Protein AF-0000000067861364 (afdb_homodimer)

Organism: Listeria monocytogenes serovar 1/2a (strain ATCC BAA-679 / EGD-e) (NCBI:txid169963)

Foldseek 3Di:
DAEEEEEEACQQPQPFDPVDFQTRHLFLQVVLCVVCVVPPYRYTGDYYHLDALVNCLVCLVVRPLVVQGQAYEYEHDVSLLVCCVPVVPHDALVNSLVSNLVSLVCCVVRHNHAYEYEQAAFECPPVCSVVSCVRRVSNSVSSVVSCVVNVHQYQDVHVQLRVVCVVPNQCQQPVHRHHGDRVVRVSVNVSVVVSVD/DAEEEEEEACQQPQPFDPVDFQTRHLFLQVVLCVVCVVPPYRYTGDYYHLDALVNCLVCLVVRPLVVQGQAYEYEHDVSLLVCCPPVVDHDALVNSLVSNLVSLVCCVVRHNYAYEYEQAAFECPPVCSVVSCVRRVSNSVSSVVSCVVNVHQYQDVHVQLRVVCVVPNQCQQPVHRHHGDRVVRVSVNVSVVVSVD

Radius of gyration: 21.41 Å; Cα contacts (8 Å, |Δi|>4): 802; chains: 2; bounding box: 40×60×57 Å

Nearest PDB structures (foldseek):
  4q9a-assembly1_B  TM=9.555E-01  e=2.419E-20  Parabacteroides merdae ATCC 43184
  5jd3-assembly1_A  TM=9.206E-01  e=2.229E-19  uncultured bacterium
  5bn1-assembly1_A  TM=9.018E-01  e=4.572E-19  Geobacillus stearothermophilus
  4jhl-assembly1_A  TM=9.026E-01  e=1.001E-18  Geobacillus stearothermophilus
  7ddy-assembly1_D  TM=8.849E-01  e=3.757E-15  Arcticibacterium luteifluviistationis

Secondary structure (DSSP, 8-state):
-EEEEEEESHHHHTT--TT-TT---SSHHHHHHHHTTTSSEEEEEEE-TT--HHHHHHTHHHHTGGG--SEEEEE--HHHHHHHHHT-----HHHHHHHHHHHHHHHHHH---EEEEEPP---S-SGGGGGGHHHHHHHHHHHHHHHHHHTPEEE-HHHHHHHHHHHH-HHHHBTTSSSB-HHHHHHHHHHHHHHT-/-EEEEEEESHHHHTT--TT-TT---SSHHHHHHHHTTTSSEEEEEEE-TT--HHHHHHTHHHHTGGG--SEEEEE--HHHHHHHHHT-----HHHHHHHHHHHHHHHHHH---EEEEEPP---S-SGGGGGGHHHHHHHHHHHHHHHHHHTPEEE-HHHHHHHHHHHH-HHHHBTTSSSB-HHHHHHHHHHHHHHT-

InterPro domains:
  IPR008265 Lipase, GDSL, active site [PS01098] (4-15)
  IPR013830 SGNH hydrolase-type esterase domain [PF13472] (6-187)
  IPR036514 SGNH hydrolase superfamily [G3DSA:3.40.50.1110] (1-197)
  IPR051532 Diverse Ester Hydrolysis Enzymes [PTHR30383] (3-194)

Sequence (394 aa):
MKKLLFLGDSVTDAGRDFENDRELGHGYVKMIAEQLEKEDVTVINRGVSANRVADLHRRIEADAISFQPDVVTIMIGINDTWFSFSRWEDTSVTAFKEVYRVILSRIKEETNAELVLMEPFVLPYPEDRKEWRGDLDPKIGAVRELAAEFGATLIPLDGLMNALAIKHGPTFLAEDGVHPTKAGHEAIASTWLEFTKMKKLLFLGDSVTDAGRDFENDRELGHGYVKMIAEQLEKEDVTVINRGVSANRVADLHRRIEADAISFQPDVVTIMIGINDTWFSFSRWEDTSVTAFKEVYRVILSRIKEETNAELVLMEPFVLPYPEDRKEWRGDLDPKIGAVRELAAEFGATLIPLDGLMNALAIKHGPTFLAEDGVHPTKAGHEAIASTWLEFTK

Solvent-accessible surface area (backbone atoms only — not comparable to full-atom values): 19889 Å² total; per-residue (Å²): 119,49,31,39,33,36,38,29,13,41,62,46,14,31,79,39,48,87,90,37,79,82,40,36,34,77,22,25,59,33,51,42,45,61,74,40,64,88,47,69,59,45,75,39,52,53,25,37,66,82,32,29,55,68,55,49,50,75,40,37,54,80,67,40,49,73,69,57,34,47,29,40,35,39,39,57,40,50,45,35,42,45,30,35,77,75,66,67,51,73,56,51,56,66,57,50,38,50,50,46,47,52,46,52,49,48,44,56,72,70,32,79,38,44,46,34,41,35,40,43,53,71,30,73,28,57,69,71,45,54,68,47,44,80,57,40,52,58,43,41,51,38,52,51,53,48,23,46,74,70,66,19,49,49,41,43,40,33,37,53,52,42,29,50,19,45,73,66,36,42,60,56,30,13,70,61,18,62,52,55,33,74,58,24,22,51,50,51,23,51,49,51,53,65,75,70,108,119,48,32,40,34,36,37,29,12,41,62,46,14,31,78,38,49,86,89,37,80,83,39,34,33,77,23,26,58,34,52,42,45,63,74,41,63,88,47,69,58,46,75,39,54,53,25,38,67,81,32,29,57,69,55,49,50,74,39,38,55,80,67,40,50,73,69,56,33,45,30,40,34,40,41,57,42,50,43,34,41,46,29,37,77,74,65,68,51,74,56,50,58,66,56,51,40,52,50,46,48,51,46,53,47,49,44,55,72,70,31,81,38,45,46,35,40,35,41,44,53,70,32,74,28,55,71,72,45,54,69,46,45,80,58,40,50,58,42,39,50,38,52,52,51,50,22,45,75,69,66,18,48,48,42,43,41,34,37,52,53,43,30,49,20,45,74,67,35,42,60,56,30,11,71,61,17,60,53,55,32,73,60,25,21,50,50,52,25,52,49,51,53,65,75,69,109

Structure (mmCIF, N/CA/C/O backbone):
data_AF-0000000067861364-model_v1
#
loop_
_entity.id
_entity.type
_entity.pdbx_description
1 polymer 'Lmo0494 protein'
#
loop_
_atom_site.group_PDB
_atom_site.id
_atom_site.type_symbol
_atom_site.label_atom_id
_atom_site.label_alt_id
_atom_site.label_comp_id
_atom_site.label_asym_id
_atom_site.label_entity_id
_atom_site.label_seq_id
_atom_site.pdbx_PDB_ins_code
_atom_site.Cartn_x
_atom_site.Cartn_y
_atom_site.Cartn_z
_atom_site.occupancy
_atom_site.B_iso_or_equiv
_atom_site.auth_seq_id
_atom_site.auth_comp_id
_atom_site.auth_asym_id
_atom_site.auth_atom_id
_atom_site.pdbx_PDB_model_num
ATOM 1 N N . MET A 1 1 ? 3.85 -32.344 5.023 1 90.56 1 MET A N 1
ATOM 2 C CA . MET A 1 1 ? 4.727 -31.312 4.488 1 90.56 1 MET A CA 1
ATOM 3 C C . MET A 1 1 ? 3.955 -30.359 3.59 1 90.56 1 MET A C 1
ATOM 5 O O . MET A 1 1 ? 3.273 -30.781 2.658 1 90.56 1 MET A O 1
ATOM 9 N N . LYS A 1 2 ? 3.955 -29.062 3.898 1 95.62 2 LYS A N 1
ATOM 10 C CA . LYS A 1 2 ? 3.225 -28.047 3.146 1 95.62 2 LYS A CA 1
ATOM 11 C C . LYS A 1 2 ? 4.047 -27.547 1.969 1 95.62 2 LYS A C 1
ATOM 13 O O . LYS A 1 2 ? 5.23 -27.219 2.121 1 95.62 2 LYS A O 1
ATOM 18 N N . LYS A 1 3 ? 3.494 -27.578 0.735 1 97.88 3 LYS A N 1
ATOM 19 C CA . LYS A 1 3 ? 4.168 -27.109 -0.474 1 97.88 3 LYS A CA 1
ATOM 20 C C . LYS A 1 3 ? 3.822 -25.656 -0.77 1 97.88 3 LYS A C 1
ATOM 22 O O . LYS A 1 3 ? 2.658 -25.328 -1.011 1 97.88 3 LYS A O 1
ATOM 27 N N . LEU A 1 4 ? 4.824 -24.812 -0.694 1 98.5 4 LEU A N 1
ATOM 28 C CA . LEU A 1 4 ? 4.711 -23.391 -1.011 1 98.5 4 LEU A CA 1
ATOM 29 C C . LEU A 1 4 ? 5.262 -23.094 -2.404 1 98.5 4 LEU A C 1
ATOM 31 O O . LEU A 1 4 ? 6.465 -23.219 -2.641 1 98.5 4 LEU A O 1
ATOM 35 N N . LEU A 1 5 ? 4.395 -22.719 -3.312 1 98.69 5 LEU A N 1
ATOM 36 C CA . LEU A 1 5 ? 4.781 -22.438 -4.691 1 98.69 5 LEU A CA 1
ATOM 37 C C . LEU A 1 5 ? 4.785 -20.938 -4.957 1 98.69 5 LEU A C 1
ATOM 39 O O . LEU A 1 5 ? 3.83 -20.234 -4.605 1 98.69 5 LEU A O 1
ATOM 43 N N . PHE A 1 6 ? 5.852 -20.469 -5.547 1 98.81 6 PHE A N 1
ATOM 44 C CA . PHE A 1 6 ? 5.973 -19.078 -5.953 1 98.81 6 PHE A CA 1
ATOM 45 C C . PHE A 1 6 ? 6.008 -18.953 -7.469 1 98.81 6 PHE A C 1
ATOM 47 O O . PHE A 1 6 ? 6.832 -19.594 -8.133 1 98.81 6 PHE A O 1
ATOM 54 N N . LEU A 1 7 ? 5.082 -18.188 -7.969 1 98.75 7 LEU A N 1
ATOM 55 C CA . LEU A 1 7 ? 4.977 -17.891 -9.398 1 98.75 7 LEU A CA 1
ATOM 56 C C . LEU A 1 7 ? 5.254 -16.422 -9.672 1 98.75 7 LEU A C 1
ATOM 58 O O . LEU A 1 7 ? 4.906 -15.555 -8.859 1 98.75 7 LEU A O 1
ATOM 62 N N . GLY A 1 8 ? 5.828 -16.141 -10.844 1 98.19 8 GLY A N 1
ATOM 63 C CA . GLY A 1 8 ? 6.062 -14.75 -11.18 1 98.19 8 GLY A CA 1
ATOM 64 C C . GLY A 1 8 ? 7.051 -14.57 -12.32 1 98.19 8 GLY A C 1
ATOM 65 O O . GLY A 1 8 ? 7.156 -15.43 -13.195 1 98.19 8 GLY A O 1
ATOM 66 N N . ASP A 1 9 ? 7.668 -13.438 -12.344 1 97.75 9 ASP A N 1
ATOM 67 C CA . ASP A 1 9 ? 8.562 -13.023 -13.414 1 97.75 9 ASP A CA 1
ATOM 68 C C . ASP A 1 9 ? 10.016 -12.984 -12.938 1 97.75 9 ASP A C 1
ATOM 70 O O . ASP A 1 9 ? 10.453 -13.867 -12.195 1 97.75 9 ASP A O 1
ATOM 74 N N . SER A 1 10 ? 10.766 -12.031 -13.383 1 97.38 10 SER A N 1
ATOM 75 C CA . SER A 1 10 ? 12.188 -11.953 -13.078 1 97.38 10 SER A CA 1
ATOM 76 C C . SER A 1 10 ? 12.422 -11.711 -11.586 1 97.38 10 SER A C 1
ATOM 78 O O . SER A 1 10 ? 13.422 -12.164 -11.023 1 97.38 10 SER A O 1
ATOM 80 N N . VAL A 1 11 ? 11.57 -10.953 -10.977 1 97.38 11 VAL A N 1
ATOM 81 C CA . VAL A 1 11 ? 11.727 -10.664 -9.547 1 97.38 11 VAL A CA 1
ATOM 82 C C . VAL A 1 11 ? 11.641 -11.969 -8.75 1 97.38 11 VAL A C 1
ATOM 84 O O . VAL A 1 11 ? 12.422 -12.18 -7.82 1 97.38 11 VAL A O 1
ATOM 87 N N . THR A 1 12 ? 10.742 -12.82 -9.109 1 98.38 12 THR A N 1
ATOM 88 C CA . THR A 1 12 ? 10.57 -14.117 -8.469 1 98.38 12 THR A CA 1
ATOM 89 C C . THR A 1 12 ? 11.664 -15.086 -8.906 1 98.38 12 THR A C 1
ATOM 91 O O . THR A 1 12 ? 12.234 -15.805 -8.086 1 98.38 12 THR A O 1
ATOM 94 N N . ASP A 1 13 ? 11.984 -15.086 -10.219 1 97 13 ASP A N 1
ATOM 95 C CA . ASP A 1 13 ? 13.031 -15.914 -10.812 1 97 13 ASP A CA 1
ATOM 96 C C . ASP A 1 13 ? 14.344 -15.766 -10.055 1 97 13 ASP A C 1
ATOM 98 O O . ASP A 1 13 ? 14.938 -16.75 -9.617 1 97 13 ASP A O 1
ATOM 102 N N . ALA A 1 14 ? 14.797 -14.586 -10 1 97.06 14 ALA A N 1
ATOM 103 C CA . ALA A 1 14 ? 15.992 -14.164 -9.273 1 97.06 14 ALA A CA 1
ATOM 104 C C . ALA A 1 14 ? 17.203 -15.023 -9.664 1 97.06 14 ALA A C 1
ATOM 106 O O . ALA A 1 14 ? 17.969 -15.438 -8.797 1 97.06 14 ALA A O 1
ATOM 107 N N . GLY A 1 15 ? 17.312 -15.383 -10.844 1 94.31 15 GLY A N 1
ATOM 108 C CA . GLY A 1 15 ? 18.5 -16.047 -11.375 1 94.31 15 GLY A CA 1
ATOM 109 C C . GLY A 1 15 ? 18.531 -17.531 -11.078 1 94.31 15 GLY A C 1
ATOM 110 O O . GLY A 1 15 ? 19.609 -18.141 -11.016 1 94.31 15 GLY A O 1
ATOM 111 N N . ARG A 1 16 ? 17.406 -18.094 -10.852 1 91.31 16 ARG A N 1
ATOM 112 C CA . ARG A 1 16 ? 17.391 -19.516 -10.547 1 91.31 16 ARG A CA 1
ATOM 113 C C . ARG A 1 16 ? 17.828 -20.344 -11.75 1 91.31 16 ARG A C 1
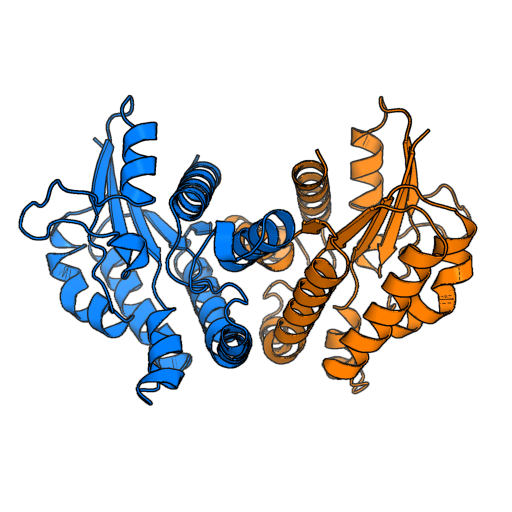ATOM 115 O O . ARG A 1 16 ? 17.719 -19.891 -12.891 1 91.31 16 ARG A O 1
ATOM 122 N N . ASP A 1 17 ? 18.328 -21.547 -11.453 1 88.88 17 ASP A N 1
ATOM 123 C CA . ASP A 1 17 ? 18.734 -22.516 -12.477 1 88.88 17 ASP A CA 1
ATOM 124 C C . ASP A 1 17 ? 17.531 -23.359 -12.922 1 88.88 17 ASP A C 1
ATOM 126 O O . ASP A 1 17 ? 17.078 -24.219 -12.172 1 88.88 17 ASP A O 1
ATOM 130 N N . PHE A 1 18 ? 17.219 -23.266 -14.141 1 86.94 18 PHE A N 1
ATOM 131 C CA . PHE A 1 18 ? 16.016 -23.938 -14.648 1 86.94 18 PHE A CA 1
ATOM 132 C C . PHE A 1 18 ? 16.266 -25.438 -14.797 1 86.94 18 PHE A C 1
ATOM 134 O O . PHE A 1 18 ? 15.312 -26.203 -14.906 1 86.94 18 PHE A O 1
ATOM 141 N N . GLU A 1 19 ? 17.453 -25.797 -14.758 1 87.94 19 GLU A N 1
ATOM 142 C CA . GLU A 1 19 ? 17.797 -27.203 -14.938 1 87.94 19 GLU A CA 1
ATOM 143 C C . GLU A 1 19 ? 17.75 -27.953 -13.609 1 87.94 19 GLU A C 1
ATOM 145 O O . GLU A 1 19 ? 17.828 -29.188 -13.578 1 87.94 19 GLU A O 1
ATOM 150 N N . ASN A 1 20 ? 17.609 -27.156 -12.578 1 87.81 20 ASN A N 1
ATOM 151 C CA . ASN A 1 20 ? 17.516 -27.719 -11.234 1 87.81 20 ASN A CA 1
ATOM 152 C C . ASN A 1 20 ? 16.234 -27.281 -10.523 1 87.81 20 ASN A C 1
ATOM 154 O O . ASN A 1 20 ? 16.172 -26.172 -9.984 1 87.81 20 ASN A O 1
ATOM 158 N N . ASP A 1 21 ? 15.391 -28.141 -10.383 1 83.06 21 ASP A N 1
ATOM 159 C CA . ASP A 1 21 ? 14.062 -27.828 -9.867 1 83.06 21 ASP A CA 1
ATOM 160 C C . ASP A 1 21 ? 14.117 -27.453 -8.398 1 83.06 21 ASP A C 1
ATOM 162 O O . ASP A 1 21 ? 13.164 -26.891 -7.859 1 83.06 21 ASP A O 1
ATOM 166 N N . ARG A 1 22 ? 15.195 -27.703 -7.766 1 87.94 22 ARG A N 1
ATOM 167 C CA . ARG A 1 22 ? 15.32 -27.422 -6.34 1 87.94 22 ARG A CA 1
ATOM 168 C C . ARG A 1 22 ? 15.961 -26.062 -6.098 1 87.94 22 ARG A C 1
ATOM 170 O O . ARG A 1 22 ? 15.953 -25.562 -4.973 1 87.94 22 ARG A O 1
ATOM 177 N N . GLU A 1 23 ? 16.422 -25.453 -7.207 1 93.56 23 GLU A N 1
ATOM 178 C CA . GLU A 1 23 ? 17.078 -24.156 -7.082 1 93.56 23 GLU A CA 1
ATOM 179 C C . GLU A 1 23 ? 16.062 -23.031 -6.934 1 93.56 23 GLU A C 1
ATOM 181 O O . GLU A 1 23 ? 15.07 -22.984 -7.668 1 93.56 23 GLU A O 1
ATOM 186 N N . LEU A 1 24 ? 16.344 -22.203 -6.004 1 97.38 24 LEU A N 1
ATOM 187 C CA . LEU A 1 24 ? 15.352 -21.188 -5.664 1 97.38 24 LEU A CA 1
ATOM 188 C C . LEU A 1 24 ? 15.797 -19.812 -6.145 1 97.38 24 LEU A C 1
ATOM 190 O O . LEU A 1 24 ? 15.055 -18.828 -6.031 1 97.38 24 LEU A O 1
ATOM 194 N N . GLY A 1 25 ? 16.969 -19.719 -6.719 1 97.06 25 GLY A N 1
ATOM 195 C CA . GLY A 1 25 ? 17.531 -18.422 -7.078 1 97.06 25 GLY A CA 1
ATOM 196 C C . GLY A 1 25 ? 18.156 -17.703 -5.902 1 97.06 25 GLY A C 1
ATOM 197 O O . GLY A 1 25 ? 18.562 -18.328 -4.922 1 97.06 25 GLY A O 1
ATOM 198 N N . HIS A 1 26 ? 18.391 -16.438 -6.047 1 97.12 26 HIS A N 1
ATOM 199 C CA . HIS A 1 26 ? 19.078 -15.68 -5.02 1 97.12 26 HIS A CA 1
ATOM 200 C C . HIS A 1 26 ? 18.188 -14.594 -4.434 1 97.12 26 HIS A C 1
ATOM 202 O O . HIS A 1 26 ? 18.672 -13.641 -3.822 1 97.12 26 HIS A O 1
ATOM 208 N N . GLY A 1 27 ? 16.875 -14.734 -4.656 1 98.31 27 GLY A N 1
ATOM 209 C CA . GLY A 1 27 ? 15.969 -13.664 -4.285 1 98.31 27 GLY A CA 1
ATOM 210 C C . GLY A 1 27 ? 15.125 -13.992 -3.062 1 98.31 27 GLY A C 1
ATOM 211 O O . GLY A 1 27 ? 15.586 -14.695 -2.162 1 98.31 27 GLY A O 1
ATOM 212 N N . TYR A 1 28 ? 13.922 -13.359 -3.023 1 98.81 28 TYR A N 1
ATOM 213 C CA . TYR A 1 28 ? 13.086 -13.391 -1.833 1 98.81 28 TYR A CA 1
ATOM 214 C C . TYR A 1 28 ? 12.57 -14.805 -1.569 1 98.81 28 TYR A C 1
ATOM 216 O O . TYR A 1 28 ? 12.359 -15.188 -0.417 1 98.81 28 TYR A O 1
ATOM 224 N N . VAL A 1 29 ? 12.414 -15.602 -2.645 1 98.75 29 VAL A N 1
ATOM 225 C CA . VAL A 1 29 ? 11.922 -16.969 -2.459 1 98.75 29 VAL A CA 1
ATOM 226 C C . VAL A 1 29 ? 12.93 -17.781 -1.655 1 98.75 29 VAL A C 1
ATOM 228 O O . VAL A 1 29 ? 12.562 -18.469 -0.704 1 98.75 29 VAL A O 1
ATOM 231 N N . LYS A 1 30 ? 14.203 -17.656 -2.023 1 98.56 30 LYS A N 1
ATOM 232 C CA . LYS A 1 30 ? 15.25 -18.344 -1.278 1 98.56 30 LYS A CA 1
ATOM 233 C C . LYS A 1 30 ? 15.32 -17.844 0.164 1 98.56 30 LYS A C 1
ATOM 235 O O . LYS A 1 30 ? 15.469 -18.641 1.094 1 98.56 30 LYS A O 1
ATOM 240 N N . MET A 1 31 ? 15.188 -16.609 0.328 1 98.69 31 MET A N 1
ATOM 241 C CA . MET A 1 31 ? 15.266 -16.016 1.657 1 98.69 31 MET A CA 1
ATOM 242 C C . MET A 1 31 ? 14.117 -16.484 2.537 1 98.69 31 MET A C 1
ATOM 244 O O . MET A 1 31 ? 14.297 -16.719 3.732 1 98.69 31 MET A O 1
ATOM 248 N N . ILE A 1 32 ? 12.938 -16.594 1.997 1 98.62 32 ILE A N 1
ATOM 249 C CA . ILE A 1 32 ? 11.789 -17.141 2.713 1 98.62 32 ILE A CA 1
ATOM 250 C C . ILE A 1 32 ? 12.055 -18.578 3.111 1 98.62 32 ILE A C 1
ATOM 252 O O . ILE A 1 32 ? 11.828 -18.969 4.258 1 98.62 32 ILE A O 1
ATOM 256 N N . ALA A 1 33 ? 12.578 -19.359 2.156 1 98.25 33 ALA A N 1
ATOM 257 C CA . ALA A 1 33 ? 12.883 -20.75 2.426 1 98.25 33 ALA A CA 1
ATOM 258 C C . ALA A 1 33 ? 13.875 -20.891 3.576 1 98.25 33 ALA A C 1
ATOM 260 O O . ALA A 1 33 ? 13.734 -21.766 4.43 1 98.25 33 ALA A O 1
ATOM 261 N N . GLU A 1 34 ? 14.828 -20.031 3.572 1 98.06 34 GLU A N 1
ATOM 262 C CA . GLU A 1 34 ? 15.844 -20.047 4.625 1 98.06 34 GLU A CA 1
ATOM 263 C C . GLU A 1 34 ? 15.227 -19.75 5.988 1 98.06 34 GLU A C 1
ATOM 265 O O . GLU A 1 34 ? 15.617 -20.344 6.996 1 98.06 34 GLU A O 1
ATOM 270 N N . GLN A 1 35 ? 14.32 -18.891 6.039 1 97.88 35 GLN A N 1
ATOM 271 C CA . GLN A 1 35 ? 13.672 -18.531 7.297 1 97.88 35 GLN A CA 1
ATOM 272 C C . GLN A 1 35 ? 12.727 -19.641 7.762 1 97.88 35 GLN A C 1
ATOM 274 O O . GLN A 1 35 ? 12.383 -19.703 8.945 1 97.88 35 GLN A O 1
ATOM 279 N N . LEU A 1 36 ? 12.336 -20.484 6.832 1 97.62 36 LEU A N 1
ATOM 280 C CA . LEU A 1 36 ? 11.383 -21.531 7.16 1 97.62 36 LEU A CA 1
ATOM 281 C C . LEU A 1 36 ? 12.07 -22.891 7.262 1 97.62 36 LEU A C 1
ATOM 283 O O . LEU A 1 36 ? 11.422 -23.938 7.191 1 97.62 36 LEU A O 1
ATOM 287 N N . GLU A 1 37 ? 13.328 -22.891 7.406 1 95.38 37 GLU A N 1
ATOM 288 C CA . GLU A 1 37 ? 14.141 -24.109 7.359 1 95.38 37 GLU A CA 1
ATOM 289 C C . GLU A 1 37 ? 13.727 -25.094 8.453 1 95.38 37 GLU A C 1
ATOM 291 O O . GLU A 1 37 ? 13.852 -26.312 8.281 1 95.38 37 GLU A O 1
ATOM 296 N N . LYS A 1 38 ? 13.195 -24.578 9.562 1 96.44 38 LYS A N 1
ATOM 297 C CA . LYS A 1 38 ? 12.828 -25.438 10.688 1 96.44 38 LYS A CA 1
ATOM 298 C C . LYS A 1 38 ? 11.391 -25.938 10.555 1 96.44 38 LYS A C 1
ATOM 300 O O . LYS A 1 38 ? 10.945 -26.781 11.328 1 96.44 38 LYS A O 1
ATOM 305 N N . GLU A 1 39 ? 10.719 -25.422 9.586 1 95.75 39 GLU A N 1
ATOM 306 C CA . GLU A 1 39 ? 9.344 -25.828 9.336 1 95.75 39 GLU A CA 1
ATOM 307 C C . GLU A 1 39 ? 9.281 -26.984 8.328 1 95.75 39 GLU A C 1
ATOM 309 O O . GLU A 1 39 ? 10.25 -27.219 7.602 1 95.75 39 GLU A O 1
ATOM 314 N N . ASP A 1 40 ? 8.227 -27.781 8.414 1 96.75 40 ASP A N 1
ATOM 315 C CA . ASP A 1 40 ? 8.016 -28.875 7.484 1 96.75 40 ASP A CA 1
ATOM 316 C C . ASP A 1 40 ? 7.344 -28.406 6.199 1 96.75 40 ASP A C 1
ATOM 318 O O . ASP A 1 40 ? 6.188 -28.734 5.938 1 96.75 40 ASP A O 1
ATOM 322 N N . VAL A 1 41 ? 8.117 -27.594 5.391 1 97 41 VAL A N 1
ATOM 323 C CA . VAL A 1 41 ? 7.578 -27.031 4.152 1 97 41 VAL A CA 1
ATOM 324 C C . VAL A 1 41 ? 8.547 -27.312 3.002 1 97 41 VAL A C 1
ATOM 326 O O . VAL A 1 41 ? 9.75 -27.469 3.219 1 97 41 VAL A O 1
ATOM 329 N N . THR A 1 42 ? 8.023 -27.484 1.864 1 97.06 42 THR A N 1
ATOM 330 C CA . THR A 1 42 ? 8.766 -27.484 0.606 1 97.06 42 THR A CA 1
ATOM 331 C C . THR A 1 42 ? 8.477 -26.203 -0.186 1 97.06 42 THR A C 1
ATOM 333 O O . THR A 1 42 ? 7.316 -25.906 -0.475 1 97.06 42 THR A O 1
ATOM 336 N N . VAL A 1 43 ? 9.516 -25.5 -0.483 1 98 43 VAL A N 1
ATOM 337 C CA . VAL A 1 43 ? 9.375 -24.25 -1.24 1 98 43 VAL A CA 1
ATOM 338 C C . VAL A 1 43 ? 9.773 -24.484 -2.697 1 98 43 VAL A C 1
ATOM 340 O O . VAL A 1 43 ? 10.812 -25.078 -2.975 1 98 43 VAL A O 1
ATOM 343 N N . ILE A 1 44 ? 8.938 -24.062 -3.594 1 97.69 44 ILE A N 1
ATOM 344 C CA . ILE A 1 44 ? 9.156 -24.219 -5.027 1 97.69 44 ILE A CA 1
ATOM 345 C C . ILE A 1 44 ? 9.109 -22.844 -5.703 1 97.69 44 ILE A C 1
ATOM 347 O O . ILE A 1 44 ? 8.188 -22.062 -5.48 1 97.69 44 ILE A O 1
ATOM 351 N N . ASN A 1 45 ? 10.125 -22.562 -6.445 1 98.5 45 ASN A N 1
ATOM 352 C CA . ASN A 1 45 ? 10.172 -21.328 -7.238 1 98.5 45 ASN A CA 1
ATOM 353 C C . ASN A 1 45 ? 9.977 -21.609 -8.727 1 98.5 45 ASN A C 1
ATOM 355 O O . ASN A 1 45 ? 10.758 -22.344 -9.328 1 98.5 45 ASN A O 1
ATOM 359 N N . ARG A 1 46 ? 9.008 -21.031 -9.281 1 97.88 46 ARG A N 1
ATOM 360 C CA . ARG A 1 46 ? 8.75 -21.156 -10.719 1 97.88 46 ARG A CA 1
ATOM 361 C C . ARG A 1 46 ? 8.609 -19.781 -11.367 1 97.88 46 ARG A C 1
ATOM 363 O O . ARG A 1 46 ? 7.781 -19.594 -12.266 1 97.88 46 ARG A O 1
ATOM 370 N N . GLY A 1 47 ? 9.305 -18.797 -10.773 1 98.06 47 GLY A N 1
ATOM 371 C CA . GLY A 1 47 ? 9.453 -17.547 -11.492 1 98.06 47 GLY A CA 1
ATOM 372 C C . GLY A 1 47 ? 10.219 -17.688 -12.797 1 98.06 47 GLY A C 1
ATOM 373 O O . GLY A 1 47 ? 11.164 -18.484 -12.883 1 98.06 47 GLY A O 1
ATOM 374 N N . VAL A 1 48 ? 9.789 -17 -13.82 1 97.25 48 VAL A N 1
ATOM 375 C CA . VAL A 1 48 ? 10.477 -17 -15.102 1 97.25 48 VAL A CA 1
ATOM 376 C C . VAL A 1 48 ? 10.672 -15.57 -15.594 1 97.25 48 VAL A C 1
ATOM 378 O O . VAL A 1 48 ? 9.703 -14.836 -15.781 1 97.25 48 VAL A O 1
ATOM 381 N N . SER A 1 49 ? 11.875 -15.172 -15.867 1 96.5 49 SER A N 1
ATOM 382 C CA . SER A 1 49 ? 12.25 -13.828 -16.297 1 96.5 49 SER A CA 1
ATOM 383 C C . SER A 1 49 ? 11.484 -13.414 -17.547 1 96.5 49 SER A C 1
ATOM 385 O O . SER A 1 49 ? 11.258 -14.234 -18.453 1 96.5 49 SER A O 1
ATOM 387 N N . ALA A 1 50 ? 10.969 -12.148 -17.547 1 95.38 50 ALA A N 1
ATOM 388 C CA . ALA A 1 50 ? 10.367 -11.469 -18.703 1 95.38 50 ALA A CA 1
ATOM 389 C C . ALA A 1 50 ? 8.922 -11.914 -18.906 1 95.38 50 ALA A C 1
ATOM 391 O O . ALA A 1 50 ? 8.234 -11.43 -19.797 1 95.38 50 ALA A O 1
ATOM 392 N N . ASN A 1 51 ? 8.43 -12.836 -18 1 97.12 51 ASN A N 1
ATOM 393 C CA . ASN A 1 51 ? 7.055 -13.305 -18.156 1 97.12 51 ASN A CA 1
ATOM 394 C C . ASN A 1 51 ? 6.047 -12.195 -17.891 1 97.12 51 ASN A C 1
ATOM 396 O O . ASN A 1 51 ? 6.246 -11.383 -16.984 1 97.12 51 ASN A O 1
ATOM 400 N N . ARG A 1 52 ? 5.09 -12.18 -18.75 1 97.69 52 ARG A N 1
ATOM 401 C CA . ARG A 1 52 ? 3.834 -11.477 -18.516 1 97.69 52 ARG A CA 1
ATOM 402 C C . ARG A 1 52 ? 2.754 -12.43 -18.016 1 97.69 52 ARG A C 1
ATOM 404 O O . ARG A 1 52 ? 2.996 -13.625 -17.875 1 97.69 52 ARG A O 1
ATOM 411 N N . VAL A 1 53 ? 1.574 -11.906 -17.719 1 98.56 53 VAL A N 1
ATOM 412 C CA . VAL A 1 53 ? 0.489 -12.742 -17.203 1 98.56 53 VAL A CA 1
ATOM 413 C C . VAL A 1 53 ? 0.117 -13.805 -18.234 1 98.56 53 VAL A C 1
ATOM 415 O O . VAL A 1 53 ? -0.212 -14.938 -17.875 1 98.56 53 VAL A O 1
ATOM 418 N N . ALA A 1 54 ? 0.189 -13.484 -19.531 1 97.69 54 ALA A N 1
ATOM 419 C CA . ALA A 1 54 ? -0.13 -14.43 -20.594 1 97.69 54 ALA A CA 1
ATOM 420 C C . ALA A 1 54 ? 0.871 -15.586 -20.625 1 97.69 54 ALA A C 1
ATOM 422 O O . ALA A 1 54 ? 0.5 -16.734 -20.891 1 97.69 54 ALA A O 1
ATOM 423 N N . ASP A 1 55 ? 2.115 -15.305 -20.438 1 97.88 55 ASP A N 1
ATOM 424 C CA . ASP A 1 55 ? 3.146 -16.328 -20.375 1 97.88 55 ASP A CA 1
ATOM 425 C C . ASP A 1 55 ? 2.924 -17.266 -19.188 1 97.88 55 ASP A C 1
ATOM 427 O O . ASP A 1 55 ? 3.082 -18.484 -19.312 1 97.88 55 ASP A O 1
ATOM 431 N N . LEU A 1 56 ? 2.57 -16.719 -18.047 1 98.38 56 LEU A N 1
ATOM 432 C CA . LEU A 1 56 ? 2.258 -17.516 -16.875 1 98.38 56 LEU A CA 1
ATOM 433 C C . LEU A 1 56 ? 1.072 -18.438 -17.141 1 98.38 56 LEU A C 1
ATOM 435 O O . LEU A 1 56 ? 1.089 -19.609 -16.75 1 98.38 56 LEU A O 1
ATOM 439 N N . HIS A 1 57 ? 0.083 -17.875 -17.828 1 98.38 57 HIS A N 1
ATOM 440 C CA . HIS A 1 57 ? -1.089 -18.672 -18.172 1 98.38 57 HIS A CA 1
ATOM 441 C C . HIS A 1 57 ? -0.698 -19.906 -18.984 1 98.38 57 HIS A C 1
ATOM 443 O O . HIS A 1 57 ? -1.192 -21.016 -18.719 1 98.38 57 HIS A O 1
ATOM 449 N N . ARG A 1 58 ? 0.207 -19.75 -19.891 1 98.12 58 ARG A N 1
ATOM 450 C CA . ARG A 1 58 ? 0.594 -20.812 -20.797 1 98.12 58 ARG A CA 1
ATOM 451 C C . ARG A 1 58 ? 1.286 -21.953 -20.047 1 98.12 58 ARG A C 1
ATOM 453 O O . ARG A 1 58 ? 1.248 -23.109 -20.469 1 98.12 58 ARG A O 1
ATOM 460 N N . ARG A 1 59 ? 1.855 -21.656 -18.906 1 97.69 59 ARG A N 1
ATOM 461 C CA . ARG A 1 59 ? 2.639 -22.688 -18.219 1 97.69 59 ARG A CA 1
ATOM 462 C C . ARG A 1 59 ? 1.987 -23.078 -16.891 1 97.69 59 ARG A C 1
ATOM 464 O O . ARG A 1 59 ? 2.609 -23.734 -16.062 1 97.69 59 ARG A O 1
ATOM 471 N N . ILE A 1 60 ? 0.76 -22.703 -16.688 1 98.19 60 ILE A N 1
ATOM 472 C CA . ILE A 1 60 ? 0.123 -22.844 -15.391 1 98.19 60 ILE A CA 1
ATOM 473 C C . ILE A 1 60 ? -0.022 -24.328 -15.039 1 98.19 60 ILE A C 1
ATOM 475 O O . ILE A 1 60 ? 0.076 -24.703 -13.867 1 98.19 60 ILE A O 1
ATOM 479 N N . GLU A 1 61 ? -0.249 -25.219 -16.016 1 97.81 61 GLU A N 1
ATOM 480 C CA . GLU A 1 61 ? -0.36 -26.656 -15.758 1 97.81 61 GLU A CA 1
ATOM 481 C C . GLU A 1 61 ? 0.964 -27.234 -15.273 1 97.81 61 GLU A C 1
ATOM 483 O O . GLU A 1 61 ? 1.038 -27.781 -14.172 1 97.81 61 GLU A O 1
ATOM 488 N N . ALA A 1 62 ? 1.994 -27.031 -16 1 96.88 62 ALA A N 1
ATOM 489 C CA . ALA A 1 62 ? 3.295 -27.641 -15.734 1 96.88 62 ALA A CA 1
ATOM 490 C C . ALA A 1 62 ? 3.951 -27 -14.516 1 96.88 62 ALA A C 1
ATOM 492 O O . ALA A 1 62 ? 4.645 -27.672 -13.75 1 96.88 62 ALA A O 1
ATOM 493 N N . ASP A 1 63 ? 3.664 -25.703 -14.289 1 96.69 63 ASP A N 1
ATOM 494 C CA . ASP A 1 63 ? 4.445 -24.969 -13.297 1 96.69 63 ASP A CA 1
ATOM 495 C C . ASP A 1 63 ? 3.629 -24.719 -12.039 1 96.69 63 ASP A C 1
ATOM 497 O O . ASP A 1 63 ? 4.129 -24.125 -11.078 1 96.69 63 ASP A O 1
ATOM 501 N N . ALA A 1 64 ? 2.438 -25.141 -12.016 1 97.38 64 ALA A N 1
ATOM 502 C CA . ALA A 1 64 ? 1.665 -24.906 -10.797 1 97.38 64 ALA A CA 1
ATOM 503 C C . ALA A 1 64 ? 0.767 -26.109 -10.484 1 97.38 64 ALA A C 1
ATOM 505 O O . ALA A 1 64 ? 1.008 -26.844 -9.531 1 97.38 64 ALA A O 1
ATOM 506 N N . ILE A 1 65 ? -0.162 -26.422 -11.375 1 98.25 65 ILE A N 1
ATOM 507 C CA . ILE A 1 65 ? -1.225 -27.391 -11.102 1 98.25 65 ILE A CA 1
ATOM 508 C C . ILE A 1 65 ? -0.622 -28.766 -10.875 1 98.25 65 ILE A C 1
ATOM 510 O O . ILE A 1 65 ? -1.011 -29.469 -9.938 1 98.25 65 ILE A O 1
ATOM 514 N N . SER A 1 66 ? 0.338 -29.109 -11.617 1 97.56 66 SER A N 1
ATOM 515 C CA . SER A 1 66 ? 0.928 -30.453 -11.555 1 97.56 66 SER A CA 1
ATOM 516 C C . SER A 1 66 ? 1.61 -30.688 -10.219 1 97.56 66 SER A C 1
ATOM 518 O O . SER A 1 66 ? 1.744 -31.844 -9.781 1 97.56 66 SER A O 1
ATOM 520 N N . PHE A 1 67 ? 1.989 -29.578 -9.492 1 96.62 67 PHE A N 1
ATOM 521 C CA . PHE A 1 67 ? 2.701 -29.703 -8.227 1 96.62 67 PHE A CA 1
ATOM 522 C C . PHE A 1 67 ? 1.729 -29.953 -7.082 1 96.62 67 PHE A C 1
ATOM 524 O O . PHE A 1 67 ? 2.137 -30.344 -5.984 1 96.62 67 PHE A O 1
ATOM 531 N N . GLN A 1 68 ? 0.448 -29.672 -7.285 1 98.25 68 GLN A N 1
ATOM 532 C CA . GLN A 1 68 ? -0.562 -29.75 -6.234 1 98.25 68 GLN A CA 1
ATOM 533 C C . GLN A 1 68 ? -0.108 -29 -4.98 1 98.25 68 GLN A C 1
ATOM 535 O O . GLN A 1 68 ? -0.041 -29.594 -3.898 1 98.25 68 GLN A O 1
ATOM 540 N N . PRO A 1 69 ? 0.162 -27.734 -5.137 1 98.5 69 PRO A N 1
ATOM 541 C CA . PRO A 1 69 ? 0.674 -26.969 -4.004 1 98.5 69 PRO A CA 1
ATOM 542 C C . PRO A 1 69 ? -0.39 -26.703 -2.941 1 98.5 69 PRO A C 1
ATOM 544 O O . PRO A 1 69 ? -1.588 -26.797 -3.225 1 98.5 69 PRO A O 1
ATOM 547 N N . ASP A 1 70 ? 0.037 -26.422 -1.706 1 98.5 70 ASP A N 1
ATOM 548 C CA . ASP A 1 70 ? -0.855 -26.047 -0.618 1 98.5 70 ASP A CA 1
ATOM 549 C C . ASP A 1 70 ? -1.055 -24.531 -0.585 1 98.5 70 ASP A C 1
ATOM 551 O O . ASP A 1 70 ? -2.102 -24.047 -0.151 1 98.5 70 ASP A O 1
ATOM 555 N N . VAL A 1 71 ? -0.055 -23.781 -0.986 1 98.69 71 VAL A N 1
ATOM 556 C CA . VAL A 1 71 ? -0.099 -22.312 -1.095 1 98.69 71 VAL A CA 1
ATOM 557 C C . VAL A 1 71 ? 0.522 -21.875 -2.418 1 98.69 71 VAL A C 1
ATOM 559 O O . VAL A 1 71 ? 1.581 -22.375 -2.811 1 98.69 71 VAL A O 1
ATOM 562 N N . VAL A 1 72 ? -0.117 -21.078 -3.133 1 98.88 72 VAL A N 1
ATOM 563 C CA . VAL A 1 72 ? 0.404 -20.469 -4.355 1 98.88 72 VAL A CA 1
ATOM 564 C C . VAL A 1 72 ? 0.517 -18.953 -4.184 1 98.88 72 VAL A C 1
ATOM 566 O O . VAL A 1 72 ? -0.48 -18.281 -3.922 1 98.88 72 VAL A O 1
ATOM 569 N N . THR A 1 73 ? 1.718 -18.453 -4.258 1 98.94 73 THR A N 1
ATOM 570 C CA . THR A 1 73 ? 1.984 -17.016 -4.273 1 98.94 73 THR A CA 1
ATOM 571 C C . THR A 1 73 ? 2.289 -16.547 -5.688 1 98.94 73 THR A C 1
ATOM 573 O O . THR A 1 73 ? 3.107 -17.141 -6.391 1 98.94 73 THR A O 1
ATOM 576 N N . ILE A 1 74 ? 1.635 -15.5 -6.102 1 98.94 74 ILE A N 1
ATOM 577 C CA . ILE A 1 74 ? 1.843 -14.977 -7.449 1 98.94 74 ILE A CA 1
ATOM 578 C C . ILE A 1 74 ? 2.238 -13.508 -7.383 1 98.94 74 ILE A C 1
ATOM 580 O O . ILE A 1 74 ? 1.565 -12.711 -6.727 1 98.94 74 ILE A O 1
ATOM 584 N N . MET A 1 75 ? 3.305 -13.117 -7.957 1 98.81 75 MET A N 1
ATOM 585 C CA . MET A 1 75 ? 3.695 -11.742 -8.242 1 98.81 75 MET A CA 1
ATOM 586 C C . MET A 1 75 ? 3.998 -11.562 -9.727 1 98.81 75 MET A C 1
ATOM 588 O O . MET A 1 75 ? 5.059 -11.977 -10.203 1 98.81 75 MET A O 1
ATOM 592 N N . ILE A 1 76 ? 3.074 -10.953 -10.453 1 98.62 76 ILE A N 1
ATOM 593 C CA . ILE A 1 76 ? 3.197 -10.773 -11.898 1 98.62 76 ILE A CA 1
ATOM 594 C C . ILE A 1 76 ? 2.482 -9.492 -12.32 1 98.62 76 ILE A C 1
ATOM 596 O O . ILE A 1 76 ? 1.562 -9.031 -11.641 1 98.62 76 ILE A O 1
ATOM 600 N N . GLY A 1 77 ? 2.916 -8.891 -13.398 1 98 77 GLY A N 1
ATOM 601 C CA . GLY A 1 77 ? 2.215 -7.734 -13.938 1 98 77 GLY A CA 1
ATOM 602 C C . GLY A 1 77 ? 3.145 -6.609 -14.352 1 98 77 GLY A C 1
ATOM 603 O O . GLY A 1 77 ? 2.809 -5.809 -15.227 1 98 77 GLY A O 1
ATOM 604 N N . ILE A 1 78 ? 4.348 -6.496 -13.75 1 98 78 ILE A N 1
ATOM 605 C CA . ILE A 1 78 ? 5.23 -5.371 -14.031 1 98 78 ILE A CA 1
ATOM 606 C C . ILE A 1 78 ? 5.703 -5.438 -15.477 1 98 78 ILE A C 1
ATOM 608 O O . ILE A 1 78 ? 5.84 -4.406 -16.141 1 98 78 ILE A O 1
ATOM 612 N N . ASN A 1 79 ? 5.914 -6.645 -16 1 96.69 79 ASN A N 1
ATOM 613 C CA . ASN A 1 79 ? 6.301 -6.777 -17.406 1 96.69 79 ASN A CA 1
ATOM 614 C C . ASN A 1 79 ? 5.141 -6.465 -18.344 1 96.69 79 ASN A C 1
ATOM 616 O O . ASN A 1 79 ? 5.352 -6.02 -19.469 1 96.69 79 ASN A O 1
ATOM 620 N N . ASP A 1 80 ? 3.898 -6.703 -17.922 1 97.44 80 ASP A N 1
ATOM 621 C CA . ASP A 1 80 ? 2.721 -6.297 -18.688 1 97.44 80 ASP A CA 1
ATOM 622 C C . ASP A 1 80 ? 2.68 -4.781 -18.859 1 97.44 80 ASP A C 1
ATOM 624 O O . ASP A 1 80 ? 2.176 -4.281 -19.875 1 97.44 80 ASP A O 1
ATOM 628 N N . THR A 1 81 ? 3.172 -4.051 -17.891 1 96 81 THR A N 1
ATOM 629 C CA . THR A 1 81 ? 3.303 -2.602 -17.953 1 96 81 THR A CA 1
ATOM 630 C C . THR A 1 81 ? 4.551 -2.205 -18.734 1 96 81 THR A C 1
ATOM 632 O O . THR A 1 81 ? 4.48 -1.384 -19.656 1 96 81 THR A O 1
ATOM 635 N N . TRP A 1 82 ? 5.664 -2.791 -18.469 1 90.12 82 TRP A N 1
ATOM 636 C CA . TRP A 1 82 ? 6.957 -2.434 -19.047 1 90.12 82 TRP A CA 1
ATOM 637 C C . TRP A 1 82 ? 6.941 -2.592 -20.562 1 90.12 82 TRP A C 1
ATOM 639 O O . TRP A 1 82 ? 7.457 -1.737 -21.281 1 90.12 82 TRP A O 1
ATOM 649 N N . PHE A 1 83 ? 6.324 -3.707 -21.047 1 89.12 83 PHE A N 1
ATOM 650 C CA . PHE A 1 83 ? 6.355 -4.004 -22.469 1 89.12 83 PHE A CA 1
ATOM 651 C C . PHE A 1 83 ? 5.512 -3 -23.25 1 89.12 83 PHE A C 1
ATOM 653 O O . PHE A 1 83 ? 5.754 -2.766 -24.438 1 89.12 83 PHE A O 1
ATOM 660 N N . SER A 1 84 ? 4.543 -2.379 -22.562 1 85 84 SER A N 1
ATOM 661 C CA . SER A 1 84 ? 3.803 -1.29 -23.188 1 85 84 SER A CA 1
ATOM 662 C C . SER A 1 84 ? 4.715 -0.106 -23.5 1 85 84 SER A C 1
ATOM 664 O O . SER A 1 84 ? 4.57 0.545 -24.531 1 85 84 SER A O 1
ATOM 666 N N . PHE A 1 85 ? 5.688 0.116 -22.703 1 83.44 85 PHE A N 1
ATOM 667 C CA . PHE A 1 85 ? 6.516 1.309 -22.828 1 83.44 85 PHE A CA 1
ATOM 668 C C . PHE A 1 85 ? 7.805 0.997 -23.578 1 83.44 85 PHE A C 1
ATOM 670 O O . PHE A 1 85 ? 8.367 1.87 -24.25 1 83.44 85 PHE A O 1
ATOM 677 N N . SER A 1 86 ? 8.242 -0.259 -23.5 1 83.06 86 SER A N 1
ATOM 678 C CA . SER A 1 86 ? 9.562 -0.562 -24.047 1 83.06 86 SER A CA 1
ATOM 679 C C . SER A 1 86 ? 9.461 -1.28 -25.391 1 83.06 86 SER A C 1
ATOM 681 O O . SER A 1 86 ? 10.375 -1.202 -26.203 1 83.06 86 SER A O 1
ATOM 683 N N . ARG A 1 87 ? 8.289 -2.076 -25.547 1 85.75 87 ARG A N 1
ATOM 684 C CA . ARG A 1 87 ? 8.156 -2.885 -26.766 1 85.75 87 ARG A CA 1
ATOM 685 C C . ARG A 1 87 ? 6.879 -2.541 -27.516 1 85.75 87 ARG A C 1
ATOM 687 O O . ARG A 1 87 ? 6.594 -3.123 -28.562 1 85.75 87 ARG A O 1
ATOM 694 N N . TRP A 1 88 ? 6.117 -1.662 -27 1 85.44 88 TRP A N 1
ATOM 695 C CA . TRP A 1 88 ? 4.844 -1.251 -27.578 1 85.44 88 TRP A CA 1
ATOM 696 C C . TRP A 1 88 ? 3.895 -2.438 -27.703 1 85.44 88 TRP A C 1
ATOM 698 O O . TRP A 1 88 ? 3.215 -2.588 -28.719 1 85.44 88 TRP A O 1
ATOM 708 N N . GLU A 1 89 ? 4.043 -3.404 -26.906 1 87.38 89 GLU A N 1
ATOM 709 C CA . GLU A 1 89 ? 3.139 -4.539 -26.734 1 87.38 89 GLU A CA 1
ATOM 710 C C . GLU A 1 89 ? 2.209 -4.332 -25.547 1 87.38 89 GLU A C 1
ATOM 712 O O . GLU A 1 89 ? 2.502 -4.789 -24.438 1 87.38 89 GLU A O 1
ATOM 717 N N . ASP A 1 90 ? 1.088 -3.686 -25.875 1 87.25 90 ASP A N 1
ATOM 718 C CA . ASP A 1 90 ? 0.184 -3.244 -24.812 1 87.25 90 ASP A CA 1
ATOM 719 C C . ASP A 1 90 ? -0.683 -4.398 -24.312 1 87.25 90 ASP A C 1
ATOM 721 O O . ASP A 1 90 ? -1.216 -5.172 -25.109 1 87.25 90 ASP A O 1
ATOM 725 N N . THR A 1 91 ? -0.722 -4.629 -23.062 1 92.12 91 THR A N 1
ATOM 726 C CA . THR A 1 91 ? -1.715 -5.453 -22.375 1 92.12 91 THR A CA 1
ATOM 727 C C . THR A 1 91 ? -2.734 -4.582 -21.656 1 92.12 91 THR A C 1
ATOM 729 O O . THR A 1 91 ? -2.406 -3.941 -20.656 1 92.12 91 THR A O 1
ATOM 732 N N . SER A 1 92 ? -3.93 -4.512 -22.125 1 95.94 92 SER A N 1
ATOM 733 C CA . SER A 1 92 ? -4.949 -3.705 -21.453 1 95.94 92 SER A CA 1
ATOM 734 C C . SER A 1 92 ? -5.227 -4.211 -20.047 1 95.94 92 SER A C 1
ATOM 736 O O . SER A 1 92 ? -4.996 -5.387 -19.75 1 95.94 92 SER A O 1
ATOM 738 N N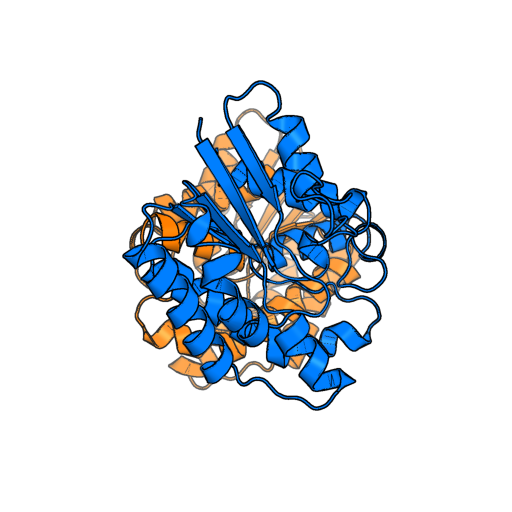 . VAL A 1 93 ? -5.711 -3.381 -19.266 1 96.94 93 VAL A N 1
ATOM 739 C CA . VAL A 1 93 ? -6.059 -3.75 -17.891 1 96.94 93 VAL A CA 1
ATOM 740 C C . VAL A 1 93 ? -7.098 -4.871 -17.906 1 96.94 93 VAL A C 1
ATOM 742 O O . VAL A 1 93 ? -7.02 -5.809 -17.109 1 96.94 93 VAL A O 1
ATOM 745 N N . THR A 1 94 ? -8.023 -4.762 -18.797 1 97.62 94 THR A N 1
ATOM 746 C CA . THR A 1 94 ? -9.078 -5.766 -18.891 1 97.62 94 THR A CA 1
ATOM 747 C C . THR A 1 94 ? -8.484 -7.121 -19.281 1 97.62 94 THR A C 1
ATOM 749 O O . THR A 1 94 ? -8.812 -8.141 -18.672 1 97.62 94 THR A O 1
ATOM 752 N N . ALA A 1 95 ? -7.672 -7.164 -20.328 1 97.69 95 ALA A N 1
ATOM 753 C CA . ALA A 1 95 ? -7.035 -8.414 -20.734 1 97.69 95 ALA A CA 1
ATOM 754 C C . ALA A 1 95 ? -6.172 -8.984 -19.625 1 97.69 95 ALA A C 1
ATOM 756 O O . ALA A 1 95 ? -6.211 -10.188 -19.359 1 97.69 95 ALA A O 1
ATOM 757 N N . PHE A 1 96 ? -5.402 -8.094 -19.016 1 98.56 96 PHE A N 1
ATOM 758 C CA . PHE A 1 96 ? -4.574 -8.492 -17.875 1 98.56 96 PHE A CA 1
ATOM 759 C C . PHE A 1 96 ? -5.414 -9.164 -16.812 1 98.56 96 PHE A C 1
ATOM 761 O O . PHE A 1 96 ? -5.09 -10.266 -16.359 1 98.56 96 PHE A O 1
ATOM 768 N N . LYS A 1 97 ? -6.488 -8.555 -16.422 1 98.75 97 LYS A N 1
ATOM 769 C CA . LYS A 1 97 ? -7.359 -9.055 -15.352 1 98.75 97 LYS A CA 1
ATOM 770 C C . LYS A 1 97 ? -8 -10.383 -15.742 1 98.75 97 LYS A C 1
ATOM 772 O O . LYS A 1 97 ? -8.062 -11.305 -14.93 1 98.75 97 LYS A O 1
ATOM 777 N N . GLU A 1 98 ? -8.453 -10.492 -16.938 1 98.56 98 GLU A N 1
ATOM 778 C CA . GLU A 1 98 ? -9.172 -11.688 -17.359 1 98.56 98 GLU A CA 1
ATOM 779 C C . GLU A 1 98 ? -8.234 -12.891 -17.453 1 98.56 98 GLU A C 1
ATOM 781 O O . GLU A 1 98 ? -8.594 -14 -17.062 1 98.56 98 GLU A O 1
ATOM 786 N N . VAL A 1 99 ? -7.082 -12.68 -18.031 1 98.62 99 VAL A N 1
ATOM 787 C CA . VAL A 1 99 ? -6.113 -13.773 -18.109 1 98.62 99 VAL A CA 1
ATOM 788 C C . VAL A 1 99 ? -5.719 -14.203 -16.688 1 98.62 99 VAL A C 1
ATOM 790 O O . VAL A 1 99 ? -5.645 -15.398 -16.406 1 98.62 99 VAL A O 1
ATOM 793 N N . TYR A 1 100 ? -5.488 -13.227 -15.844 1 98.88 100 TYR A N 1
ATOM 794 C CA . TYR A 1 100 ? -5.164 -13.5 -14.453 1 98.88 100 TYR A CA 1
ATOM 795 C C . TYR A 1 100 ? -6.281 -14.289 -13.773 1 98.88 100 TYR A C 1
ATOM 797 O O . TYR A 1 100 ? -6.02 -15.25 -13.055 1 98.88 100 TYR A O 1
ATOM 805 N N . ARG A 1 101 ? -7.512 -13.93 -14.016 1 98.81 101 ARG A N 1
ATOM 806 C CA . ARG A 1 101 ? -8.68 -14.617 -13.469 1 98.81 101 ARG A CA 1
ATOM 807 C C . ARG A 1 101 ? -8.695 -16.078 -13.891 1 98.81 101 ARG A C 1
ATOM 809 O O . ARG A 1 101 ? -8.992 -16.969 -13.078 1 98.81 101 ARG A O 1
ATOM 816 N N . VAL A 1 102 ? -8.367 -16.312 -15.148 1 98.75 102 VAL A N 1
ATOM 817 C CA . VAL A 1 102 ? -8.344 -17.688 -15.656 1 98.75 102 VAL A CA 1
ATOM 818 C C . VAL A 1 102 ? -7.297 -18.5 -14.898 1 98.75 102 VAL A C 1
ATOM 820 O O . VAL A 1 102 ? -7.547 -19.641 -14.516 1 98.75 102 VAL A O 1
ATOM 823 N N . ILE A 1 103 ? -6.172 -17.922 -14.688 1 98.81 103 ILE A N 1
ATOM 824 C CA . ILE A 1 103 ? -5.094 -18.562 -13.945 1 98.81 103 ILE A CA 1
ATOM 825 C C . ILE A 1 103 ? -5.578 -18.953 -12.547 1 98.81 103 ILE A C 1
ATOM 827 O O . ILE A 1 103 ? -5.457 -20.109 -12.133 1 98.81 103 ILE A O 1
ATOM 831 N N . LEU A 1 104 ? -6.137 -18 -11.852 1 98.88 104 LEU A N 1
ATOM 832 C CA . LEU A 1 104 ? -6.594 -18.219 -10.484 1 98.88 104 LEU A CA 1
ATOM 833 C C . LEU A 1 104 ? -7.727 -19.234 -10.445 1 98.88 104 LEU A C 1
ATOM 835 O O . LEU A 1 104 ? -7.789 -20.078 -9.539 1 98.88 104 LEU A O 1
ATOM 839 N N . SER A 1 105 ? -8.609 -19.172 -11.398 1 98.81 105 SER A N 1
ATOM 840 C CA . SER A 1 105 ? -9.719 -20.125 -11.477 1 98.81 105 SER A CA 1
ATOM 841 C C . SER A 1 105 ? -9.211 -21.547 -11.625 1 98.81 105 SER A C 1
ATOM 843 O O . SER A 1 105 ? -9.695 -22.453 -10.945 1 98.81 105 SER A O 1
ATOM 845 N N . ARG A 1 106 ? -8.266 -21.719 -12.492 1 98.62 106 ARG A N 1
ATOM 846 C CA . ARG A 1 106 ? -7.711 -23.047 -12.711 1 98.62 106 ARG A CA 1
ATOM 847 C C . ARG A 1 106 ? -7.039 -23.578 -11.445 1 98.62 106 ARG A C 1
ATOM 849 O O . ARG A 1 106 ? -7.223 -24.734 -11.07 1 98.62 106 ARG A O 1
ATOM 856 N N . ILE A 1 107 ? -6.289 -22.75 -10.789 1 98.69 107 ILE A N 1
ATOM 857 C CA . ILE A 1 107 ? -5.613 -23.172 -9.57 1 98.69 107 ILE A CA 1
ATOM 858 C C . ILE A 1 107 ? -6.645 -23.578 -8.516 1 98.69 107 ILE A C 1
ATOM 860 O O . ILE A 1 107 ? -6.527 -24.625 -7.895 1 98.69 107 ILE A O 1
ATOM 864 N N . LYS A 1 108 ? -7.652 -22.75 -8.352 1 98.25 108 LYS A N 1
ATOM 865 C CA . LYS A 1 108 ? -8.672 -23 -7.336 1 98.25 108 LYS A CA 1
ATOM 866 C C . LYS A 1 108 ? -9.469 -24.25 -7.66 1 98.25 108 LYS A C 1
ATOM 868 O O . LYS A 1 108 ? -9.867 -25 -6.758 1 98.25 108 LYS A O 1
ATOM 873 N N . GLU A 1 109 ? -9.688 -24.484 -8.891 1 98.12 109 GLU A N 1
ATOM 874 C CA . GLU A 1 109 ? -10.5 -25.609 -9.32 1 98.12 109 GLU A CA 1
ATOM 875 C C . GLU A 1 109 ? -9.711 -26.922 -9.273 1 98.12 109 GLU A C 1
ATOM 877 O O . GLU A 1 109 ? -10.273 -27.984 -8.992 1 98.12 109 GLU A O 1
ATOM 882 N N . GLU A 1 110 ? -8.469 -26.812 -9.547 1 98.5 110 GLU A N 1
ATOM 883 C CA . GLU A 1 110 ? -7.719 -28.047 -9.805 1 98.5 110 GLU A CA 1
ATOM 884 C C . GLU A 1 110 ? -6.754 -28.359 -8.672 1 98.5 110 GLU A C 1
ATOM 886 O O . GLU A 1 110 ? -6.074 -29.391 -8.688 1 98.5 110 GLU A O 1
ATOM 891 N N . THR A 1 111 ? -6.664 -27.469 -7.695 1 98.31 111 THR A N 1
ATOM 892 C CA . THR A 1 111 ? -5.852 -27.703 -6.508 1 98.31 111 THR A CA 1
ATOM 893 C C . THR A 1 111 ? -6.59 -27.266 -5.25 1 98.31 111 THR A C 1
ATOM 895 O O . THR A 1 111 ? -7.695 -26.719 -5.332 1 98.31 111 THR A O 1
ATOM 898 N N . ASN A 1 112 ? -6.051 -27.531 -4.109 1 97.25 112 ASN A N 1
ATOM 899 C CA . ASN A 1 112 ? -6.586 -27.062 -2.836 1 97.25 112 ASN A CA 1
ATOM 900 C C . ASN A 1 112 ? -5.77 -25.891 -2.279 1 97.25 112 ASN A C 1
ATOM 902 O O . ASN A 1 112 ? -5.77 -25.656 -1.07 1 97.25 112 ASN A O 1
ATOM 906 N N . ALA A 1 113 ? -5.152 -25.188 -3.139 1 98.44 113 ALA A N 1
ATOM 907 C CA . ALA A 1 113 ? -4.148 -24.219 -2.717 1 98.44 113 ALA A CA 1
ATOM 908 C C . ALA A 1 113 ? -4.801 -22.969 -2.115 1 98.44 113 ALA A C 1
ATOM 910 O O . ALA A 1 113 ? -5.824 -22.5 -2.619 1 98.44 113 ALA A O 1
ATOM 911 N N . GLU A 1 114 ? -4.27 -22.5 -1.042 1 98.5 114 GLU A N 1
ATOM 912 C CA . GLU A 1 114 ? -4.477 -21.125 -0.628 1 98.5 114 GLU A CA 1
ATOM 913 C C . GLU A 1 114 ? -3.742 -20.156 -1.552 1 98.5 114 GLU A C 1
ATOM 915 O O . GLU A 1 114 ? -2.633 -20.438 -2.004 1 98.5 114 GLU A O 1
ATOM 920 N N . LEU A 1 115 ?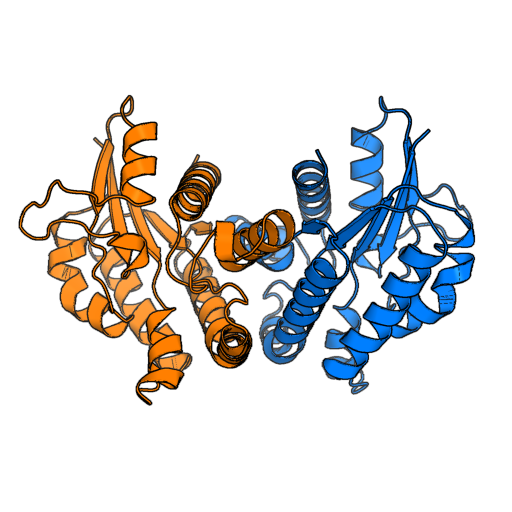 -4.375 -19.062 -1.831 1 98.81 115 LEU A N 1
ATOM 921 C CA . LEU A 1 115 ? -3.799 -18.094 -2.762 1 98.81 115 LEU A CA 1
ATOM 922 C C . LEU A 1 115 ? -3.24 -16.891 -2.018 1 98.81 115 LEU A C 1
ATOM 924 O O . LEU A 1 115 ? -3.881 -16.375 -1.098 1 98.81 115 LEU A O 1
ATOM 928 N N . VAL A 1 116 ? -2.025 -16.484 -2.344 1 98.94 116 VAL A N 1
ATOM 929 C CA . VAL A 1 116 ? -1.404 -15.234 -1.944 1 98.94 116 VAL A CA 1
ATOM 930 C C . VAL A 1 116 ? -1.055 -14.414 -3.186 1 98.94 116 VAL A C 1
ATOM 932 O O . VAL A 1 116 ? -0.279 -14.859 -4.031 1 98.94 116 VAL A O 1
ATOM 935 N N . LEU A 1 117 ? -1.655 -13.266 -3.318 1 98.94 117 LEU A N 1
ATOM 936 C CA . LEU A 1 117 ? -1.346 -12.383 -4.438 1 98.94 117 LEU A CA 1
ATOM 937 C C . LEU A 1 117 ? -0.538 -11.18 -3.967 1 98.94 117 LEU A C 1
ATOM 939 O O . LEU A 1 117 ? -0.923 -10.5 -3.012 1 98.94 117 LEU A O 1
ATOM 943 N N . MET A 1 118 ? 0.584 -10.945 -4.566 1 98.94 118 MET A N 1
ATOM 944 C CA . MET A 1 118 ? 1.417 -9.773 -4.297 1 98.94 118 MET A CA 1
ATOM 945 C C . MET A 1 118 ? 1.271 -8.734 -5.406 1 98.94 118 MET A C 1
ATOM 947 O O . MET A 1 118 ? 1.383 -9.062 -6.59 1 98.94 118 MET A O 1
ATOM 951 N N . GLU A 1 119 ? 1.002 -7.523 -4.988 1 98.88 119 GLU A N 1
ATOM 952 C CA . GLU A 1 119 ? 0.947 -6.457 -5.98 1 98.88 119 GLU A CA 1
ATOM 953 C C . GLU A 1 119 ? 2.271 -6.328 -6.727 1 98.88 119 GLU A C 1
ATOM 955 O O . GLU A 1 119 ? 3.342 -6.375 -6.117 1 98.88 119 GLU A O 1
ATOM 960 N N . PRO A 1 120 ? 2.197 -6.242 -8.117 1 98.75 120 PRO A N 1
ATOM 961 C CA . PRO A 1 120 ? 3.42 -5.75 -8.758 1 98.75 120 PRO A CA 1
ATOM 962 C C . PRO A 1 120 ? 3.805 -4.348 -8.289 1 98.75 120 PRO A C 1
ATOM 964 O O . PRO A 1 120 ? 2.957 -3.605 -7.789 1 98.75 120 PRO A O 1
ATOM 967 N N . PHE A 1 121 ? 5.086 -4.008 -8.398 1 98.69 121 PHE A N 1
ATOM 968 C CA . PHE A 1 121 ? 5.5 -2.703 -7.895 1 98.69 121 PHE A CA 1
ATOM 969 C C . PHE A 1 121 ? 6.523 -2.064 -8.828 1 98.69 121 PHE A C 1
ATOM 971 O O . PHE A 1 121 ? 7.129 -2.75 -9.648 1 98.69 121 PHE A O 1
ATOM 978 N N . VAL A 1 122 ? 6.652 -0.769 -8.75 1 98.62 122 VAL A N 1
ATOM 979 C CA . VAL A 1 122 ? 7.711 -0.009 -9.406 1 98.62 122 VAL A CA 1
ATOM 980 C C . VAL A 1 122 ? 8.148 1.152 -8.516 1 98.62 122 VAL A C 1
ATOM 982 O O . VAL A 1 122 ? 7.309 1.799 -7.875 1 98.62 122 VAL A O 1
ATOM 985 N N . LEU A 1 123 ? 9.398 1.287 -8.312 1 98.56 123 LEU A N 1
ATOM 986 C CA . LEU A 1 123 ? 9.961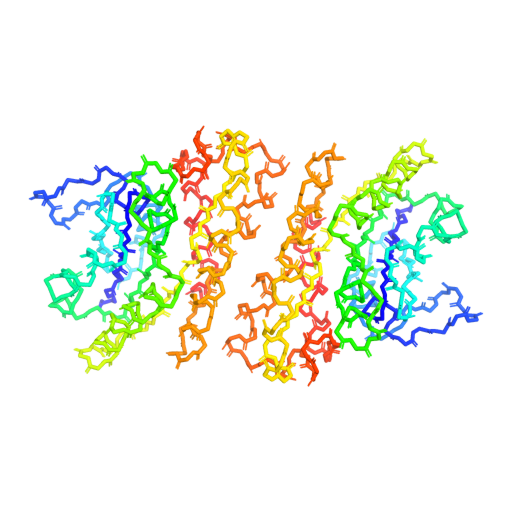 2.441 -7.617 1 98.56 123 LEU A CA 1
ATOM 987 C C . LEU A 1 123 ? 10.266 3.57 -8.602 1 98.56 123 LEU A C 1
ATOM 989 O O . LEU A 1 123 ? 10.477 3.322 -9.789 1 98.56 123 LEU A O 1
ATOM 993 N N . PRO A 1 124 ? 10.227 4.781 -8.141 1 97.69 124 PRO A N 1
ATOM 994 C CA . PRO A 1 124 ? 10.352 5.934 -9.039 1 97.69 124 PRO A CA 1
ATOM 995 C C . PRO A 1 124 ? 11.805 6.246 -9.406 1 97.69 124 PRO A C 1
ATOM 997 O O . PRO A 1 124 ? 12.25 7.387 -9.266 1 97.69 124 PRO A O 1
ATOM 1000 N N . TYR A 1 125 ? 12.5 5.203 -9.836 1 96.94 125 TYR A N 1
ATOM 1001 C CA . TYR A 1 125 ? 13.875 5.32 -10.297 1 96.94 125 TYR A CA 1
ATOM 1002 C C . TYR A 1 125 ? 14.172 4.301 -11.391 1 96.94 125 TYR A C 1
ATOM 1004 O O . TYR A 1 125 ? 13.883 3.111 -11.234 1 96.94 125 TYR A O 1
ATOM 1012 N N . PRO A 1 126 ? 14.828 4.668 -12.578 1 96.94 126 PRO A N 1
ATOM 1013 C CA . PRO A 1 126 ? 15.047 6.082 -12.891 1 96.94 126 PRO A CA 1
ATOM 1014 C C . PRO A 1 126 ? 13.742 6.855 -13.07 1 96.94 126 PRO A C 1
ATOM 1016 O O . PRO A 1 126 ? 12.656 6.293 -12.883 1 96.94 126 PRO A O 1
ATOM 1019 N N . GLU A 1 127 ? 13.789 8.078 -13.375 1 95.06 127 GLU A N 1
ATOM 1020 C CA . GLU A 1 127 ? 12.672 9.016 -13.32 1 95.06 127 GLU A CA 1
ATOM 1021 C C . GLU A 1 127 ? 11.547 8.586 -14.25 1 95.06 127 GLU A C 1
ATOM 1023 O O . GLU A 1 127 ? 10.367 8.805 -13.953 1 95.06 127 GLU A O 1
ATOM 1028 N N . ASP A 1 128 ? 11.867 7.957 -15.289 1 95.5 128 ASP A N 1
ATOM 1029 C CA . ASP A 1 128 ? 10.875 7.613 -16.297 1 95.5 128 ASP A CA 1
ATOM 1030 C C . ASP A 1 128 ? 9.914 6.539 -15.781 1 95.5 128 ASP A C 1
ATOM 1032 O O . ASP A 1 128 ? 8.859 6.316 -16.375 1 95.5 128 ASP A O 1
ATOM 1036 N N . ARG A 1 129 ? 10.266 5.824 -14.656 1 96.5 129 ARG A N 1
ATOM 1037 C CA . ARG A 1 129 ? 9.383 4.824 -14.062 1 96.5 129 ARG A CA 1
ATOM 1038 C C . ARG A 1 129 ? 8.078 5.457 -13.602 1 96.5 129 ARG A C 1
ATOM 1040 O O . ARG A 1 129 ? 7.051 4.777 -13.508 1 96.5 129 ARG A O 1
ATOM 1047 N N . LYS A 1 130 ? 8.141 6.73 -13.32 1 95.81 130 LYS A N 1
ATOM 1048 C CA . LYS A 1 130 ? 6.938 7.434 -12.875 1 95.81 130 LYS A CA 1
ATOM 1049 C C . LYS A 1 130 ? 5.844 7.379 -13.938 1 95.81 130 LYS A C 1
ATOM 1051 O O . LYS A 1 130 ? 4.656 7.348 -13.609 1 95.81 130 LYS A O 1
ATOM 1056 N N . GLU A 1 131 ? 6.266 7.32 -15.172 1 95.5 131 GLU A N 1
ATOM 1057 C CA . GLU A 1 131 ? 5.316 7.301 -16.281 1 95.5 131 GLU A CA 1
ATOM 1058 C C . GLU A 1 131 ? 4.562 5.977 -16.328 1 95.5 131 GLU A C 1
ATOM 1060 O O . GLU A 1 131 ? 3.512 5.879 -16.969 1 95.5 131 GLU A O 1
ATOM 1065 N N . TRP A 1 132 ? 5.062 4.949 -15.641 1 96.94 132 TRP A N 1
ATOM 1066 C CA . TRP A 1 132 ? 4.469 3.619 -15.68 1 96.94 132 TRP A CA 1
ATOM 1067 C C . TRP A 1 132 ? 3.209 3.561 -14.82 1 96.94 132 TRP A C 1
ATOM 1069 O O . TRP A 1 132 ? 2.389 2.652 -14.977 1 96.94 132 TRP A O 1
ATOM 1079 N N . ARG A 1 133 ? 3.047 4.555 -13.945 1 97.44 133 ARG A N 1
ATOM 1080 C CA . ARG A 1 133 ? 1.991 4.516 -12.938 1 97.44 133 ARG A CA 1
ATOM 1081 C C . ARG A 1 133 ? 0.612 4.508 -13.594 1 97.44 133 ARG A C 1
ATOM 1083 O O . ARG A 1 133 ? -0.294 3.812 -13.133 1 97.44 133 ARG A O 1
ATOM 1090 N N . GLY A 1 134 ? 0.47 5.25 -14.648 1 95.62 134 GLY A N 1
ATOM 1091 C CA . GLY A 1 134 ? -0.81 5.324 -15.336 1 95.62 134 GLY A CA 1
ATOM 1092 C C . GLY A 1 134 ? -1.295 3.975 -15.836 1 95.62 134 GLY A C 1
ATOM 1093 O O . GLY A 1 134 ? -2.5 3.752 -15.961 1 95.62 134 GLY A O 1
ATOM 1094 N N . ASP A 1 135 ? -0.365 3.08 -16.125 1 96.88 135 ASP A N 1
ATOM 1095 C CA . ASP A 1 135 ? -0.694 1.739 -16.594 1 96.88 135 ASP A CA 1
ATOM 1096 C C . ASP A 1 135 ? -0.679 0.73 -15.445 1 96.88 135 ASP A C 1
ATOM 1098 O O . ASP A 1 135 ? -1.547 -0.141 -15.367 1 96.88 135 ASP A O 1
ATOM 1102 N N . LEU A 1 136 ? 0.24 0.858 -14.539 1 98.31 136 LEU A N 1
ATOM 1103 C CA . LEU A 1 136 ? 0.451 -0.134 -13.492 1 98.31 136 LEU A CA 1
ATOM 1104 C C . LEU A 1 136 ? -0.621 -0.023 -12.406 1 98.31 136 LEU A C 1
ATOM 1106 O O . LEU A 1 136 ? -1.074 -1.036 -11.875 1 98.31 136 LEU A O 1
ATOM 1110 N N . ASP A 1 137 ? -1.04 1.194 -12.078 1 98.38 137 ASP A N 1
ATOM 1111 C CA . ASP A 1 137 ? -1.957 1.39 -10.961 1 98.38 137 ASP A CA 1
ATOM 1112 C C . ASP A 1 137 ? -3.285 0.678 -11.203 1 98.38 137 ASP A C 1
ATOM 1114 O O . ASP A 1 137 ? -3.766 -0.065 -10.344 1 98.38 137 ASP A O 1
ATOM 1118 N N . PRO A 1 138 ? -3.859 0.834 -12.406 1 97.94 138 PRO A N 1
ATOM 1119 C CA . PRO A 1 138 ? -5.09 0.075 -12.648 1 97.94 138 PRO A CA 1
ATOM 1120 C C . PRO A 1 138 ? -4.863 -1.436 -12.625 1 97.94 138 PRO A C 1
ATOM 1122 O O . PRO A 1 138 ? -5.762 -2.193 -12.258 1 97.94 138 PRO A O 1
ATOM 1125 N N . LYS A 1 139 ? -3.682 -1.921 -12.992 1 98.69 139 LYS A N 1
ATOM 1126 C CA . LYS A 1 139 ? -3.389 -3.35 -12.93 1 98.69 139 LYS A CA 1
ATOM 1127 C C . LYS A 1 139 ? -3.242 -3.816 -11.484 1 98.69 139 LYS A C 1
ATOM 1129 O O . LYS A 1 139 ? -3.645 -4.93 -11.141 1 98.69 139 LYS A O 1
ATOM 1134 N N . ILE A 1 140 ? -2.695 -2.949 -10.656 1 98.81 140 ILE A N 1
ATOM 1135 C CA . ILE A 1 140 ? -2.684 -3.227 -9.219 1 98.81 140 ILE A CA 1
ATOM 1136 C C . ILE A 1 140 ? -4.117 -3.324 -8.703 1 98.81 140 ILE A C 1
ATOM 1138 O O . ILE A 1 140 ? -4.438 -4.223 -7.922 1 98.81 140 ILE A O 1
ATOM 1142 N N . GLY A 1 141 ? -4.984 -2.404 -9.141 1 98.56 141 GLY A N 1
ATOM 1143 C CA . GLY A 1 141 ? -6.398 -2.494 -8.812 1 98.56 141 GLY A CA 1
ATOM 1144 C C . GLY A 1 141 ? -7.027 -3.807 -9.242 1 98.56 141 GLY A C 1
ATOM 1145 O O . GLY A 1 141 ? -7.828 -4.387 -8.5 1 98.56 141 GLY A O 1
ATOM 1146 N N . ALA A 1 142 ? -6.664 -4.277 -10.43 1 98.69 142 ALA A N 1
ATOM 1147 C CA . ALA A 1 142 ? -7.16 -5.559 -10.922 1 98.69 142 ALA A CA 1
ATOM 1148 C C . ALA A 1 142 ? -6.723 -6.703 -10.008 1 98.69 142 ALA A C 1
ATOM 1150 O O . ALA A 1 142 ? -7.516 -7.598 -9.703 1 98.69 142 ALA A O 1
ATOM 1151 N N . VAL A 1 143 ? -5.492 -6.695 -9.586 1 98.88 143 VAL A N 1
ATOM 1152 C CA . VAL A 1 143 ? -4.973 -7.723 -8.688 1 98.88 143 VAL A CA 1
ATOM 1153 C C . VAL A 1 143 ? -5.758 -7.707 -7.379 1 98.88 143 VAL A C 1
ATOM 1155 O O . VAL A 1 143 ? -6.105 -8.766 -6.844 1 98.88 143 VAL A O 1
ATOM 1158 N N . ARG A 1 144 ? -6.062 -6.52 -6.852 1 98.81 144 ARG A N 1
ATOM 1159 C CA . ARG A 1 144 ? -6.836 -6.391 -5.621 1 98.81 144 ARG A CA 1
ATOM 1160 C C . ARG A 1 144 ? -8.234 -6.961 -5.793 1 98.81 144 ARG A C 1
ATOM 1162 O O . ARG A 1 144 ? -8.734 -7.68 -4.926 1 98.81 144 ARG A O 1
ATOM 1169 N N . GLU A 1 145 ? -8.836 -6.617 -6.875 1 98.62 145 GLU A N 1
ATOM 1170 C CA . GLU A 1 145 ? -10.172 -7.133 -7.145 1 98.62 145 GLU A CA 1
ATOM 1171 C C . GLU A 1 145 ? -10.172 -8.656 -7.219 1 98.62 145 GLU A C 1
ATOM 1173 O O . GLU A 1 145 ? -11.07 -9.312 -6.684 1 98.62 145 GLU A O 1
ATOM 1178 N N . LEU A 1 146 ? -9.195 -9.211 -7.922 1 98.88 146 LEU A N 1
ATOM 1179 C CA . LEU A 1 146 ? -9.086 -10.656 -8.062 1 98.88 146 LEU A CA 1
ATOM 1180 C C . LEU A 1 146 ? -8.805 -11.312 -6.715 1 98.88 146 LEU A C 1
ATOM 1182 O O . LEU A 1 146 ? -9.344 -12.383 -6.422 1 98.88 146 LEU A O 1
ATOM 1186 N N . ALA A 1 147 ? -7.961 -10.688 -5.918 1 98.94 147 ALA A N 1
ATOM 1187 C CA . ALA A 1 147 ? -7.715 -11.219 -4.582 1 98.94 147 ALA A CA 1
ATOM 1188 C C . ALA A 1 147 ? -9.016 -11.32 -3.785 1 98.94 147 ALA A C 1
ATOM 1190 O O . ALA A 1 147 ? -9.258 -12.328 -3.113 1 98.94 147 ALA A O 1
ATOM 1191 N N . ALA A 1 148 ? -9.805 -10.289 -3.846 1 98.56 148 ALA A N 1
ATOM 1192 C CA . ALA A 1 148 ? -11.102 -10.289 -3.162 1 98.56 148 ALA A CA 1
ATOM 1193 C C . ALA A 1 148 ? -12.016 -11.367 -3.727 1 98.56 148 ALA A C 1
ATOM 1195 O O . ALA A 1 148 ? -12.648 -12.117 -2.973 1 98.56 148 ALA A O 1
ATOM 1196 N N . GLU A 1 149 ? -12.086 -11.445 -5.031 1 98.5 149 GLU A N 1
ATOM 1197 C CA . GLU A 1 149 ? -12.953 -12.391 -5.727 1 98.5 149 GLU A CA 1
ATOM 1198 C C . GLU A 1 149 ? -12.617 -13.836 -5.344 1 98.5 149 GLU A C 1
ATOM 1200 O O . GLU A 1 149 ? -13.516 -14.664 -5.184 1 98.5 149 GLU A O 1
ATOM 1205 N N . PHE A 1 150 ? -11.344 -14.164 -5.113 1 98.75 150 PHE A N 1
ATOM 1206 C CA . PHE A 1 150 ? -10.914 -15.547 -4.926 1 98.75 150 PHE A CA 1
ATOM 1207 C C . PHE A 1 150 ? -10.578 -15.812 -3.463 1 98.75 150 PHE A C 1
ATOM 1209 O O . PHE A 1 150 ? -10.109 -16.891 -3.117 1 98.75 150 PHE A O 1
ATOM 1216 N N . GLY A 1 151 ? -10.812 -14.797 -2.637 1 98 151 GLY A N 1
ATOM 1217 C CA . GLY A 1 151 ? -10.516 -14.961 -1.222 1 98 151 GLY A CA 1
ATOM 1218 C C . GLY A 1 151 ? -9.039 -15.141 -0.934 1 98 151 GLY A C 1
ATOM 1219 O O . GLY A 1 151 ? -8.664 -15.93 -0.07 1 98 151 GLY A O 1
ATOM 1220 N N . ALA A 1 152 ? -8.172 -14.531 -1.723 1 98.75 152 ALA A N 1
ATOM 1221 C CA . ALA A 1 152 ? -6.723 -14.633 -1.57 1 98.75 152 ALA A CA 1
ATOM 1222 C C . ALA A 1 152 ? -6.215 -13.648 -0.516 1 98.75 152 ALA A C 1
ATOM 1224 O O . ALA A 1 152 ? -6.848 -12.625 -0.253 1 98.75 152 ALA A O 1
ATOM 1225 N N . THR A 1 153 ? -5.129 -13.969 0.125 1 98.81 153 THR A N 1
ATOM 1226 C CA . THR A 1 153 ? -4.359 -12.977 0.865 1 98.81 153 THR A CA 1
ATOM 1227 C C . THR A 1 153 ? -3.68 -12 -0.09 1 98.81 153 THR A C 1
ATOM 1229 O O . THR A 1 153 ? -3.004 -12.414 -1.034 1 98.81 153 THR A O 1
ATOM 1232 N N . LEU A 1 154 ? -3.943 -10.75 0.119 1 98.88 154 LEU A N 1
ATOM 1233 C CA . LEU A 1 154 ? -3.262 -9.734 -0.677 1 98.88 154 LEU A CA 1
ATOM 1234 C C . LEU A 1 154 ? -2.074 -9.156 0.085 1 98.88 154 LEU A C 1
ATOM 1236 O O . LEU A 1 154 ? -2.203 -8.781 1.254 1 98.88 154 LEU A O 1
ATOM 1240 N N . ILE A 1 155 ? -0.955 -9.125 -0.496 1 98.94 155 ILE A N 1
ATOM 1241 C CA . ILE A 1 155 ? 0.192 -8.367 -0.005 1 98.94 155 ILE A CA 1
ATOM 1242 C C . ILE A 1 155 ? 0.323 -7.062 -0.789 1 98.94 155 ILE A C 1
ATOM 1244 O O . ILE A 1 155 ? 0.633 -7.078 -1.982 1 98.94 155 ILE A O 1
ATOM 1248 N N . PRO A 1 156 ? -0.014 -5.918 -0.173 1 98.88 156 PRO A N 1
ATOM 1249 C CA . PRO A 1 156 ? 0.055 -4.629 -0.859 1 98.88 156 PRO A CA 1
ATOM 1250 C C . PRO A 1 156 ? 1.487 -4.133 -1.042 1 98.88 156 PRO A C 1
ATOM 1252 O O . PRO A 1 156 ? 1.853 -3.078 -0.514 1 98.88 156 PRO A O 1
ATOM 1255 N N . LEU A 1 157 ? 2.178 -4.824 -1.873 1 98.88 157 LEU A N 1
ATOM 1256 C CA . LEU A 1 157 ? 3.631 -4.73 -1.964 1 98.88 157 LEU A CA 1
ATOM 1257 C C . LEU A 1 157 ? 4.055 -3.389 -2.551 1 98.88 157 LEU A C 1
ATOM 1259 O O . LEU A 1 157 ? 5.082 -2.832 -2.16 1 98.88 157 LEU A O 1
ATOM 1263 N N . ASP A 1 158 ? 3.281 -2.834 -3.453 1 98.88 158 ASP A N 1
ATOM 1264 C CA . ASP A 1 158 ? 3.688 -1.605 -4.129 1 98.88 158 ASP A CA 1
ATOM 1265 C C . ASP A 1 158 ? 3.83 -0.454 -3.137 1 98.88 158 ASP A C 1
ATOM 1267 O O . ASP A 1 158 ? 4.863 0.218 -3.104 1 98.88 158 ASP A O 1
ATOM 1271 N N . GLY A 1 159 ? 2.771 -0.234 -2.338 1 98.81 159 GLY A N 1
ATOM 1272 C CA . GLY A 1 159 ? 2.857 0.814 -1.333 1 98.81 159 GLY A CA 1
ATOM 1273 C C . GLY A 1 159 ? 3.959 0.579 -0.317 1 98.81 159 GLY A C 1
ATOM 1274 O O . GLY A 1 159 ? 4.664 1.512 0.068 1 98.81 159 GLY A O 1
ATOM 1275 N N . LEU A 1 160 ? 4.117 -0.628 0.093 1 98.88 160 LEU A N 1
ATOM 1276 C CA . LEU A 1 160 ? 5.105 -0.985 1.106 1 98.88 160 LEU A CA 1
ATOM 1277 C C . LEU A 1 160 ? 6.523 -0.751 0.591 1 98.88 160 LEU A C 1
ATOM 1279 O O . LEU A 1 160 ? 7.352 -0.158 1.285 1 98.88 160 LEU A O 1
ATOM 1283 N N . MET A 1 161 ? 6.836 -1.174 -0.624 1 98.81 161 MET A N 1
ATOM 1284 C CA . MET A 1 161 ? 8.164 -0.986 -1.209 1 98.81 161 MET A CA 1
ATOM 1285 C C . MET A 1 161 ? 8.453 0.493 -1.436 1 98.81 161 MET A C 1
ATOM 1287 O O . MET A 1 161 ? 9.586 0.942 -1.259 1 98.81 161 MET A O 1
ATOM 1291 N N . ASN A 1 162 ? 7.445 1.247 -1.848 1 98.81 162 ASN A N 1
ATOM 1292 C CA . ASN A 1 162 ? 7.648 2.676 -2.062 1 98.81 162 ASN A CA 1
ATOM 1293 C C . ASN A 1 162 ? 7.895 3.41 -0.748 1 98.81 162 ASN A C 1
ATOM 1295 O O . ASN A 1 162 ? 8.703 4.34 -0.694 1 98.81 162 ASN A O 1
ATOM 1299 N N . ALA A 1 163 ? 7.207 3.023 0.322 1 98.81 163 ALA A N 1
ATOM 1300 C CA . ALA A 1 163 ? 7.473 3.611 1.632 1 98.81 163 ALA A CA 1
ATOM 1301 C C . ALA A 1 163 ? 8.922 3.377 2.053 1 98.81 163 ALA A C 1
ATOM 1303 O O . ALA A 1 163 ? 9.586 4.293 2.543 1 98.81 163 ALA A O 1
ATOM 1304 N N . LEU A 1 164 ? 9.406 2.16 1.85 1 98.69 164 LEU A N 1
ATOM 1305 C CA . LEU A 1 164 ? 10.789 1.831 2.172 1 98.69 164 LEU A CA 1
ATOM 1306 C C . LEU A 1 164 ? 11.758 2.621 1.295 1 98.69 164 LEU A C 1
ATOM 1308 O O . LEU A 1 164 ? 12.82 3.045 1.758 1 98.69 164 LEU A O 1
ATOM 1312 N N . ALA A 1 165 ? 11.383 2.748 0.03 1 98.62 165 ALA A N 1
ATOM 1313 C CA . ALA A 1 165 ? 12.227 3.48 -0.906 1 98.62 165 ALA A CA 1
ATOM 1314 C C . ALA A 1 165 ? 12.367 4.941 -0.494 1 98.62 165 ALA A C 1
ATOM 1316 O O . ALA A 1 165 ? 13.422 5.555 -0.688 1 98.62 165 ALA A O 1
ATOM 1317 N N . ILE A 1 166 ? 11.32 5.512 0.021 1 98.44 166 ILE A N 1
ATOM 1318 C CA . ILE A 1 166 ? 11.359 6.895 0.487 1 98.44 166 ILE A CA 1
ATOM 1319 C C . ILE A 1 166 ? 12.281 7.008 1.697 1 98.44 166 ILE A C 1
ATOM 1321 O O . ILE A 1 166 ? 13.039 7.977 1.82 1 98.44 166 ILE A O 1
ATOM 1325 N N . LYS A 1 167 ? 12.273 5.996 2.508 1 97.81 167 LYS A N 1
ATOM 1326 C CA . LYS A 1 167 ? 13.07 5.992 3.734 1 97.81 167 LYS A CA 1
ATOM 1327 C C . LYS A 1 167 ? 14.547 5.766 3.43 1 97.81 167 LYS A C 1
ATOM 1329 O O . LYS A 1 167 ? 15.414 6.402 4.031 1 97.81 167 LYS A O 1
ATOM 1334 N N . HIS A 1 168 ? 14.867 4.867 2.408 1 98.06 168 HIS A N 1
ATOM 1335 C CA . HIS A 1 168 ? 16.234 4.391 2.271 1 98.06 168 HIS A CA 1
ATOM 1336 C C . HIS A 1 168 ? 16.828 4.777 0.919 1 98.06 168 HIS A C 1
ATOM 1338 O O . HIS A 1 168 ? 18.031 4.633 0.696 1 98.06 168 HIS A O 1
ATOM 1344 N N . GLY A 1 169 ? 16.016 5.273 0.045 1 97.44 169 GLY A N 1
ATOM 1345 C CA . GLY A 1 169 ? 16.422 5.508 -1.332 1 97.44 169 GLY A CA 1
ATOM 1346 C C . GLY A 1 169 ? 16 4.398 -2.275 1 97.44 169 GLY A C 1
ATOM 1347 O O . GLY A 1 169 ? 16.125 3.215 -1.951 1 97.44 169 GLY A O 1
ATOM 1348 N N . PRO A 1 170 ? 15.43 4.77 -3.379 1 97.88 170 PRO A N 1
ATOM 1349 C CA . PRO A 1 170 ? 14.906 3.736 -4.281 1 97.88 170 PRO A CA 1
ATOM 1350 C C . PRO A 1 170 ? 15.992 2.779 -4.77 1 97.88 170 PRO A C 1
ATOM 1352 O O . PRO A 1 170 ? 15.75 1.576 -4.887 1 97.88 170 PRO A O 1
ATOM 1355 N N . THR A 1 171 ? 17.281 3.215 -5.055 1 97.88 171 THR A N 1
ATOM 1356 C CA . THR A 1 171 ? 18.328 2.369 -5.605 1 97.88 171 THR A CA 1
ATOM 1357 C C . THR A 1 171 ? 18.859 1.398 -4.551 1 97.88 171 THR A C 1
ATOM 1359 O O . THR A 1 171 ? 19.484 0.389 -4.887 1 97.88 171 THR A O 1
ATOM 1362 N N . PHE A 1 172 ? 18.547 1.737 -3.277 1 98.12 172 PHE A N 1
ATOM 1363 C CA . PHE A 1 172 ? 18.875 0.819 -2.195 1 98.12 172 PHE A CA 1
ATOM 1364 C C . PHE A 1 172 ? 18.047 -0.459 -2.295 1 98.12 172 PHE A C 1
ATOM 1366 O O . PHE A 1 172 ? 18.547 -1.547 -1.983 1 98.12 172 PHE A O 1
ATOM 1373 N N . LEU A 1 173 ? 16.812 -0.352 -2.818 1 98.38 173 LEU A N 1
ATOM 1374 C CA . LEU A 1 173 ? 15.875 -1.474 -2.85 1 98.38 173 LEU A CA 1
ATOM 1375 C C . LEU A 1 173 ? 15.836 -2.111 -4.234 1 98.38 173 LEU A C 1
ATOM 1377 O O . LEU A 1 173 ? 15.562 -3.307 -4.363 1 98.38 173 LEU A O 1
ATOM 1381 N N . ALA A 1 174 ? 15.984 -1.316 -5.262 1 97.81 174 ALA A N 1
ATOM 1382 C CA . ALA A 1 174 ? 15.977 -1.777 -6.648 1 97.81 174 ALA A CA 1
ATOM 1383 C C . ALA A 1 174 ? 16.797 -0.847 -7.543 1 97.81 174 ALA A C 1
ATOM 1385 O O . ALA A 1 174 ? 16.5 0.35 -7.625 1 97.81 174 ALA A O 1
ATOM 1386 N N . GLU A 1 175 ? 17.719 -1.39 -8.289 1 94.5 175 GLU A N 1
ATOM 1387 C CA . GLU A 1 175 ? 18.656 -0.563 -9.039 1 94.5 175 GLU A CA 1
ATOM 1388 C C . GLU A 1 175 ? 17.969 0.143 -10.203 1 94.5 175 GLU A C 1
ATOM 1390 O O . GLU A 1 175 ? 18.375 1.236 -10.602 1 94.5 175 GLU A O 1
ATOM 1395 N N . ASP A 1 176 ? 16.922 -0.526 -10.742 1 96.94 176 ASP A N 1
ATOM 1396 C CA . ASP A 1 176 ? 16.25 0.049 -11.906 1 96.94 176 ASP A CA 1
ATOM 1397 C C . ASP A 1 176 ? 14.766 0.278 -11.625 1 96.94 176 ASP A C 1
ATOM 1399 O O . ASP A 1 176 ? 13.953 0.341 -12.547 1 96.94 176 ASP A O 1
ATOM 1403 N N . GLY A 1 177 ? 14.359 0.284 -10.328 1 97.31 177 GLY A N 1
ATOM 1404 C CA . GLY A 1 177 ? 12.977 0.493 -9.93 1 97.31 177 GLY A CA 1
ATOM 1405 C C . GLY A 1 177 ? 12.133 -0.767 -10.016 1 97.31 177 GLY A C 1
ATOM 1406 O O . GLY A 1 177 ? 11 -0.793 -9.531 1 97.31 177 GLY A O 1
ATOM 1407 N N . VAL A 1 178 ? 12.711 -1.835 -10.586 1 97.12 178 VAL A N 1
ATOM 1408 C CA . VAL A 1 178 ? 11.922 -3.043 -10.82 1 97.12 178 VAL A CA 1
ATOM 1409 C C . VAL A 1 178 ? 12.641 -4.25 -10.219 1 97.12 178 VAL A C 1
ATOM 1411 O O . VAL A 1 178 ? 12.055 -5.016 -9.453 1 97.12 178 VAL A O 1
ATOM 1414 N N . HIS A 1 179 ? 13.938 -4.43 -10.539 1 98.06 179 HIS A N 1
ATOM 1415 C CA . HIS A 1 179 ? 14.703 -5.574 -10.078 1 98.06 179 HIS A CA 1
ATOM 1416 C C . HIS A 1 179 ? 15.312 -5.312 -8.703 1 98.06 179 HIS A C 1
ATOM 1418 O O . HIS A 1 179 ? 16.219 -4.492 -8.57 1 98.06 179 HIS A O 1
ATOM 1424 N N . PRO A 1 180 ? 14.945 -6.055 -7.668 1 98.5 180 PRO A N 1
ATOM 1425 C CA . PRO A 1 180 ? 15.391 -5.777 -6.301 1 98.5 180 PRO A CA 1
ATOM 1426 C C . PRO A 1 180 ? 16.875 -6.066 -6.098 1 98.5 180 PRO A C 1
ATOM 1428 O O . PRO A 1 180 ? 17.406 -7.008 -6.691 1 98.5 180 PRO A O 1
ATOM 1431 N N . THR A 1 181 ? 17.516 -5.23 -5.277 1 98.38 181 THR A N 1
ATOM 1432 C CA . THR A 1 181 ? 18.797 -5.562 -4.684 1 98.38 181 THR A CA 1
ATOM 1433 C C . THR A 1 181 ? 18.641 -6.629 -3.604 1 98.38 181 THR A C 1
ATOM 1435 O O . THR A 1 181 ? 17.531 -7.113 -3.363 1 98.38 181 THR A O 1
ATOM 1438 N N . LYS A 1 182 ? 19.734 -7 -2.984 1 98.31 182 LYS A N 1
ATOM 1439 C CA . LYS A 1 182 ? 19.641 -7.914 -1.851 1 98.31 182 LYS A CA 1
ATOM 1440 C C . LYS A 1 182 ? 18.703 -7.371 -0.785 1 98.31 182 LYS A C 1
ATOM 1442 O O . LYS A 1 182 ? 17.844 -8.102 -0.28 1 98.31 182 LYS A O 1
ATOM 1447 N N . ALA A 1 183 ? 18.812 -6.074 -0.476 1 98.62 183 ALA A N 1
ATOM 1448 C CA . ALA A 1 183 ? 17.953 -5.43 0.515 1 98.62 183 ALA A CA 1
ATOM 1449 C C . ALA A 1 183 ? 16.5 -5.445 0.071 1 98.62 183 ALA A C 1
ATOM 1451 O O . ALA A 1 183 ? 15.586 -5.621 0.892 1 98.62 183 ALA A O 1
ATOM 1452 N N . GLY A 1 184 ? 16.297 -5.219 -1.243 1 98.75 184 GLY A N 1
ATOM 1453 C CA . GLY A 1 184 ? 14.938 -5.293 -1.779 1 98.75 184 GLY A CA 1
ATOM 1454 C C . GLY A 1 184 ? 14.312 -6.664 -1.63 1 98.75 184 GLY A C 1
ATOM 1455 O O . GLY A 1 184 ? 13.148 -6.781 -1.231 1 98.75 184 GLY A O 1
ATOM 1456 N N . HIS A 1 185 ? 15.094 -7.684 -1.918 1 98.81 185 HIS A N 1
ATOM 1457 C CA . HIS A 1 185 ? 14.594 -9.047 -1.755 1 98.81 185 HIS A CA 1
ATOM 1458 C C . HIS A 1 185 ? 14.336 -9.367 -0.287 1 98.81 185 HIS A C 1
ATOM 1460 O O . HIS A 1 185 ? 13.367 -10.055 0.04 1 98.81 185 HIS A O 1
ATOM 1466 N N . GLU A 1 186 ? 15.148 -8.898 0.573 1 98.81 186 GLU A N 1
ATOM 1467 C CA . GLU A 1 186 ? 14.938 -9.094 2.006 1 98.81 186 GLU A CA 1
ATOM 1468 C C . GLU A 1 186 ? 13.641 -8.445 2.467 1 98.81 186 GLU A C 1
ATOM 1470 O O . GLU A 1 186 ? 12.898 -9.023 3.268 1 98.81 186 GLU A O 1
ATOM 1475 N N . ALA A 1 187 ? 13.391 -7.262 1.966 1 98.81 187 ALA A N 1
ATOM 1476 C CA . ALA A 1 187 ? 12.156 -6.559 2.303 1 98.81 187 ALA A CA 1
ATOM 1477 C C . ALA A 1 187 ? 10.93 -7.344 1.834 1 98.81 187 ALA A C 1
ATOM 1479 O O . ALA A 1 187 ? 9.961 -7.488 2.574 1 98.81 187 ALA A O 1
ATOM 1480 N N . ILE A 1 188 ? 10.992 -7.848 0.628 1 98.88 188 ILE A N 1
ATOM 1481 C CA . ILE A 1 188 ? 9.891 -8.617 0.072 1 98.88 188 ILE A CA 1
ATOM 1482 C C . ILE A 1 188 ? 9.68 -9.891 0.888 1 98.88 188 ILE A C 1
ATOM 1484 O O . ILE A 1 188 ? 8.555 -10.242 1.239 1 98.88 188 ILE A O 1
ATOM 1488 N N . ALA A 1 189 ? 10.766 -10.578 1.223 1 98.88 189 ALA A N 1
ATOM 1489 C CA . ALA A 1 189 ? 10.688 -11.812 2.006 1 98.88 189 ALA A CA 1
ATOM 1490 C C . ALA A 1 189 ? 10.07 -11.547 3.377 1 98.88 189 ALA A C 1
ATOM 1492 O O . ALA A 1 189 ? 9.172 -12.281 3.811 1 98.88 189 ALA A O 1
ATOM 1493 N N . SER A 1 190 ? 10.516 -10.484 4.012 1 98.69 190 SER A N 1
ATOM 1494 C CA . SER A 1 190 ? 9.992 -10.133 5.328 1 98.69 190 SER A CA 1
ATOM 1495 C C . SER A 1 190 ? 8.508 -9.789 5.262 1 98.69 190 SER A C 1
ATOM 1497 O O . SER A 1 190 ? 7.738 -10.164 6.145 1 98.69 190 SER A O 1
ATOM 1499 N N . THR A 1 191 ? 8.172 -9.086 4.266 1 98.75 191 THR A N 1
ATOM 1500 C CA . THR A 1 191 ? 6.77 -8.711 4.074 1 98.75 191 THR A CA 1
ATOM 1501 C C . THR A 1 191 ? 5.906 -9.953 3.873 1 98.75 191 THR A C 1
ATOM 1503 O O . THR A 1 191 ? 4.848 -10.086 4.492 1 98.75 191 THR A O 1
ATOM 1506 N N . TRP A 1 192 ? 6.375 -10.859 3.002 1 98.81 192 TRP A N 1
ATOM 1507 C CA . TRP A 1 192 ? 5.641 -12.094 2.76 1 98.81 192 TRP A CA 1
ATOM 1508 C C . TRP A 1 192 ? 5.43 -12.867 4.059 1 98.81 192 TRP A C 1
ATOM 1510 O O . TRP A 1 192 ? 4.32 -13.328 4.344 1 98.81 192 TRP A O 1
ATOM 1520 N N . LEU A 1 193 ? 6.449 -12.992 4.871 1 98.56 193 LEU A N 1
ATOM 1521 C CA . LEU A 1 193 ? 6.379 -13.742 6.121 1 98.56 193 LEU A CA 1
ATOM 1522 C C . LEU A 1 193 ? 5.406 -13.086 7.094 1 98.56 193 LEU A C 1
ATOM 1524 O O . LEU A 1 193 ? 4.684 -13.773 7.816 1 98.56 193 LEU A O 1
ATOM 1528 N N . GLU A 1 194 ? 5.363 -11.805 7.07 1 97.81 194 GLU A N 1
ATOM 1529 C CA . GLU A 1 194 ? 4.469 -11.07 7.957 1 97.81 194 GLU A CA 1
ATOM 1530 C C . GLU A 1 194 ? 3.008 -11.281 7.566 1 97.81 194 GLU A C 1
ATOM 1532 O O . GLU A 1 194 ? 2.143 -11.43 8.43 1 97.81 194 GLU A O 1
ATOM 1537 N N . PHE A 1 195 ? 2.723 -11.312 6.309 1 98.12 195 PHE A N 1
ATOM 1538 C CA . PHE A 1 195 ? 1.349 -11.359 5.824 1 98.12 195 PHE A CA 1
ATOM 1539 C C . PHE A 1 195 ? 0.832 -12.789 5.801 1 98.12 195 PHE A C 1
ATOM 1541 O O . PHE A 1 195 ? -0.373 -13.016 5.668 1 98.12 195 PHE A O 1
ATOM 1548 N N . THR A 1 196 ? 1.748 -13.797 5.883 1 96.62 196 THR A N 1
ATOM 1549 C CA . THR A 1 196 ? 1.314 -15.18 5.77 1 96.62 196 THR A CA 1
ATOM 1550 C C . THR A 1 196 ? 1.496 -15.914 7.094 1 96.62 196 THR A C 1
ATOM 1552 O O . THR A 1 196 ? 1.374 -17.141 7.156 1 96.62 196 THR A O 1
ATOM 1555 N N . LYS A 1 197 ? 1.797 -15.234 8.32 1 86.25 197 LYS A N 1
ATOM 1556 C CA . LYS A 1 197 ? 1.852 -15.836 9.648 1 86.25 197 LYS A CA 1
ATOM 1557 C C . LYS A 1 197 ? 0.458 -16.234 10.133 1 86.25 197 LYS A C 1
ATOM 1559 O O . LYS A 1 197 ? -0.533 -15.594 9.766 1 86.25 197 LYS A O 1
ATOM 1564 N N . MET B 1 1 ? 8.625 16.938 26.531 1 90.5 1 MET B N 1
ATOM 1565 C CA . MET B 1 1 ? 7.363 16.375 26.047 1 90.5 1 MET B CA 1
ATOM 1566 C C . MET B 1 1 ? 7.227 16.547 24.547 1 90.5 1 MET B C 1
ATOM 1568 O O . MET B 1 1 ? 7.363 17.672 24.031 1 90.5 1 MET B O 1
ATOM 1572 N N . LYS B 1 2 ? 7.047 15.477 23.797 1 95.69 2 LYS B N 1
ATOM 1573 C CA . LYS B 1 2 ? 6.949 15.508 22.344 1 95.69 2 LYS B CA 1
ATOM 1574 C C . LYS B 1 2 ? 5.512 15.766 21.906 1 95.69 2 LYS B C 1
ATOM 1576 O O . LYS B 1 2 ? 4.578 15.141 22.406 1 95.69 2 LYS B O 1
ATOM 1581 N N . LYS B 1 3 ? 5.285 16.781 21.047 1 98 3 LYS B N 1
ATOM 1582 C CA . LYS B 1 3 ? 3.963 17.141 20.531 1 98 3 LYS B CA 1
ATOM 1583 C C . LYS B 1 3 ? 3.695 16.453 19.203 1 98 3 LYS B C 1
ATOM 1585 O O . LYS B 1 3 ? 4.391 16.719 18.219 1 98 3 LYS B O 1
ATOM 1590 N N . LEU B 1 4 ? 2.727 15.578 19.203 1 98.5 4 LEU B N 1
ATOM 1591 C CA . LEU B 1 4 ? 2.271 14.875 18 1 98.5 4 LEU B CA 1
ATOM 1592 C C . LEU B 1 4 ? 0.993 15.5 17.453 1 98.5 4 LEU B C 1
ATOM 1594 O O . LEU B 1 4 ? -0.058 15.438 18.094 1 98.5 4 LEU B O 1
ATOM 1598 N N . LEU B 1 5 ? 1.077 16.094 16.297 1 98.69 5 LEU B N 1
ATOM 1599 C CA . LEU B 1 5 ? -0.061 16.766 15.672 1 98.69 5 LEU B CA 1
ATOM 1600 C C . LEU B 1 5 ? -0.6 15.938 14.508 1 98.69 5 LEU B C 1
ATOM 1602 O O . LEU B 1 5 ? 0.168 15.477 13.664 1 98.69 5 LEU B O 1
ATOM 1606 N N . PHE B 1 6 ? -1.885 15.75 14.508 1 98.81 6 PHE B N 1
ATOM 1607 C CA . PHE B 1 6 ? -2.57 15.062 13.414 1 98.81 6 PHE B CA 1
ATOM 1608 C C . PHE B 1 6 ? -3.465 16.031 12.648 1 98.81 6 PHE B C 1
ATOM 1610 O O . PHE B 1 6 ? -4.316 16.703 13.234 1 98.81 6 PHE B O 1
ATOM 1617 N N . LEU B 1 7 ? -3.203 16.109 11.375 1 98.75 7 LEU B N 1
ATOM 1618 C CA . LEU B 1 7 ? -3.98 16.922 10.445 1 98.75 7 LEU B CA 1
ATOM 1619 C C . LEU B 1 7 ? -4.734 16.062 9.453 1 98.75 7 LEU B C 1
ATOM 1621 O O . LEU B 1 7 ? -4.242 15 9.039 1 98.75 7 LEU B O 1
ATOM 1625 N N . GLY B 1 8 ? -5.906 16.531 9.016 1 98.25 8 GLY B N 1
ATOM 1626 C CA . GLY B 1 8 ? -6.645 15.781 8.023 1 98.25 8 GLY B CA 1
ATOM 1627 C C . GLY B 1 8 ? -8.102 16.188 7.914 1 98.25 8 GLY B C 1
ATOM 1628 O O . GLY B 1 8 ? -8.438 17.359 8.156 1 98.25 8 GLY B O 1
ATOM 1629 N N . ASP B 1 9 ? -8.906 15.273 7.465 1 97.81 9 ASP B N 1
ATOM 1630 C CA . ASP B 1 9 ? -10.312 15.516 7.18 1 97.81 9 ASP B CA 1
ATOM 1631 C C . ASP B 1 9 ? -11.211 14.773 8.172 1 97.81 9 ASP B C 1
ATOM 1633 O O . ASP B 1 9 ? -10.922 14.734 9.367 1 97.81 9 ASP B O 1
ATOM 1637 N N . SER B 1 10 ? -12.305 14.25 7.715 1 97.56 10 SER B N 1
ATOM 1638 C CA . SER B 1 10 ? -13.273 13.609 8.594 1 97.56 10 SER B CA 1
ATOM 1639 C C . SER B 1 10 ? -12.703 12.352 9.234 1 97.56 10 SER B C 1
ATOM 1641 O O . SER B 1 10 ? -13.07 12 10.359 1 97.56 10 SER B O 1
ATOM 1643 N N . VAL B 1 11 ? -11.891 11.641 8.523 1 97.5 11 VAL B N 1
ATOM 1644 C CA . VAL B 1 11 ? -11.305 10.422 9.07 1 97.5 11 VAL B CA 1
ATOM 1645 C C . VAL B 1 11 ? -10.461 10.758 10.297 1 97.5 11 VAL B C 1
ATOM 1647 O O . VAL B 1 11 ? -10.516 10.047 11.312 1 97.5 11 VAL B O 1
ATOM 1650 N N . THR B 1 12 ? -9.727 11.805 10.234 1 98.38 12 THR B N 1
ATOM 1651 C CA . THR B 1 12 ? -8.898 12.273 11.336 1 98.38 12 THR B CA 1
ATOM 1652 C C . THR B 1 12 ? -9.75 12.945 12.406 1 98.38 12 THR B C 1
ATOM 1654 O O . THR B 1 12 ? -9.57 12.703 13.602 1 98.38 12 THR B O 1
ATOM 1657 N N . ASP B 1 13 ? -10.727 13.773 11.984 1 97.06 13 ASP B N 1
ATOM 1658 C CA . ASP B 1 13 ? -11.664 14.469 12.859 1 97.06 13 ASP B CA 1
ATOM 1659 C C . ASP B 1 13 ? -12.336 13.5 13.82 1 97.06 13 ASP B C 1
ATOM 1661 O O . ASP B 1 13 ? -12.312 13.703 15.039 1 97.06 13 ASP B O 1
ATOM 1665 N N . ALA B 1 14 ? -12.961 12.547 13.281 1 97.12 14 ALA B N 1
ATOM 1666 C CA . ALA B 1 14 ? -13.633 11.445 13.977 1 97.12 14 ALA B CA 1
ATOM 1667 C C . ALA B 1 14 ? -14.586 11.969 15.047 1 97.12 14 ALA B C 1
ATOM 1669 O O . ALA B 1 14 ? -14.617 11.453 16.156 1 97.12 14 ALA B O 1
ATOM 1670 N N . GLY B 1 15 ? -15.227 13.016 14.805 1 94.38 15 GLY B N 1
ATOM 1671 C CA . GLY B 1 15 ? -16.281 13.523 15.656 1 94.38 15 GLY B CA 1
ATOM 1672 C C . GLY B 1 15 ? -15.773 14.305 16.844 1 94.38 15 GLY B C 1
ATOM 1673 O O . GLY B 1 15 ? -16.438 14.375 17.875 1 94.38 15 GLY B O 1
ATOM 1674 N N . ARG B 1 16 ? -14.633 14.812 16.734 1 91.31 16 ARG B N 1
ATOM 1675 C CA . ARG B 1 16 ? -14.086 15.562 17.859 1 91.31 16 ARG B CA 1
ATOM 1676 C C . ARG B 1 16 ? -14.883 16.844 18.109 1 91.31 16 ARG B C 1
ATOM 1678 O O . ARG B 1 16 ? -15.523 17.359 17.203 1 91.31 16 ARG B O 1
ATOM 1685 N N . ASP B 1 17 ? -14.82 17.312 19.359 1 88.75 17 ASP B N 1
ATOM 1686 C CA . ASP B 1 17 ? -15.445 18.562 19.766 1 88.75 17 ASP B CA 1
ATOM 1687 C C . ASP B 1 17 ? -14.523 19.75 19.5 1 88.75 17 ASP B C 1
ATOM 1689 O O . ASP B 1 17 ? -13.523 19.938 20.188 1 88.75 17 ASP B O 1
ATOM 1693 N N . PHE B 1 18 ? -14.977 20.609 18.688 1 86.94 18 PHE B N 1
ATOM 1694 C CA . PHE B 1 18 ? -14.133 21.719 18.25 1 86.94 18 PHE B CA 1
ATOM 1695 C C . PHE B 1 18 ? -14.023 22.781 19.344 1 86.94 18 PHE B C 1
ATOM 1697 O O . PHE B 1 18 ? -13.133 23.625 19.297 1 86.94 18 PHE B O 1
ATOM 1704 N N . GLU B 1 19 ? -14.852 22.672 20.281 1 88 19 GLU B N 1
ATOM 1705 C CA . GLU B 1 19 ? -14.852 23.656 21.359 1 88 19 GLU B CA 1
ATOM 1706 C C . GLU B 1 19 ? -13.891 23.266 22.469 1 88 19 GLU B C 1
ATOM 1708 O O . GLU B 1 19 ? -13.609 24.062 23.375 1 88 19 GLU B O 1
ATOM 1713 N N . ASN B 1 20 ? -13.406 22.047 22.312 1 87.75 20 ASN B N 1
ATOM 1714 C CA . ASN B 1 20 ? -12.445 21.531 23.281 1 87.75 20 ASN B CA 1
ATOM 1715 C C . ASN B 1 20 ? -11.156 21.094 22.594 1 87.75 20 ASN B C 1
ATOM 1717 O O . ASN B 1 20 ? -11.078 20 22.047 1 87.75 20 ASN B O 1
ATOM 1721 N N . ASP B 1 21 ? -10.188 21.812 22.797 1 83.19 21 ASP B N 1
ATOM 1722 C CA . ASP B 1 21 ? -8.922 21.609 22.094 1 83.19 21 ASP B CA 1
ATOM 1723 C C . ASP B 1 21 ? -8.242 20.312 22.531 1 83.19 21 ASP B C 1
ATOM 1725 O O . ASP B 1 21 ? -7.332 19.828 21.859 1 83.19 21 ASP B O 1
ATOM 1729 N N . ARG B 1 22 ? -8.664 19.766 23.594 1 87.94 22 ARG B N 1
ATOM 1730 C CA . ARG B 1 22 ? -8.039 18.562 24.125 1 87.94 22 ARG B CA 1
ATOM 1731 C C . ARG B 1 22 ? -8.766 17.297 23.656 1 87.94 22 ARG B C 1
ATOM 1733 O O . ARG B 1 22 ? -8.266 16.188 23.828 1 87.94 22 ARG B O 1
ATOM 1740 N N . GLU B 1 23 ? -9.898 17.531 22.969 1 93.62 23 GLU B N 1
ATOM 1741 C CA . GLU B 1 23 ? -10.688 16.391 22.5 1 93.62 23 GLU B CA 1
ATOM 1742 C C . GLU B 1 23 ? -10.094 15.797 21.234 1 93.62 23 GLU B C 1
ATOM 1744 O O . GLU B 1 23 ? -9.727 16.516 20.312 1 93.62 23 GLU B O 1
ATOM 1749 N N . LEU B 1 24 ? -10.023 14.523 21.25 1 97.38 24 LEU B N 1
ATOM 1750 C CA . LEU B 1 24 ? -9.312 13.852 20.156 1 97.38 24 LEU B CA 1
ATOM 1751 C C . LEU B 1 24 ? -10.297 13.148 19.234 1 97.38 24 LEU B C 1
ATOM 1753 O O . LEU B 1 24 ? -9.891 12.602 18.203 1 97.38 24 LEU B O 1
ATOM 1757 N N . GLY B 1 25 ? -11.562 13.172 19.547 1 97.12 25 GLY B N 1
ATOM 1758 C CA . GLY B 1 25 ? -12.539 12.398 18.797 1 97.12 25 GLY B CA 1
ATOM 1759 C C . GLY B 1 25 ? -12.578 10.938 19.188 1 97.12 25 GLY B C 1
ATOM 1760 O O . GLY B 1 25 ? -12.18 10.586 20.312 1 97.12 25 GLY B O 1
ATOM 1761 N N . HIS B 1 26 ? -13.164 10.125 18.375 1 97.19 26 HIS B N 1
ATOM 1762 C CA . HIS B 1 26 ? -13.336 8.719 18.719 1 97.19 26 HIS B CA 1
ATOM 1763 C C . HIS B 1 26 ? -12.578 7.816 17.766 1 97.19 26 HIS B C 1
ATOM 1765 O O . HIS B 1 26 ? -12.867 6.621 17.672 1 97.19 26 HIS B O 1
ATOM 1771 N N . GLY B 1 27 ? -11.648 8.414 17.016 1 98.38 27 GLY B N 1
ATOM 1772 C CA . GLY B 1 27 ? -11 7.668 15.945 1 98.38 27 GLY B CA 1
ATOM 1773 C C . GLY B 1 27 ? -9.578 7.27 16.281 1 98.38 27 GLY B C 1
ATOM 1774 O O . GLY B 1 27 ? -9.25 7.008 17.438 1 98.38 27 GLY B O 1
ATOM 1775 N N . TYR B 1 28 ? -8.766 7.125 15.195 1 98.81 28 TYR B N 1
ATOM 1776 C CA . TYR B 1 28 ? -7.43 6.543 15.305 1 98.81 28 TYR B CA 1
ATOM 1777 C C . TYR B 1 28 ? -6.512 7.441 16.125 1 98.81 28 TYR B C 1
ATOM 1779 O O . TYR B 1 28 ? -5.609 6.957 16.812 1 98.81 28 TYR B O 1
ATOM 1787 N N . VAL B 1 29 ? -6.773 8.766 16.094 1 98.75 29 VAL B N 1
ATOM 1788 C CA . VAL B 1 29 ? -5.926 9.68 16.844 1 98.75 29 VAL B CA 1
ATOM 1789 C C . VAL B 1 29 ? -6.07 9.406 18.344 1 98.75 29 VAL B C 1
ATOM 1791 O O . VAL B 1 29 ? -5.078 9.312 19.062 1 98.75 29 VAL B O 1
ATOM 1794 N N . LYS B 1 30 ? -7.301 9.25 18.781 1 98.56 30 LYS B N 1
ATOM 1795 C CA . LYS B 1 30 ? -7.551 8.914 20.188 1 98.56 30 LYS B CA 1
ATOM 1796 C C . LYS B 1 30 ? -6.938 7.566 20.547 1 98.56 30 LYS B C 1
ATOM 1798 O O . LYS B 1 30 ? -6.34 7.414 21.609 1 98.56 30 LYS B O 1
ATOM 1803 N N . MET B 1 31 ? -7.07 6.66 19.688 1 98.69 31 MET B N 1
ATOM 1804 C CA . MET B 1 31 ? -6.559 5.312 19.938 1 98.69 31 MET B CA 1
ATOM 1805 C C . MET B 1 31 ? -5.039 5.316 20.031 1 98.69 31 MET B C 1
ATOM 1807 O O . MET B 1 31 ? -4.461 4.598 20.859 1 98.69 31 MET B O 1
ATOM 1811 N N . ILE B 1 32 ? -4.371 6.078 19.219 1 98.69 32 ILE B N 1
ATOM 1812 C CA . ILE B 1 32 ? -2.924 6.246 19.297 1 98.69 32 ILE B CA 1
ATOM 1813 C C . ILE B 1 32 ? -2.543 6.871 20.641 1 98.69 32 ILE B C 1
ATOM 1815 O O . ILE B 1 32 ? -1.627 6.398 21.312 1 98.69 32 ILE B O 1
ATOM 1819 N N . ALA B 1 33 ? -3.285 7.914 21.016 1 98.25 33 ALA B N 1
ATOM 1820 C CA . ALA B 1 33 ? -3.016 8.594 22.281 1 98.25 33 ALA B CA 1
ATOM 1821 C C . ALA B 1 33 ? -3.137 7.629 23.453 1 98.25 33 ALA B C 1
ATOM 1823 O O . ALA B 1 33 ? -2.33 7.668 24.375 1 98.25 33 ALA B O 1
ATOM 1824 N N . GLU B 1 34 ? -4.117 6.789 23.375 1 98.06 34 GLU B N 1
ATOM 1825 C CA . GLU B 1 34 ? -4.336 5.809 24.438 1 98.06 34 GLU B CA 1
ATOM 1826 C C . GLU B 1 34 ? -3.172 4.828 24.531 1 98.06 34 GLU B C 1
ATOM 1828 O O . GLU B 1 34 ? -2.779 4.426 25.625 1 98.06 34 GLU B O 1
ATOM 1833 N N . GLN B 1 35 ? -2.65 4.465 23.469 1 97.88 35 GLN B N 1
ATOM 1834 C CA . GLN B 1 35 ? -1.539 3.52 23.438 1 97.88 35 GLN B CA 1
ATOM 1835 C C . GLN B 1 35 ? -0.244 4.184 23.906 1 97.88 35 GLN B C 1
ATOM 1837 O O . GLN B 1 35 ? 0.699 3.504 24.312 1 97.88 35 GLN B O 1
ATOM 1842 N N . LEU B 1 36 ? -0.235 5.508 23.844 1 97.69 36 LEU B N 1
ATOM 1843 C CA . LEU B 1 36 ? 0.977 6.238 24.188 1 97.69 36 LEU B CA 1
ATOM 1844 C C . LEU B 1 36 ? 0.833 6.902 25.562 1 97.69 36 LEU B C 1
ATOM 1846 O O . LEU B 1 36 ? 1.585 7.82 25.891 1 97.69 36 LEU B O 1
ATOM 1850 N N . GLU B 1 37 ? -0.075 6.473 26.328 1 95.38 37 GLU B N 1
ATOM 1851 C CA . GLU B 1 37 ? -0.431 7.109 27.594 1 95.38 37 GLU B CA 1
ATOM 1852 C C . GLU B 1 37 ? 0.75 7.121 28.562 1 95.38 37 GLU B C 1
ATOM 1854 O O . GLU B 1 37 ? 0.872 8.023 29.391 1 95.38 37 GLU B O 1
ATOM 1859 N N . LYS B 1 38 ? 1.652 6.156 28.422 1 96.38 38 LYS B N 1
ATOM 1860 C CA . LYS B 1 38 ? 2.779 6.055 29.344 1 96.38 38 LYS B CA 1
ATOM 1861 C C . LYS B 1 38 ? 3.98 6.848 28.844 1 96.38 38 LYS B C 1
ATOM 1863 O O . LYS B 1 38 ? 4.977 7 29.547 1 96.38 38 LYS B O 1
ATOM 1868 N N . GLU B 1 39 ? 3.84 7.34 27.656 1 95.75 39 GLU B N 1
ATOM 1869 C CA . GLU B 1 39 ? 4.906 8.141 27.062 1 95.75 39 GLU B CA 1
ATOM 1870 C C . GLU B 1 39 ? 4.707 9.625 27.359 1 95.75 39 GLU B C 1
ATOM 1872 O O . GLU B 1 39 ? 3.607 10.047 27.719 1 95.75 39 GLU B O 1
ATOM 1877 N N . ASP B 1 40 ? 5.801 10.375 27.375 1 96.69 40 ASP B N 1
ATOM 1878 C CA . ASP B 1 40 ? 5.75 11.82 27.594 1 96.69 40 ASP B CA 1
ATOM 1879 C C . ASP B 1 40 ? 5.453 12.562 26.297 1 96.69 40 ASP B C 1
ATOM 1881 O O . ASP B 1 40 ? 6.312 13.266 25.766 1 96.69 40 ASP B O 1
ATOM 1885 N N . VAL B 1 41 ? 4.191 12.367 25.781 1 97.06 41 VAL B N 1
ATOM 1886 C CA . VAL B 1 41 ? 3.791 12.992 24.516 1 97.06 41 VAL B CA 1
ATOM 1887 C C . VAL B 1 41 ? 2.461 13.727 24.703 1 97.06 41 VAL B C 1
ATOM 1889 O O . VAL B 1 41 ? 1.666 13.367 25.578 1 97.06 41 VAL B O 1
ATOM 1892 N N . THR B 1 42 ? 2.287 14.766 24 1 97.12 42 THR B N 1
ATOM 1893 C CA . THR B 1 42 ? 1.008 15.445 23.828 1 97.12 42 THR B CA 1
ATOM 1894 C C . THR B 1 42 ? 0.469 15.211 22.422 1 97.12 42 THR B C 1
ATOM 1896 O O . THR B 1 42 ? 1.146 15.508 21.422 1 97.12 42 THR B O 1
ATOM 1899 N N . VAL B 1 43 ? -0.709 14.664 22.359 1 98.06 43 VAL B N 1
ATOM 1900 C CA . VAL B 1 43 ? -1.338 14.391 21.062 1 98.06 43 VAL B CA 1
ATOM 1901 C C . VAL B 1 43 ? -2.389 15.461 20.766 1 98.06 43 VAL B C 1
ATOM 1903 O O . VAL B 1 43 ? -3.217 15.781 21.625 1 98.06 43 VAL B O 1
ATOM 1906 N N . ILE B 1 44 ? -2.33 16.016 19.594 1 97.81 44 ILE B N 1
ATOM 1907 C CA . ILE B 1 44 ? -3.25 17.062 19.156 1 97.81 44 ILE B CA 1
ATOM 1908 C C . ILE B 1 44 ? -3.947 16.609 17.875 1 97.81 44 ILE B C 1
ATOM 1910 O O . ILE B 1 44 ? -3.293 16.188 16.922 1 97.81 44 ILE B O 1
ATOM 1914 N N . ASN B 1 45 ? -5.242 16.672 17.891 1 98.5 45 ASN B N 1
ATOM 1915 C CA . ASN B 1 45 ? -6.043 16.375 16.703 1 98.5 45 ASN B CA 1
ATOM 1916 C C . ASN B 1 45 ? -6.625 17.656 16.094 1 98.5 45 ASN B C 1
ATOM 1918 O O . ASN B 1 45 ? -7.391 18.359 16.75 1 98.5 45 ASN B O 1
ATOM 1922 N N . ARG B 1 46 ? -6.309 17.891 14.891 1 97.94 46 ARG B N 1
ATOM 1923 C CA . ARG B 1 46 ? -6.855 19.031 14.172 1 97.94 46 ARG B CA 1
ATOM 1924 C C . ARG B 1 46 ? -7.461 18.609 12.836 1 97.94 46 ARG B C 1
ATOM 1926 O O . ARG B 1 46 ? -7.348 19.328 11.844 1 97.94 46 ARG B O 1
ATOM 1933 N N . GLY B 1 47 ? -7.941 17.359 12.812 1 98.06 47 GLY B N 1
ATOM 1934 C CA . GLY B 1 47 ? -8.781 16.969 11.695 1 98.06 47 GLY B CA 1
ATOM 1935 C C . GLY B 1 47 ? -10.07 17.781 11.609 1 98.06 47 GLY B C 1
ATOM 1936 O O . GLY B 1 47 ? -10.656 18.125 12.641 1 98.06 47 GLY B O 1
ATOM 1937 N N . VAL B 1 48 ? -10.461 18.141 10.406 1 97.31 48 VAL B N 1
ATOM 1938 C CA . VAL B 1 48 ? -11.711 18.859 10.195 1 97.31 48 VAL B CA 1
ATOM 1939 C C . VAL B 1 48 ? -12.516 18.188 9.086 1 97.31 48 VAL B C 1
ATOM 1941 O O . VAL B 1 48 ? -12.039 18.078 7.949 1 97.31 48 VAL B O 1
ATOM 1944 N N . SER B 1 49 ? -13.719 17.781 9.352 1 96.56 49 SER B N 1
ATOM 1945 C CA . SER B 1 49 ? -14.602 17.078 8.43 1 96.56 49 SER B CA 1
ATOM 1946 C C . SER B 1 49 ? -14.789 17.875 7.133 1 96.56 49 SER B C 1
ATOM 1948 O O . SER B 1 49 ? -14.898 19.094 7.16 1 96.56 49 SER B O 1
ATOM 1950 N N . ALA B 1 50 ? -14.719 17.172 5.973 1 95.38 50 ALA B N 1
ATOM 1951 C CA . ALA B 1 50 ? -15.047 17.656 4.637 1 95.38 50 ALA B CA 1
ATOM 1952 C C . ALA B 1 50 ? -13.898 18.484 4.062 1 95.38 50 ALA B C 1
ATOM 1954 O O . ALA B 1 50 ? -13.977 18.953 2.924 1 95.38 50 ALA B O 1
ATOM 1955 N N . ASN B 1 51 ? -12.773 18.609 4.844 1 97.19 51 ASN B N 1
ATOM 1956 C CA . ASN B 1 51 ? -11.656 19.391 4.34 1 97.19 51 ASN B CA 1
ATOM 1957 C C . ASN B 1 51 ? -10.992 18.719 3.141 1 97.19 51 ASN B C 1
ATOM 1959 O O . ASN B 1 51 ? -10.859 17.484 3.105 1 97.19 51 ASN B O 1
ATOM 1963 N N . ARG B 1 52 ? -10.711 19.547 2.203 1 97.75 52 ARG B N 1
ATOM 1964 C CA . ARG B 1 52 ? -9.773 19.234 1.13 1 97.75 52 ARG B CA 1
ATOM 1965 C C . ARG B 1 52 ? -8.398 19.812 1.43 1 97.75 52 ARG B C 1
ATOM 1967 O O . ARG B 1 52 ? -8.195 20.453 2.463 1 97.75 52 ARG B O 1
ATOM 1974 N N . VAL B 1 53 ? -7.43 19.578 0.558 1 98.62 53 VAL B N 1
ATOM 1975 C CA . VAL B 1 53 ? -6.07 20.047 0.774 1 98.62 53 VAL B CA 1
ATOM 1976 C C . VAL B 1 53 ? -6.062 21.578 0.828 1 98.62 53 VAL B C 1
ATOM 1978 O O . VAL B 1 53 ? -5.309 22.172 1.601 1 98.62 53 VAL B O 1
ATOM 1981 N N . ALA B 1 54 ? -6.922 22.25 0.037 1 97.75 54 ALA B N 1
ATOM 1982 C CA . ALA B 1 54 ? -7.008 23.703 0.026 1 97.75 54 ALA B CA 1
ATOM 1983 C C . ALA B 1 54 ? -7.516 24.234 1.362 1 97.75 54 ALA B C 1
ATOM 1985 O O . ALA B 1 54 ? -7.066 25.281 1.833 1 97.75 54 ALA B O 1
ATOM 1986 N N . ASP B 1 55 ? -8.469 23.594 1.942 1 97.88 55 ASP B N 1
ATOM 1987 C CA . ASP B 1 55 ? -8.984 23.969 3.25 1 97.88 55 ASP B CA 1
ATOM 1988 C C . ASP B 1 55 ? -7.914 23.844 4.328 1 97.88 55 ASP B C 1
ATOM 1990 O O . ASP B 1 55 ? -7.793 24.703 5.203 1 97.88 55 ASP B O 1
ATOM 1994 N N . LEU B 1 56 ? -7.148 22.75 4.281 1 98.38 56 LEU B N 1
ATOM 1995 C CA . LEU B 1 56 ? -6.047 22.562 5.215 1 98.38 56 LEU B CA 1
ATOM 1996 C C . LEU B 1 56 ? -5.016 23.688 5.078 1 98.38 56 LEU B C 1
ATOM 1998 O O . LEU B 1 56 ? -4.512 24.203 6.078 1 98.38 56 LEU B O 1
ATOM 2002 N N . HIS B 1 57 ? -4.754 24.047 3.832 1 98.38 57 HIS B N 1
ATOM 2003 C CA . HIS B 1 57 ? -3.809 25.125 3.578 1 98.38 57 HIS B CA 1
ATOM 2004 C C . HIS B 1 57 ? -4.246 26.406 4.27 1 98.38 57 HIS B C 1
ATOM 2006 O O . HIS B 1 57 ? -3.428 27.094 4.875 1 98.38 57 HIS B O 1
ATOM 2012 N N . ARG B 1 58 ? -5.5 26.688 4.23 1 98.12 58 ARG B N 1
ATOM 2013 C CA . ARG B 1 58 ? -6.031 27.938 4.766 1 98.12 58 ARG B CA 1
ATOM 2014 C C . ARG B 1 58 ? -5.867 28 6.281 1 98.12 58 ARG B C 1
ATOM 2016 O O . ARG B 1 58 ? -5.773 29.078 6.855 1 98.12 58 ARG B O 1
ATOM 2023 N N . ARG B 1 59 ? -5.777 26.859 6.918 1 97.69 59 ARG B N 1
ATOM 2024 C CA . ARG B 1 59 ? -5.754 26.875 8.375 1 97.69 59 ARG B CA 1
ATOM 2025 C C . ARG B 1 59 ? -4.406 26.391 8.906 1 97.69 59 ARG B C 1
ATOM 2027 O O . ARG B 1 59 ? -4.273 26.094 10.094 1 97.69 59 ARG B O 1
ATOM 2034 N N . ILE B 1 60 ? -3.416 26.328 8.078 1 98.19 60 ILE B N 1
ATOM 2035 C CA . ILE B 1 60 ? -2.158 25.688 8.43 1 98.19 60 ILE B CA 1
ATOM 2036 C C . ILE B 1 60 ? -1.464 26.469 9.539 1 98.19 60 ILE B C 1
ATOM 2038 O O . ILE B 1 60 ? -0.798 25.891 10.398 1 98.19 60 ILE B O 1
ATOM 2042 N N . GLU B 1 61 ? -1.582 27.797 9.57 1 97.81 61 GLU B N 1
ATOM 2043 C CA . GLU B 1 61 ? -0.984 28.625 10.625 1 97.81 61 GLU B CA 1
ATOM 2044 C C . GLU B 1 61 ? -1.615 28.328 11.977 1 97.81 61 GLU B C 1
ATOM 2046 O O . GLU B 1 61 ? -0.923 27.922 12.914 1 97.81 61 GLU B O 1
ATOM 2051 N N . ALA B 1 62 ? -2.887 28.422 12.078 1 96.94 62 ALA B N 1
ATOM 2052 C CA . ALA B 1 62 ? -3.613 28.297 13.336 1 96.94 62 ALA B CA 1
ATOM 2053 C C . ALA B 1 62 ? -3.627 26.859 13.82 1 96.94 62 ALA B C 1
ATOM 2055 O O . ALA B 1 62 ? -3.582 26.594 15.031 1 96.94 62 ALA B O 1
ATOM 2056 N N . ASP B 1 63 ? -3.611 25.906 12.867 1 96.75 63 ASP B N 1
ATOM 2057 C CA . ASP B 1 63 ? -3.875 24.516 13.25 1 96.75 63 ASP B CA 1
ATOM 2058 C C . ASP B 1 63 ? -2.598 23.688 13.211 1 96.75 63 ASP B C 1
ATOM 2060 O O . ASP B 1 63 ? -2.619 22.484 13.516 1 96.75 63 ASP B O 1
ATOM 2064 N N . ALA B 1 64 ? -1.534 24.266 12.852 1 97.44 64 ALA B N 1
ATOM 2065 C CA . ALA B 1 64 ? -0.307 23.484 12.836 1 97.44 64 ALA B CA 1
ATOM 2066 C C . ALA B 1 64 ? 0.884 24.297 13.32 1 97.44 64 ALA B C 1
ATOM 2068 O O . ALA B 1 64 ? 1.411 24.078 14.406 1 97.44 64 ALA B O 1
ATOM 2069 N N . ILE B 1 65 ? 1.212 25.375 12.609 1 98.25 65 ILE B N 1
ATOM 2070 C CA . ILE B 1 65 ? 2.455 26.109 12.812 1 98.25 65 ILE B CA 1
ATOM 2071 C C . ILE B 1 65 ? 2.465 26.719 14.219 1 98.25 65 ILE B C 1
ATOM 2073 O O . ILE B 1 65 ? 3.471 26.656 14.922 1 98.25 65 ILE B O 1
ATOM 2077 N N . SER B 1 66 ? 1.383 27.219 14.641 1 97.62 66 SER B N 1
ATOM 2078 C CA . SER B 1 66 ? 1.292 27.922 15.914 1 97.62 66 SER B CA 1
ATOM 2079 C C . SER B 1 66 ? 1.555 26.969 17.094 1 97.62 66 SER B C 1
ATOM 2081 O O . SER B 1 66 ? 1.991 27.406 18.156 1 97.62 66 SER B O 1
ATOM 2083 N N . PHE B 1 67 ? 1.357 25.625 16.859 1 96.75 67 PHE B N 1
ATOM 2084 C CA . PHE B 1 67 ? 1.521 24.641 17.938 1 96.75 67 PHE B CA 1
ATOM 2085 C C . PHE B 1 67 ? 2.988 24.266 18.094 1 96.75 67 PHE B C 1
ATOM 2087 O O . PHE B 1 67 ? 3.367 23.672 19.109 1 96.75 67 PHE B O 1
ATOM 2094 N N . GLN B 1 68 ? 3.814 24.562 17.109 1 98.25 68 GLN B N 1
ATOM 2095 C CA . GLN B 1 68 ? 5.215 24.156 17.094 1 98.25 68 GLN B CA 1
ATOM 2096 C C . GLN B 1 68 ? 5.355 22.656 17.422 1 98.25 68 GLN B C 1
ATOM 2098 O O . GLN B 1 68 ? 6.047 22.281 18.359 1 98.25 68 GLN B O 1
ATOM 2103 N N . PRO B 1 69 ? 4.734 21.844 16.609 1 98.5 69 PRO B N 1
ATOM 2104 C CA . PRO B 1 69 ? 4.75 20.406 16.875 1 98.5 69 PRO B CA 1
ATOM 2105 C C . PRO B 1 69 ? 6.109 19.766 16.594 1 98.5 69 PRO B C 1
ATOM 2107 O O . PRO B 1 69 ? 6.926 20.344 15.875 1 98.5 69 PRO B O 1
ATOM 2110 N N . ASP B 1 70 ? 6.379 18.609 17.219 1 98.5 70 ASP B N 1
ATOM 2111 C CA . ASP B 1 70 ? 7.586 17.828 16.969 1 98.5 70 ASP B CA 1
ATOM 2112 C C . ASP B 1 70 ? 7.367 16.844 15.82 1 98.5 70 ASP B C 1
ATOM 2114 O O . ASP B 1 70 ? 8.312 16.5 15.109 1 98.5 70 ASP B O 1
ATOM 2118 N N . VAL B 1 71 ? 6.16 16.359 15.664 1 98.69 71 VAL B N 1
ATOM 2119 C CA . VAL B 1 71 ? 5.758 15.461 14.578 1 98.69 71 VAL B CA 1
ATOM 2120 C C . VAL B 1 71 ? 4.422 15.922 14 1 98.69 71 VAL B C 1
ATOM 2122 O O . VAL B 1 71 ? 3.496 16.25 14.75 1 98.69 71 VAL B O 1
ATOM 2125 N N . VAL B 1 72 ? 4.336 16.047 12.758 1 98.88 72 VAL B N 1
ATOM 2126 C CA . VAL B 1 72 ? 3.094 16.359 12.055 1 98.88 72 VAL B CA 1
ATOM 2127 C C . VAL B 1 72 ? 2.703 15.195 11.148 1 98.88 72 VAL B C 1
ATOM 2129 O O . VAL B 1 72 ? 3.463 14.812 10.258 1 98.88 72 VAL B O 1
ATOM 2132 N N . THR B 1 73 ? 1.579 14.586 11.43 1 98.94 73 THR B N 1
ATOM 2133 C CA . THR B 1 73 ? 0.985 13.562 10.578 1 98.94 73 THR B CA 1
ATOM 2134 C C . THR B 1 73 ? -0.16 14.141 9.75 1 98.94 73 THR B C 1
ATOM 2136 O O . THR B 1 73 ? -1.042 14.812 10.289 1 98.94 73 THR B O 1
ATOM 2139 N N . ILE B 1 74 ? -0.136 13.906 8.477 1 98.94 74 ILE B N 1
ATOM 2140 C CA . ILE B 1 74 ? -1.18 14.438 7.609 1 98.94 74 ILE B CA 1
ATOM 2141 C C . ILE B 1 74 ? -1.836 13.297 6.836 1 98.94 74 ILE B C 1
ATOM 2143 O O . ILE B 1 74 ? -1.147 12.484 6.215 1 98.94 74 ILE B O 1
ATOM 2147 N N . MET B 1 75 ? -3.105 13.148 6.887 1 98.81 75 MET B N 1
ATOM 2148 C CA . MET B 1 75 ? -3.93 12.328 6.008 1 98.81 75 MET B CA 1
ATOM 2149 C C . MET B 1 75 ? -5.035 13.156 5.363 1 98.81 75 MET B C 1
ATOM 2151 O O . MET B 1 75 ? -6.027 13.484 6.012 1 98.81 75 MET B O 1
ATOM 2155 N N . ILE B 1 76 ? -4.867 13.492 4.09 1 98.62 76 ILE B N 1
ATOM 2156 C CA . ILE B 1 76 ? -5.809 14.344 3.367 1 98.62 76 ILE B CA 1
ATOM 2157 C C . ILE B 1 76 ? -5.809 13.961 1.888 1 98.62 76 ILE B C 1
ATOM 2159 O O . ILE B 1 76 ? -4.82 13.43 1.376 1 98.62 76 ILE B O 1
ATOM 2163 N N . GLY B 1 77 ? -6.891 14.188 1.214 1 98.06 77 GLY B N 1
ATOM 2164 C CA . GLY B 1 77 ? -6.934 13.969 -0.223 1 98.06 77 GLY B CA 1
ATOM 2165 C C . GLY B 1 77 ? -8.195 13.258 -0.682 1 98.06 77 GLY B C 1
ATOM 2166 O O . GLY B 1 77 ? -8.617 13.414 -1.83 1 98.06 77 GLY B O 1
ATOM 2167 N N . ILE B 1 78 ? -8.836 12.453 0.187 1 98.06 78 ILE B N 1
ATOM 2168 C CA . ILE B 1 78 ? -9.992 11.664 -0.237 1 98.06 78 ILE B CA 1
ATOM 2169 C C . ILE B 1 78 ? -11.148 12.586 -0.605 1 98.06 78 ILE B C 1
ATOM 2171 O O . ILE B 1 78 ? -11.891 12.32 -1.553 1 98.06 78 ILE B O 1
ATOM 2175 N N . ASN B 1 79 ? -11.289 13.703 0.106 1 96.81 79 ASN B N 1
ATOM 2176 C CA . ASN B 1 79 ? -12.336 14.664 -0.237 1 96.81 79 ASN B CA 1
ATOM 2177 C C . ASN B 1 79 ? -12.008 15.406 -1.531 1 96.81 79 ASN B C 1
ATOM 2179 O O . ASN B 1 79 ? -12.914 15.828 -2.25 1 96.81 79 ASN B O 1
ATOM 2183 N N . ASP B 1 80 ? -10.734 15.602 -1.866 1 97.56 80 ASP B N 1
ATOM 2184 C CA . ASP B 1 80 ? -10.328 16.172 -3.148 1 97.56 80 ASP B CA 1
ATOM 2185 C C . ASP B 1 80 ? -10.789 15.281 -4.309 1 97.56 80 ASP B C 1
ATOM 2187 O O . ASP B 1 80 ? -11.07 15.781 -5.398 1 97.56 80 ASP B O 1
ATOM 2191 N N . THR B 1 81 ? -10.82 13.984 -4.074 1 96.19 81 THR B N 1
ATOM 2192 C CA . THR B 1 81 ? -11.344 13.023 -5.043 1 96.19 81 THR B CA 1
ATOM 2193 C C . THR B 1 81 ? -12.867 12.977 -4.996 1 96.19 81 THR B C 1
ATOM 2195 O O . THR B 1 81 ? -13.523 13.086 -6.031 1 96.19 81 THR B O 1
ATOM 2198 N N . TRP B 1 82 ? -13.453 12.891 -3.852 1 90.38 82 TRP B N 1
ATOM 2199 C CA . TRP B 1 82 ? -14.883 12.711 -3.652 1 90.38 82 TRP B CA 1
ATOM 2200 C C . TRP B 1 82 ? -15.672 13.867 -4.25 1 90.38 82 TRP B C 1
ATOM 2202 O O . TRP B 1 82 ? -16.703 13.664 -4.898 1 90.38 82 TRP B O 1
ATOM 2212 N N . PHE B 1 83 ? -15.156 15.125 -4.035 1 89.25 83 PHE B N 1
ATOM 2213 C CA . PHE B 1 83 ? -15.898 16.312 -4.469 1 89.25 83 PHE B CA 1
ATOM 2214 C C . PHE B 1 83 ? -15.922 16.406 -5.988 1 89.25 83 PHE B C 1
ATOM 2216 O O . PHE B 1 83 ? -16.828 17 -6.562 1 89.25 83 PHE B O 1
ATOM 2223 N N . SER B 1 84 ? -14.945 15.758 -6.641 1 85.12 84 SER B N 1
ATOM 2224 C CA . SER B 1 84 ? -14.992 15.672 -8.102 1 85.12 84 SER B CA 1
ATOM 2225 C C . SER B 1 84 ? -16.188 14.852 -8.555 1 85.12 84 SER B C 1
ATOM 2227 O O . SER B 1 84 ? -16.828 15.172 -9.57 1 85.12 84 SER B O 1
ATOM 2229 N N . PHE B 1 85 ? -16.594 13.898 -7.812 1 83.44 85 PHE B N 1
ATOM 2230 C CA . PHE B 1 85 ? -17.625 12.977 -8.242 1 83.44 85 PHE B CA 1
ATOM 2231 C C . PHE B 1 85 ? -18.984 13.367 -7.66 1 83.44 85 PHE B C 1
ATOM 2233 O O . PHE B 1 85 ? -20.016 13.109 -8.266 1 83.44 85 PHE B O 1
ATOM 2240 N N . SER B 1 86 ? -18.953 14.039 -6.512 1 83.19 86 SER B N 1
ATOM 2241 C CA . SER B 1 86 ? -20.219 14.266 -5.816 1 83.19 86 SER B CA 1
ATOM 2242 C C . SER B 1 86 ? -20.688 15.711 -5.984 1 83.19 86 SER B C 1
ATOM 2244 O O . SER B 1 86 ? -21.875 15.984 -5.91 1 83.19 86 SER B O 1
ATOM 2246 N N . ARG B 1 87 ? -19.656 16.672 -6.16 1 86 87 ARG B N 1
ATOM 2247 C CA . ARG B 1 87 ? -20 18.078 -6.223 1 86 87 ARG B CA 1
ATOM 2248 C C . ARG B 1 87 ? -19.5 18.703 -7.52 1 86 87 ARG B C 1
ATOM 2250 O O . ARG B 1 87 ? -19.703 19.906 -7.754 1 86 87 ARG B O 1
ATOM 2257 N N . TRP B 1 88 ? -18.844 17.969 -8.305 1 85.94 88 TRP B N 1
ATOM 2258 C CA . TRP B 1 88 ? -18.266 18.422 -9.562 1 85.94 88 TRP B CA 1
ATOM 2259 C C . TRP B 1 88 ? -17.266 19.562 -9.32 1 85.94 88 TRP B C 1
ATOM 2261 O O . TRP B 1 88 ? -17.25 20.547 -10.062 1 85.94 88 TRP B O 1
ATOM 2271 N N . GLU B 1 89 ? -16.688 19.609 -8.203 1 87.88 89 GLU B N 1
ATOM 2272 C CA . GLU B 1 89 ? -15.578 20.484 -7.832 1 87.88 89 GLU B CA 1
ATOM 2273 C C . GLU B 1 89 ? -14.234 19.766 -7.938 1 87.88 89 GLU B C 1
ATOM 2275 O O . GLU B 1 89 ? -13.742 19.219 -6.949 1 87.88 89 GLU B O 1
ATOM 2280 N N . ASP B 1 90 ? -13.688 19.859 -9.156 1 87.44 90 ASP B N 1
ATOM 2281 C CA . ASP B 1 90 ? -12.508 19.062 -9.477 1 87.44 90 ASP B CA 1
ATOM 2282 C C . ASP B 1 90 ? -11.242 19.703 -8.922 1 87.44 90 ASP B C 1
ATOM 2284 O O . ASP B 1 90 ? -11.039 20.922 -9.062 1 87.44 90 ASP B O 1
ATOM 2288 N N . THR B 1 91 ? -10.469 18.984 -8.188 1 92.75 91 THR B N 1
ATOM 2289 C CA . THR B 1 91 ? -9.086 19.328 -7.844 1 92.75 91 THR B CA 1
ATOM 2290 C C . THR B 1 91 ? -8.109 18.5 -8.672 1 92.75 91 THR B C 1
ATOM 2292 O O . THR B 1 91 ? -7.988 17.281 -8.469 1 92.75 91 THR B O 1
ATOM 2295 N N . SER B 1 92 ? -7.441 19.094 -9.602 1 96.19 92 SER B N 1
ATOM 2296 C CA . SER B 1 92 ? -6.484 18.359 -10.422 1 96.19 92 SER B CA 1
ATOM 2297 C C . SER B 1 92 ? -5.352 17.781 -9.578 1 96.19 92 SER B C 1
ATOM 2299 O O . SER B 1 92 ? -5.059 18.312 -8.5 1 96.19 92 SER B O 1
ATOM 2301 N N . VAL B 1 93 ? -4.754 16.797 -10.062 1 97.06 93 VAL B N 1
ATOM 2302 C CA . VAL B 1 93 ? -3.627 16.188 -9.367 1 97.06 93 VAL B CA 1
ATOM 2303 C C . VAL B 1 93 ? -2.52 17.219 -9.172 1 97.06 93 VAL B C 1
ATOM 2305 O O . VAL B 1 93 ? -1.893 17.281 -8.109 1 97.06 93 VAL B O 1
ATOM 2308 N N . THR B 1 94 ? -2.297 18.016 -10.172 1 97.69 94 THR B N 1
ATOM 2309 C CA . THR B 1 94 ? -1.262 19.031 -10.102 1 97.69 94 THR B CA 1
ATOM 2310 C C . THR B 1 94 ? -1.584 20.062 -9.023 1 97.69 94 THR B C 1
ATOM 2312 O O . THR B 1 94 ? -0.723 20.406 -8.211 1 97.69 94 THR B O 1
ATOM 2315 N N . ALA B 1 95 ? -2.789 20.594 -9.016 1 97.69 95 ALA B N 1
ATOM 2316 C CA . ALA B 1 95 ? -3.197 21.547 -7.996 1 97.69 95 ALA B CA 1
ATOM 2317 C C . ALA B 1 95 ? -3.113 20.938 -6.602 1 97.69 95 ALA B C 1
ATOM 2319 O O . ALA B 1 95 ? -2.613 21.578 -5.668 1 97.69 95 ALA B O 1
ATOM 2320 N N . PHE B 1 96 ? -3.621 19.719 -6.512 1 98.56 96 PHE B N 1
ATOM 2321 C CA . PHE B 1 96 ? -3.545 18.984 -5.254 1 98.56 96 PHE B CA 1
ATOM 2322 C C . PHE B 1 96 ? -2.107 18.906 -4.754 1 98.56 96 PHE B C 1
ATOM 2324 O O . PHE B 1 96 ? -1.828 19.25 -3.605 1 98.56 96 PHE B O 1
ATOM 2331 N N . LYS B 1 97 ? -1.2 18.5 -5.59 1 98.75 97 LYS B N 1
ATOM 2332 C CA . LYS B 1 97 ? 0.205 18.328 -5.238 1 98.75 97 LYS B CA 1
ATOM 2333 C C . LYS B 1 97 ? 0.848 19.656 -4.852 1 98.75 97 LYS B C 1
ATOM 2335 O O . LYS B 1 97 ? 1.588 19.734 -3.869 1 98.75 97 LYS B O 1
ATOM 2340 N N . GLU B 1 98 ? 0.573 20.688 -5.574 1 98.56 98 GLU B N 1
ATOM 2341 C CA . GLU B 1 98 ? 1.22 21.969 -5.344 1 98.56 98 GLU B CA 1
ATOM 2342 C C . GLU B 1 98 ? 0.742 22.594 -4.039 1 98.56 98 GLU B C 1
ATOM 2344 O O . GLU B 1 98 ? 1.539 23.172 -3.291 1 98.56 98 GLU B O 1
ATOM 2349 N N . VAL B 1 99 ? -0.552 22.562 -3.812 1 98.69 99 VAL B N 1
ATOM 2350 C CA . VAL B 1 99 ? -1.071 23.094 -2.557 1 98.69 99 VAL B CA 1
ATOM 2351 C C . VAL B 1 99 ? -0.495 22.297 -1.385 1 98.69 99 VAL B C 1
ATOM 2353 O O . VAL B 1 99 ? -0.078 22.875 -0.38 1 98.69 99 VAL B O 1
ATOM 2356 N N . TYR B 1 100 ? -0.458 21 -1.541 1 98.88 100 TYR B N 1
ATOM 2357 C CA . TYR B 1 100 ? 0.126 20.125 -0.522 1 98.88 100 TYR B CA 1
ATOM 2358 C C . TYR B 1 100 ? 1.59 20.484 -0.283 1 98.88 100 TYR B C 1
ATOM 2360 O O . TYR B 1 100 ? 2.035 20.562 0.864 1 98.88 100 TYR B O 1
ATOM 2368 N N . ARG B 1 101 ? 2.334 20.719 -1.318 1 98.81 101 ARG B N 1
ATOM 2369 C CA . ARG B 1 101 ? 3.738 21.109 -1.229 1 98.81 101 ARG B CA 1
ATOM 2370 C C . ARG B 1 101 ? 3.902 22.391 -0.419 1 98.81 101 ARG B C 1
ATOM 2372 O O . ARG B 1 101 ? 4.812 22.5 0.403 1 98.81 101 ARG B O 1
ATOM 2379 N N . VAL B 1 102 ? 3.012 23.344 -0.664 1 98.75 102 VAL B N 1
ATOM 2380 C CA . VAL B 1 102 ? 3.072 24.609 0.063 1 98.75 102 VAL B CA 1
ATOM 2381 C C . VAL B 1 102 ? 2.875 24.359 1.556 1 98.75 102 VAL B C 1
ATOM 2383 O O . VAL B 1 102 ? 3.584 24.922 2.387 1 98.75 102 VAL B O 1
ATOM 2386 N N . ILE B 1 103 ? 1.952 23.516 1.874 1 98.81 103 ILE B N 1
ATOM 2387 C CA . ILE B 1 103 ? 1.674 23.172 3.26 1 98.81 103 ILE B CA 1
ATOM 2388 C C . ILE B 1 103 ? 2.928 22.578 3.904 1 98.81 103 ILE B C 1
ATOM 2390 O O . ILE B 1 103 ? 3.361 23.031 4.965 1 98.81 103 ILE B O 1
ATOM 2394 N N . LEU B 1 104 ? 3.504 21.594 3.26 1 98.88 104 LEU B N 1
ATOM 2395 C CA . LEU B 1 104 ? 4.676 20.922 3.793 1 98.88 104 LEU B CA 1
ATOM 2396 C C . LEU B 1 104 ? 5.863 21.875 3.893 1 98.88 104 LEU B C 1
ATOM 2398 O O . LEU B 1 104 ? 6.629 21.812 4.859 1 98.88 104 LEU B O 1
ATOM 2402 N N . SER B 1 105 ? 6.016 22.719 2.922 1 98.81 105 SER B N 1
ATOM 2403 C CA . SER B 1 105 ? 7.098 23.703 2.93 1 98.81 105 SER B CA 1
ATOM 2404 C C . SER B 1 105 ? 6.992 24.625 4.133 1 98.81 105 SER B C 1
ATOM 2406 O O . SER B 1 105 ? 7.988 24.891 4.809 1 98.81 105 SER B O 1
ATOM 2408 N N . ARG B 1 106 ? 5.801 25.094 4.371 1 98.62 106 ARG B N 1
ATOM 2409 C CA . ARG B 1 106 ? 5.598 26 5.504 1 98.62 106 ARG B CA 1
ATOM 2410 C C . ARG B 1 106 ? 5.902 25.297 6.82 1 98.62 106 ARG B C 1
ATOM 2412 O O . ARG B 1 106 ? 6.555 25.859 7.699 1 98.62 106 ARG B O 1
ATOM 2419 N N . ILE B 1 107 ? 5.449 24.094 6.961 1 98.69 107 ILE B N 1
ATOM 2420 C CA . ILE B 1 107 ? 5.695 23.344 8.188 1 98.69 107 ILE B CA 1
ATOM 2421 C C . ILE B 1 107 ? 7.199 23.156 8.383 1 98.69 107 ILE B C 1
ATOM 2423 O O . ILE B 1 107 ? 7.727 23.406 9.477 1 98.69 107 ILE B O 1
ATOM 2427 N N . LYS B 1 108 ? 7.875 22.766 7.332 1 98.25 108 LYS B N 1
ATOM 2428 C CA . LYS B 1 108 ? 9.305 22.5 7.414 1 98.25 108 LYS B CA 1
ATOM 2429 C C . LYS B 1 108 ? 10.086 23.766 7.699 1 98.25 108 LYS B C 1
ATOM 2431 O O . LYS B 1 108 ? 11.094 23.75 8.414 1 98.25 108 LYS B O 1
ATOM 2436 N N . GLU B 1 109 ? 9.641 24.828 7.176 1 98.12 109 GLU B N 1
ATOM 2437 C CA . GLU B 1 109 ? 10.344 26.094 7.309 1 98.12 109 GLU B CA 1
ATOM 2438 C C . GLU B 1 109 ? 10.086 26.734 8.672 1 98.12 109 GLU B C 1
ATOM 2440 O O . GLU B 1 109 ? 10.953 27.406 9.227 1 98.12 109 GLU B O 1
ATOM 2445 N N . GLU B 1 110 ? 8.922 26.516 9.164 1 98.5 110 GLU B N 1
ATOM 2446 C CA . GLU B 1 110 ? 8.508 27.328 10.305 1 98.5 110 GLU B CA 1
ATOM 2447 C C . GLU B 1 110 ? 8.453 26.5 11.586 1 98.5 110 GLU B C 1
ATOM 2449 O O . GLU B 1 110 ? 8.172 27.031 12.664 1 98.5 110 GLU B O 1
ATOM 2454 N N . THR B 1 111 ? 8.68 25.203 11.469 1 98.31 111 THR B N 1
ATOM 2455 C CA . THR B 1 111 ? 8.75 24.328 12.633 1 98.31 111 THR B CA 1
ATOM 2456 C C . THR B 1 111 ? 9.906 23.344 12.5 1 98.31 111 THR B C 1
ATOM 2458 O O . THR B 1 111 ? 10.594 23.328 11.477 1 98.31 111 THR B O 1
ATOM 2461 N N . ASN B 1 112 ? 10.172 22.594 13.523 1 97.25 112 ASN B N 1
ATOM 2462 C CA . ASN B 1 112 ? 11.172 21.547 13.5 1 97.25 112 ASN B CA 1
ATOM 2463 C C . ASN B 1 112 ? 10.531 20.156 13.398 1 97.25 112 ASN B C 1
ATOM 2465 O O . ASN B 1 112 ? 11.133 19.156 13.789 1 97.25 112 ASN B O 1
ATOM 2469 N N . ALA B 1 113 ? 9.383 20.125 12.844 1 98.44 113 ALA B N 1
ATOM 2470 C CA . ALA B 1 113 ? 8.57 18.906 12.914 1 98.44 113 ALA B CA 1
ATOM 2471 C C . ALA B 1 113 ? 9.102 17.828 11.977 1 98.44 113 ALA B C 1
ATOM 2473 O O . ALA B 1 113 ? 9.508 18.125 10.852 1 98.44 113 ALA B O 1
ATOM 2474 N N . GLU B 1 114 ? 9.148 16.641 12.445 1 98.5 114 GLU B N 1
ATOM 2475 C CA . GLU B 1 114 ? 9.18 15.477 11.562 1 98.5 114 GLU B CA 1
ATOM 2476 C C . GLU B 1 114 ? 7.836 15.273 10.859 1 98.5 114 GLU B C 1
ATOM 2478 O O . GLU B 1 114 ? 6.781 15.484 11.461 1 98.5 114 GLU B O 1
ATOM 2483 N N . LEU B 1 115 ? 7.902 14.906 9.617 1 98.81 115 LEU B N 1
ATOM 2484 C CA . LEU B 1 115 ? 6.68 14.75 8.836 1 98.81 115 LEU B CA 1
ATOM 2485 C C . LEU B 1 115 ? 6.336 13.273 8.648 1 98.81 115 LEU B C 1
ATOM 2487 O O . LEU B 1 115 ? 7.215 12.461 8.367 1 98.81 115 LEU B O 1
ATOM 2491 N N . VAL B 1 116 ? 5.094 12.914 8.891 1 98.94 116 VAL B N 1
ATOM 2492 C CA . VAL B 1 116 ? 4.492 11.625 8.547 1 98.94 116 VAL B CA 1
ATOM 2493 C C . VAL B 1 116 ? 3.318 11.844 7.594 1 98.94 116 VAL B C 1
ATOM 2495 O O . VAL B 1 116 ? 2.352 12.531 7.941 1 98.94 116 VAL B O 1
ATOM 2498 N N . LEU B 1 117 ? 3.424 11.328 6.406 1 98.94 117 LEU B N 1
ATOM 2499 C CA . LEU B 1 117 ? 2.33 11.43 5.445 1 98.94 117 LEU B CA 1
ATOM 2500 C C . LEU B 1 117 ? 1.635 10.086 5.273 1 98.94 117 LEU B C 1
ATOM 2502 O O . LEU B 1 117 ? 2.291 9.062 5.039 1 98.94 117 LEU B O 1
ATOM 2506 N N . MET B 1 118 ? 0.357 10.047 5.449 1 98.94 118 MET B N 1
ATOM 2507 C CA . MET B 1 118 ? -0.459 8.859 5.223 1 98.94 118 MET B CA 1
ATOM 2508 C C . MET B 1 118 ? -1.226 8.969 3.91 1 98.94 118 MET B C 1
ATOM 2510 O O . MET B 1 118 ? -1.879 9.977 3.65 1 98.94 118 MET B O 1
ATOM 2514 N N . GLU B 1 119 ? -1.104 7.934 3.115 1 98.88 119 GLU B N 1
ATOM 2515 C CA . GLU B 1 119 ? -1.888 7.918 1.885 1 98.88 119 GLU B CA 1
ATOM 2516 C C . GLU B 1 119 ? -3.383 8.008 2.18 1 98.88 119 GLU B C 1
ATOM 2518 O O . GLU B 1 119 ? -3.883 7.336 3.084 1 98.88 119 GLU B O 1
ATOM 2523 N N . PRO B 1 120 ? -4.109 8.93 1.438 1 98.75 120 PRO B N 1
ATOM 2524 C CA . PRO B 1 120 ? -5.559 8.727 1.473 1 98.75 120 PRO B CA 1
ATOM 2525 C C . PRO B 1 120 ? -5.977 7.363 0.922 1 98.75 120 PRO B C 1
ATOM 2527 O O . PRO B 1 120 ? -5.227 6.746 0.165 1 98.75 120 PRO B O 1
ATOM 2530 N N . PHE B 1 121 ? -7.141 6.871 1.342 1 98.69 121 PHE B N 1
ATOM 2531 C CA . PHE B 1 121 ? -7.535 5.539 0.896 1 98.69 121 PHE B CA 1
ATOM 2532 C C . PHE B 1 121 ? -9.023 5.484 0.595 1 98.69 121 PHE B C 1
ATOM 2534 O O . PHE B 1 121 ? -9.781 6.359 1.025 1 98.69 121 PHE B O 1
ATOM 2541 N N . VAL B 1 122 ? -9.422 4.535 -0.196 1 98.69 122 VAL B N 1
ATOM 2542 C CA . VAL B 1 122 ? -10.82 4.207 -0.44 1 98.69 122 VAL B CA 1
ATOM 2543 C C . VAL B 1 122 ? -10.977 2.693 -0.597 1 98.69 122 VAL B C 1
ATOM 2545 O O . VAL B 1 122 ? -10.133 2.037 -1.212 1 98.69 122 VAL B O 1
ATOM 2548 N N . LEU B 1 123 ? -11.898 2.139 0.08 1 98.56 123 LEU B N 1
ATOM 2549 C CA . LEU B 1 123 ? -12.258 0.734 -0.09 1 98.56 123 LEU B CA 1
ATOM 2550 C C . LEU B 1 123 ? -13.328 0.574 -1.157 1 98.56 123 LEU B C 1
ATOM 2552 O O . LEU B 1 123 ? -14.094 1.507 -1.419 1 98.56 123 LEU B O 1
ATOM 2556 N N . PRO B 1 124 ? -13.367 -0.551 -1.802 1 97.75 124 PRO B N 1
ATOM 2557 C CA . PRO B 1 124 ? -14.258 -0.738 -2.947 1 97.75 124 PRO B CA 1
ATOM 2558 C C . PRO B 1 124 ? -15.688 -1.074 -2.531 1 97.75 124 PRO B C 1
ATOM 2560 O O . PRO B 1 124 ? -16.266 -2.061 -3.004 1 97.75 124 PRO B O 1
ATOM 2563 N N . TYR B 1 125 ? -16.219 -0.254 -1.638 1 97 125 TYR B N 1
ATOM 2564 C CA . TYR B 1 125 ? -17.594 -0.372 -1.178 1 97 125 TYR B CA 1
ATOM 2565 C C . TYR B 1 125 ? -18.172 0.993 -0.815 1 97 125 TYR B C 1
ATOM 2567 O O . TYR B 1 125 ? -17.547 1.751 -0.062 1 97 125 TYR B O 1
ATOM 2575 N N . PRO B 1 126 ? -19.438 1.413 -1.262 1 96.94 126 PRO B N 1
ATOM 2576 C CA . PRO B 1 126 ? -20.141 0.612 -2.268 1 96.94 126 PRO B CA 1
ATOM 2577 C C . PRO B 1 126 ? -19.406 0.554 -3.6 1 96.94 126 PRO B C 1
ATOM 2579 O O . PRO B 1 126 ? -18.297 1.081 -3.717 1 96.94 126 PRO B O 1
ATOM 2582 N N . GLU B 1 127 ? -19.922 -0.081 -4.562 1 95.06 127 GLU B N 1
ATOM 2583 C CA . GLU B 1 127 ? -19.25 -0.458 -5.801 1 95.06 127 GLU B CA 1
ATOM 2584 C C . GLU B 1 127 ? -18.75 0.773 -6.555 1 95.06 127 GLU B C 1
ATOM 2586 O O . GLU B 1 127 ? -17.719 0.727 -7.219 1 95.06 127 GLU B O 1
ATOM 2591 N N . ASP B 1 128 ? -19.438 1.828 -6.438 1 95.56 128 ASP B N 1
ATOM 2592 C CA . ASP B 1 128 ? -19.109 3.02 -7.219 1 95.56 128 ASP B CA 1
ATOM 2593 C C . ASP B 1 128 ? -17.797 3.637 -6.758 1 95.56 128 ASP B C 1
ATOM 2595 O O . ASP B 1 128 ? -17.203 4.469 -7.461 1 95.56 128 ASP B O 1
ATOM 2599 N N . ARG B 1 129 ? -17.25 3.252 -5.543 1 96.56 129 ARG B N 1
ATOM 2600 C CA . ARG B 1 129 ? -15.969 3.742 -5.059 1 96.56 129 ARG B CA 1
ATOM 2601 C C . ARG B 1 129 ? -14.836 3.338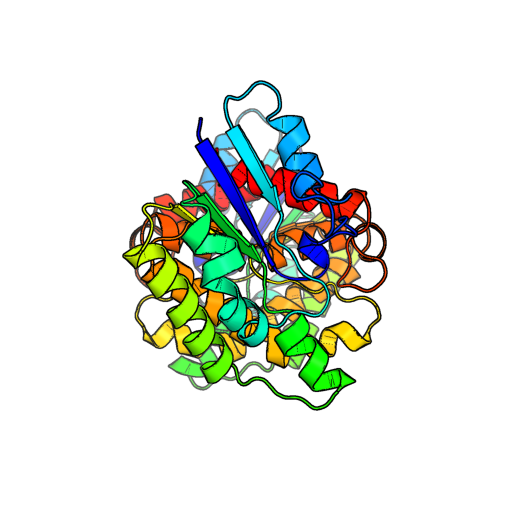 -5.996 1 96.56 129 ARG B C 1
ATOM 2603 O O . ARG B 1 129 ? -13.797 4 -6.051 1 96.56 129 ARG B O 1
ATOM 2610 N N . LYS B 1 130 ? -15.062 2.273 -6.719 1 95.88 130 LYS B N 1
ATOM 2611 C CA . LYS B 1 130 ? -1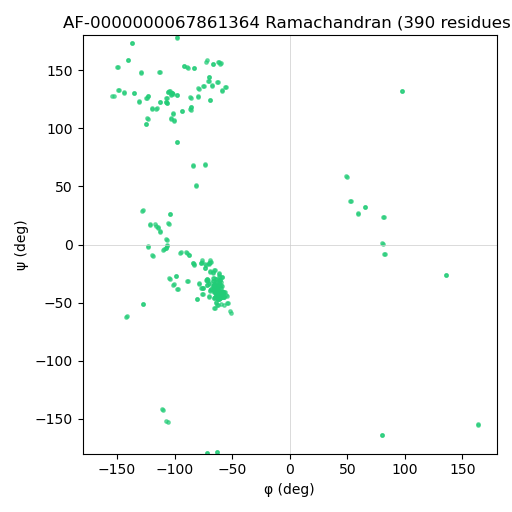4.055 1.806 -7.66 1 95.88 130 LYS B CA 1
ATOM 2612 C C . LYS B 1 130 ? -13.75 2.867 -8.711 1 95.88 130 LYS B C 1
ATOM 2614 O O . LYS B 1 130 ? -12.617 2.973 -9.188 1 95.88 130 LYS B O 1
ATOM 2619 N N . GLU B 1 131 ? -14.742 3.654 -9.016 1 95.5 131 GLU B N 1
ATOM 2620 C CA . GLU B 1 131 ? -14.594 4.688 -10.039 1 95.5 131 GLU B CA 1
ATOM 2621 C C . GLU B 1 131 ? -13.688 5.812 -9.555 1 95.5 131 GLU B C 1
ATOM 2623 O O . GLU B 1 131 ? -13.18 6.598 -10.359 1 95.5 131 GLU B O 1
ATOM 2628 N N . TRP B 1 132 ? -13.438 5.887 -8.242 1 97 132 TRP B N 1
ATOM 2629 C CA . TRP B 1 132 ? -12.641 6.965 -7.66 1 97 132 TRP B CA 1
ATOM 2630 C C . TRP B 1 132 ? -11.156 6.738 -7.918 1 97 132 TRP B C 1
ATOM 2632 O O . TRP B 1 132 ? -10.352 7.668 -7.809 1 97 132 TRP B O 1
ATOM 2642 N N . ARG B 1 133 ? -10.797 5.504 -8.297 1 97.5 133 ARG B N 1
ATOM 2643 C CA . ARG B 1 133 ? -9.398 5.109 -8.391 1 97.5 133 ARG B CA 1
ATOM 2644 C C . ARG B 1 133 ? -8.664 5.934 -9.445 1 97.5 133 ARG B C 1
ATOM 2646 O O . ARG B 1 133 ? -7.516 6.32 -9.25 1 97.5 133 ARG B O 1
ATOM 2653 N N . GLY B 1 134 ? -9.336 6.207 -10.523 1 95.75 134 GLY B N 1
ATOM 2654 C CA . GLY B 1 134 ? -8.727 6.973 -11.594 1 95.75 134 GLY B CA 1
ATOM 2655 C C . GLY B 1 134 ? -8.266 8.352 -11.156 1 95.75 134 GLY B C 1
ATOM 2656 O O . GLY B 1 134 ? -7.316 8.906 -11.719 1 95.75 134 GLY B O 1
ATOM 2657 N N . ASP B 1 135 ? -8.922 8.906 -10.156 1 96.94 135 ASP B N 1
ATOM 2658 C CA . ASP B 1 135 ? -8.57 10.219 -9.625 1 96.94 135 ASP B CA 1
ATOM 2659 C C . ASP B 1 135 ? -7.691 10.094 -8.383 1 96.94 135 ASP B C 1
ATOM 2661 O O . ASP B 1 135 ? -6.734 10.859 -8.211 1 96.94 135 ASP B O 1
ATOM 2665 N N . LEU B 1 136 ? -7.945 9.133 -7.543 1 98.31 136 LEU B N 1
ATOM 2666 C CA . LEU B 1 136 ? -7.277 9.016 -6.254 1 98.31 136 LEU B CA 1
ATOM 2667 C C . LEU B 1 136 ? -5.863 8.469 -6.418 1 98.31 136 LEU B C 1
ATOM 2669 O O . LEU B 1 136 ? -4.941 8.891 -5.715 1 98.31 136 LEU B O 1
ATOM 2673 N N . ASP B 1 137 ? -5.66 7.531 -7.344 1 98.38 137 ASP B N 1
ATOM 2674 C CA . ASP B 1 137 ? -4.367 6.863 -7.465 1 98.38 137 ASP B CA 1
ATOM 2675 C C . ASP B 1 137 ? -3.266 7.859 -7.816 1 98.38 137 ASP B C 1
ATOM 2677 O O . ASP B 1 137 ? -2.217 7.887 -7.172 1 98.38 137 ASP B O 1
ATOM 2681 N N . PRO B 1 138 ? -3.52 8.742 -8.797 1 97.94 138 PRO B N 1
ATOM 2682 C CA . PRO B 1 138 ? -2.48 9.742 -9.062 1 97.94 138 PRO B CA 1
ATOM 2683 C C . PRO B 1 138 ? -2.254 10.68 -7.875 1 97.94 138 PRO B C 1
ATOM 2685 O O . PRO B 1 138 ? -1.138 11.164 -7.672 1 97.94 138 PRO B O 1
ATOM 2688 N N . LYS B 1 139 ? -3.264 10.945 -7.055 1 98.69 139 LYS B N 1
ATOM 2689 C CA . LYS B 1 139 ? -3.088 11.781 -5.867 1 98.69 139 LYS B CA 1
ATOM 2690 C C . LYS B 1 139 ? -2.285 11.055 -4.797 1 98.69 139 LYS B C 1
ATOM 2692 O O . LYS B 1 139 ? -1.484 11.664 -4.086 1 98.69 139 LYS B O 1
ATOM 2697 N N . ILE B 1 140 ? -2.48 9.75 -4.719 1 98.81 140 ILE B N 1
ATOM 2698 C CA . ILE B 1 140 ? -1.63 8.938 -3.855 1 98.81 140 ILE B CA 1
ATOM 2699 C C . ILE B 1 140 ? -0.183 9.016 -4.336 1 98.81 140 ILE B C 1
ATOM 2701 O O . ILE B 1 140 ? 0.739 9.164 -3.529 1 98.81 140 ILE B O 1
ATOM 2705 N N . GLY B 1 141 ? 0.024 8.938 -5.66 1 98.56 141 GLY B N 1
ATOM 2706 C CA . GLY B 1 141 ? 1.349 9.141 -6.223 1 98.56 141 GLY B CA 1
ATOM 2707 C C . GLY B 1 141 ? 1.951 10.484 -5.855 1 98.56 141 GLY B C 1
ATOM 2708 O O . GLY B 1 141 ? 3.143 10.57 -5.551 1 98.56 141 GLY B O 1
ATOM 2709 N N . ALA B 1 142 ? 1.125 11.523 -5.883 1 98.69 142 ALA B N 1
ATOM 2710 C CA . ALA B 1 142 ? 1.577 12.852 -5.496 1 98.69 142 ALA B CA 1
ATOM 2711 C C . ALA B 1 142 ? 2.033 12.875 -4.039 1 98.69 142 ALA B C 1
ATOM 2713 O O . ALA B 1 142 ? 3.064 13.469 -3.713 1 98.69 142 ALA B O 1
ATOM 2714 N N . VAL B 1 143 ? 1.296 12.25 -3.17 1 98.88 143 VAL B N 1
ATOM 2715 C CA . VAL B 1 143 ? 1.649 12.188 -1.756 1 98.88 143 VAL B CA 1
ATOM 2716 C C . VAL B 1 143 ? 2.99 11.477 -1.591 1 98.88 143 VAL B C 1
ATOM 2718 O O . VAL B 1 143 ? 3.836 11.906 -0.802 1 98.88 143 VAL B O 1
ATOM 2721 N N . ARG B 1 144 ? 3.209 10.398 -2.34 1 98.81 144 ARG B N 1
ATOM 2722 C CA . ARG B 1 144 ? 4.469 9.656 -2.283 1 98.81 144 ARG B CA 1
ATOM 2723 C C . ARG B 1 144 ? 5.633 10.531 -2.742 1 98.81 144 ARG B C 1
ATOM 2725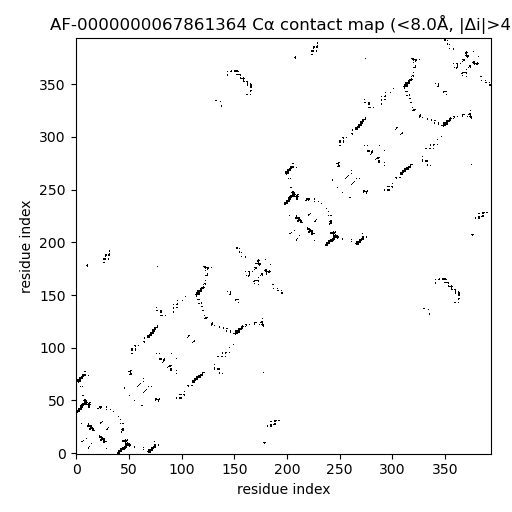 O O . ARG B 1 144 ? 6.691 10.539 -2.111 1 98.81 144 ARG B O 1
ATOM 2732 N N . GLU B 1 145 ? 5.422 11.203 -3.807 1 98.62 145 GLU B N 1
ATOM 2733 C CA . GLU B 1 145 ? 6.469 12.078 -4.309 1 98.62 145 GLU B CA 1
ATOM 2734 C C . GLU B 1 145 ? 6.824 13.156 -3.289 1 98.62 145 GLU B C 1
ATOM 2736 O O . GLU B 1 145 ? 8 13.461 -3.082 1 98.62 145 GLU B O 1
ATOM 2741 N N . LEU B 1 146 ? 5.801 13.758 -2.693 1 98.88 146 LEU B N 1
ATOM 2742 C CA . LEU B 1 146 ? 6.012 14.797 -1.693 1 98.88 146 LEU B CA 1
ATOM 2743 C C . LEU B 1 146 ? 6.707 14.234 -0.459 1 98.88 146 LEU B C 1
ATOM 2745 O O . LEU B 1 146 ? 7.57 14.891 0.128 1 98.88 146 LEU B O 1
ATOM 2749 N N . ALA B 1 147 ? 6.316 13.031 -0.06 1 98.94 147 ALA B N 1
ATOM 2750 C CA . ALA B 1 147 ? 7 12.398 1.066 1 98.94 147 ALA B CA 1
ATOM 2751 C C . ALA B 1 147 ? 8.492 12.258 0.792 1 98.94 147 ALA B C 1
ATOM 2753 O O . ALA B 1 147 ? 9.32 12.531 1.665 1 98.94 147 ALA B O 1
ATOM 2754 N N . ALA B 1 148 ? 8.812 11.812 -0.389 1 98.56 148 ALA B N 1
ATOM 2755 C CA . ALA B 1 148 ? 10.211 11.68 -0.781 1 98.56 148 ALA B CA 1
ATOM 2756 C C . ALA B 1 148 ? 10.906 13.039 -0.803 1 98.56 148 ALA B C 1
ATOM 2758 O O . ALA B 1 148 ? 12.016 13.18 -0.283 1 98.56 148 ALA B O 1
ATOM 2759 N N . GLU B 1 149 ? 10.266 14.016 -1.393 1 98.5 149 GLU B N 1
ATOM 2760 C CA . GLU B 1 149 ? 10.82 15.359 -1.537 1 98.5 149 GLU B CA 1
ATOM 2761 C C . GLU B 1 149 ? 11.133 15.977 -0.178 1 98.5 149 GLU B C 1
ATOM 2763 O O . GLU B 1 149 ? 12.148 16.656 -0.023 1 98.5 149 GLU B O 1
ATOM 2768 N N . PHE B 1 150 ? 10.336 15.695 0.856 1 98.75 150 PHE B N 1
ATOM 2769 C CA . PHE B 1 150 ? 10.461 16.391 2.137 1 98.75 150 PHE B CA 1
ATOM 2770 C C . PHE B 1 150 ? 11.062 15.461 3.189 1 98.75 150 PHE B C 1
ATOM 2772 O O . PHE B 1 150 ? 11.164 15.828 4.363 1 98.75 150 PHE B O 1
ATOM 2779 N N . GLY B 1 151 ? 11.445 14.273 2.744 1 97.94 151 GLY B N 1
ATOM 2780 C CA . GLY B 1 151 ? 12.039 13.32 3.674 1 97.94 151 GLY B CA 1
ATOM 2781 C C . GLY B 1 151 ? 11.07 12.859 4.746 1 97.94 151 GLY B C 1
ATOM 2782 O O . GLY B 1 151 ? 11.453 12.695 5.91 1 97.94 151 GLY B O 1
ATOM 2783 N N . ALA B 1 152 ? 9.797 12.766 4.441 1 98.75 152 ALA B N 1
ATOM 2784 C CA . ALA B 1 152 ? 8.758 12.352 5.379 1 98.75 152 ALA B CA 1
ATOM 2785 C C . ALA B 1 152 ? 8.68 10.828 5.473 1 98.75 152 ALA B C 1
ATOM 2787 O O . ALA B 1 152 ? 9.062 10.125 4.535 1 98.75 152 ALA B O 1
ATOM 2788 N N . THR B 1 153 ? 8.258 10.32 6.59 1 98.81 153 THR B N 1
ATOM 2789 C CA . THR B 1 153 ? 7.797 8.938 6.668 1 98.81 153 THR B CA 1
ATOM 2790 C C . THR B 1 153 ? 6.477 8.766 5.922 1 98.81 153 THR B C 1
ATOM 2792 O O . THR B 1 153 ? 5.527 9.516 6.145 1 98.81 153 THR B O 1
ATOM 2795 N N . LEU B 1 154 ? 6.48 7.848 5 1 98.88 154 LEU B N 1
ATOM 2796 C CA . LEU B 1 154 ? 5.238 7.535 4.305 1 98.88 154 LEU B CA 1
ATOM 2797 C C . LEU B 1 154 ? 4.566 6.309 4.91 1 98.88 154 LEU B C 1
ATOM 2799 O O . LEU B 1 154 ? 5.215 5.285 5.133 1 98.88 154 LEU B O 1
ATOM 2803 N N . ILE B 1 155 ? 3.352 6.402 5.238 1 98.94 155 ILE B N 1
ATOM 2804 C CA . ILE B 1 155 ? 2.514 5.258 5.57 1 98.94 155 ILE B CA 1
ATOM 2805 C C . ILE B 1 155 ? 1.64 4.891 4.375 1 98.94 155 ILE B C 1
ATOM 2807 O O . ILE B 1 155 ? 0.74 5.645 4 1 98.94 155 ILE B O 1
ATOM 2811 N N . PRO B 1 156 ? 1.946 3.781 3.676 1 98.88 156 PRO B N 1
ATOM 2812 C CA . PRO B 1 156 ? 1.177 3.371 2.5 1 98.88 156 PRO B CA 1
ATOM 2813 C C . PRO B 1 156 ? -0.189 2.789 2.861 1 98.88 156 PRO B C 1
ATOM 2815 O O . PRO B 1 156 ? -0.46 1.619 2.582 1 98.88 156 PRO B O 1
ATOM 2818 N N . LEU B 1 157 ? -1.013 3.65 3.336 1 98.94 157 LEU B N 1
ATOM 2819 C CA . LEU B 1 157 ? -2.238 3.27 4.027 1 98.94 157 LEU B CA 1
ATOM 2820 C C . LEU B 1 157 ? -3.248 2.664 3.059 1 98.94 157 LEU B C 1
ATOM 2822 O O . LEU B 1 157 ? -3.994 1.752 3.422 1 98.94 157 LEU B O 1
ATOM 2826 N N . ASP B 1 158 ? -3.281 3.129 1.834 1 98.88 158 ASP B N 1
ATOM 2827 C CA . ASP B 1 158 ? -4.297 2.666 0.895 1 98.88 158 ASP B CA 1
ATOM 2828 C C . ASP B 1 158 ? -4.164 1.167 0.635 1 98.88 158 ASP B C 1
ATOM 2830 O O . ASP B 1 158 ? -5.137 0.421 0.753 1 98.88 158 ASP B O 1
ATOM 2834 N N . GLY B 1 159 ? -2.943 0.74 0.27 1 98.81 159 GLY B N 1
ATOM 2835 C CA . GLY B 1 159 ? -2.73 -0.683 0.056 1 98.81 159 GLY B CA 1
ATOM 2836 C C . GLY B 1 159 ? -2.982 -1.517 1.298 1 98.81 159 GLY B C 1
ATOM 2837 O O . GLY B 1 159 ? -3.576 -2.594 1.219 1 98.81 159 GLY B O 1
ATOM 2838 N N . LEU B 1 160 ? -2.568 -1.035 2.414 1 98.88 160 LEU B N 1
ATOM 2839 C CA . LEU B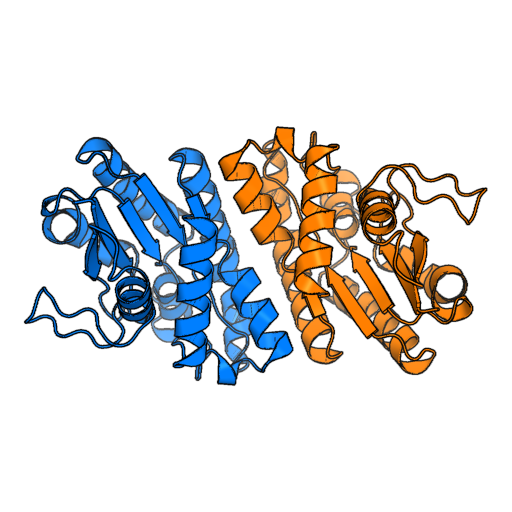 1 160 ? -2.701 -1.755 3.676 1 98.88 160 LEU B CA 1
ATOM 2840 C C . LEU B 1 160 ? -4.168 -1.922 4.055 1 98.88 160 LEU B C 1
ATOM 2842 O O . LEU B 1 160 ? -4.598 -3.018 4.422 1 98.88 160 LEU B O 1
ATOM 2846 N N . MET B 1 161 ? -4.973 -0.872 3.959 1 98.81 161 MET B N 1
ATOM 2847 C CA . MET B 1 161 ? -6.395 -0.938 4.289 1 98.81 161 MET B CA 1
ATOM 2848 C C . MET B 1 161 ? -7.133 -1.85 3.316 1 98.81 161 MET B C 1
ATOM 2850 O O . MET B 1 161 ? -8.055 -2.568 3.711 1 98.81 161 MET B O 1
ATOM 2854 N N . ASN B 1 162 ? -6.762 -1.811 2.049 1 98.81 162 ASN B N 1
ATOM 2855 C CA . ASN B 1 162 ? -7.414 -2.672 1.068 1 98.81 162 ASN B CA 1
ATOM 2856 C C . ASN B 1 162 ? -7.082 -4.145 1.304 1 98.81 162 ASN B C 1
ATOM 2858 O O . ASN B 1 162 ? -7.934 -5.016 1.123 1 98.81 162 ASN B O 1
ATOM 2862 N N . ALA B 1 163 ? -5.84 -4.445 1.687 1 98.81 163 ALA B N 1
ATOM 2863 C CA . ALA B 1 163 ? -5.484 -5.82 2.033 1 98.81 163 ALA B CA 1
ATOM 2864 C C . ALA B 1 163 ? -6.336 -6.332 3.189 1 98.81 163 ALA B C 1
ATOM 2866 O O . ALA B 1 163 ? -6.836 -7.461 3.148 1 98.81 163 ALA B O 1
ATOM 2867 N N . LEU B 1 164 ? -6.516 -5.5 4.215 1 98.69 164 LEU B N 1
ATOM 2868 C CA . LEU B 1 164 ? -7.352 -5.863 5.355 1 98.69 164 LEU B CA 1
ATOM 2869 C C . LEU B 1 164 ? -8.805 -6.039 4.93 1 98.69 164 LEU B C 1
ATOM 2871 O O . LEU B 1 164 ? -9.5 -6.922 5.438 1 98.69 164 LEU B O 1
ATOM 2875 N N . ALA B 1 165 ? -9.234 -5.148 4.047 1 98.62 165 ALA B N 1
ATOM 2876 C CA . ALA B 1 165 ? -10.617 -5.215 3.576 1 98.62 165 ALA B CA 1
ATOM 2877 C C . ALA B 1 165 ? -10.883 -6.52 2.828 1 98.62 165 ALA B C 1
ATOM 2879 O O . ALA B 1 165 ? -11.984 -7.066 2.896 1 98.62 165 ALA B O 1
ATOM 2880 N N . ILE B 1 166 ? -9.922 -6.988 2.092 1 98.44 166 ILE B N 1
ATOM 2881 C CA . ILE B 1 166 ? -10.055 -8.25 1.37 1 98.44 166 ILE B CA 1
ATOM 2882 C C . ILE B 1 166 ? -10.148 -9.406 2.363 1 98.44 166 ILE B C 1
ATOM 2884 O O . ILE B 1 166 ? -10.93 -10.336 2.166 1 98.44 166 ILE B O 1
ATOM 2888 N N . LYS B 1 167 ? -9.43 -9.289 3.445 1 97.81 167 LYS B N 1
ATOM 2889 C CA . LYS B 1 167 ? -9.383 -10.344 4.453 1 97.81 167 LYS B CA 1
ATOM 2890 C C . LYS B 1 167 ? -10.664 -10.359 5.285 1 97.81 167 LYS B C 1
ATOM 2892 O O . LYS B 1 167 ? -11.188 -11.43 5.602 1 97.81 167 LYS B O 1
ATOM 2897 N N . HIS B 1 168 ? -11.25 -9.133 5.609 1 98.06 168 HIS B N 1
ATOM 2898 C CA . HIS B 1 168 ? -12.289 -9.078 6.633 1 98.06 168 HIS B CA 1
ATOM 2899 C C . HIS B 1 168 ? -13.594 -8.547 6.059 1 98.06 168 HIS B C 1
ATOM 2901 O O . HIS B 1 168 ? -14.641 -8.609 6.715 1 98.06 168 HIS B O 1
ATOM 2907 N N . GLY B 1 169 ? -13.57 -8.062 4.863 1 97.44 169 GLY B N 1
ATOM 2908 C CA . GLY B 1 169 ? -14.703 -7.371 4.281 1 97.44 169 GLY B CA 1
ATOM 2909 C C . GLY B 1 169 ? -14.602 -5.863 4.375 1 97.44 169 GLY B C 1
ATOM 2910 O O . GLY B 1 169 ? -14.211 -5.328 5.418 1 97.44 169 GLY B O 1
ATOM 2911 N N . PRO B 1 170 ? -14.844 -5.203 3.281 1 97.88 170 PRO B N 1
ATOM 2912 C CA . PRO B 1 170 ? -14.664 -3.748 3.293 1 97.88 170 PRO B CA 1
ATOM 2913 C C . PRO B 1 170 ? -15.547 -3.051 4.324 1 97.88 170 PRO B C 1
ATOM 2915 O O . PRO B 1 170 ? -15.109 -2.096 4.973 1 97.88 170 PRO B O 1
ATOM 2918 N N . THR B 1 171 ? -16.844 -3.475 4.598 1 97.94 171 THR B N 1
ATOM 2919 C CA . THR B 1 171 ? -17.766 -2.795 5.5 1 97.94 171 THR B CA 1
ATOM 2920 C C . THR B 1 171 ? -17.344 -3.012 6.953 1 97.94 171 THR B C 1
ATOM 2922 O O . THR B 1 171 ? -17.766 -2.266 7.844 1 97.94 171 THR B O 1
ATOM 2925 N N . PHE B 1 172 ? -16.484 -4.039 7.141 1 98.19 172 PHE B N 1
ATOM 2926 C CA . PHE B 1 172 ? -15.914 -4.262 8.461 1 98.19 172 PHE B CA 1
ATOM 2927 C C . PHE B 1 172 ? -14.984 -3.115 8.852 1 98.19 172 PHE B C 1
ATOM 2929 O O . PHE B 1 172 ? -14.922 -2.727 10.023 1 98.19 172 PHE B O 1
ATOM 2936 N N . LEU B 1 173 ? -14.312 -2.496 7.852 1 98.44 173 LEU B N 1
ATOM 2937 C CA . LEU B 1 173 ? -13.297 -1.474 8.102 1 98.44 173 LEU B CA 1
ATOM 2938 C C . LEU B 1 173 ? -13.867 -0.078 7.879 1 98.44 173 LEU B C 1
ATOM 2940 O O . LEU B 1 173 ? -13.422 0.889 8.5 1 98.44 173 LEU B O 1
ATOM 2944 N N . ALA B 1 174 ? -14.773 0.053 6.938 1 97.88 174 ALA B N 1
ATOM 2945 C CA . ALA B 1 174 ? -15.406 1.325 6.605 1 97.88 174 ALA B CA 1
ATOM 2946 C C . ALA B 1 174 ? -16.781 1.104 5.988 1 97.88 174 ALA B C 1
ATOM 2948 O O . ALA B 1 174 ? -16.906 0.436 4.961 1 97.88 174 ALA B O 1
ATOM 2949 N N . GLU B 1 175 ? -17.797 1.751 6.512 1 94.56 175 GLU B N 1
ATOM 2950 C CA . GLU B 1 175 ? -19.172 1.46 6.105 1 94.56 175 GLU B CA 1
ATOM 2951 C C . GLU B 1 175 ? -19.438 1.983 4.699 1 94.56 175 GLU B C 1
ATOM 2953 O O . GLU B 1 175 ? -20.281 1.428 3.979 1 94.56 175 GLU B O 1
ATOM 2958 N N . ASP B 1 176 ? -18.734 3.078 4.344 1 97 176 ASP B N 1
ATOM 2959 C CA . ASP B 1 176 ? -18.984 3.682 3.041 1 97 176 ASP B CA 1
ATOM 2960 C C . ASP B 1 176 ? -17.703 3.725 2.199 1 97 176 ASP B C 1
ATOM 2962 O O . ASP B 1 176 ? -17.594 4.543 1.286 1 97 176 ASP B O 1
ATOM 2966 N N . GLY B 1 177 ? -16.672 2.928 2.572 1 97.38 177 GLY B N 1
ATOM 2967 C CA . GLY B 1 177 ? -15.414 2.871 1.853 1 97.38 177 GLY B CA 1
ATOM 2968 C C . GLY B 1 177 ? -14.461 3.992 2.23 1 97.38 177 GLY B C 1
ATOM 2969 O O . GLY B 1 177 ? -13.289 3.975 1.845 1 97.38 177 GLY B O 1
ATOM 2970 N N . VAL B 1 178 ? -14.961 4.957 3.018 1 97.19 178 VAL B N 1
ATOM 2971 C CA . VAL B 1 178 ? -14.148 6.133 3.32 1 97.19 178 VAL B CA 1
ATOM 2972 C C . VAL B 1 178 ? -14.078 6.336 4.832 1 97.19 178 VAL B C 1
ATOM 2974 O O . VAL B 1 178 ? -12.984 6.469 5.395 1 97.19 178 VAL B O 1
ATOM 2977 N N . HIS B 1 179 ? -15.227 6.344 5.516 1 98.12 179 HIS B N 1
ATOM 2978 C CA . HIS B 1 179 ? -15.289 6.594 6.949 1 98.12 179 HIS B CA 1
ATOM 2979 C C . HIS B 1 179 ? -15.078 5.309 7.742 1 98.12 179 HIS B C 1
ATOM 2981 O O . HIS B 1 179 ? -15.945 4.426 7.738 1 98.12 179 HIS B O 1
ATOM 2987 N N . PRO B 1 180 ? -14.031 5.172 8.531 1 98.5 180 PRO B N 1
ATOM 2988 C CA . PRO B 1 180 ? -13.703 3.924 9.219 1 98.5 180 PRO B CA 1
ATOM 2989 C C . PRO B 1 180 ? -14.695 3.592 10.336 1 98.5 180 PRO B C 1
ATOM 2991 O O . PRO B 1 180 ? -15.203 4.496 11.008 1 98.5 180 PRO B O 1
ATOM 2994 N N . THR B 1 181 ? -14.961 2.303 10.484 1 98.44 181 THR B N 1
ATOM 2995 C CA . THR B 1 181 ? -15.57 1.777 11.695 1 98.44 181 THR B CA 1
ATOM 2996 C C . THR B 1 181 ? -14.57 1.789 12.852 1 98.44 181 THR B C 1
ATOM 2998 O O . THR B 1 181 ? -13.43 2.24 12.688 1 98.44 181 THR B O 1
ATOM 3001 N N . LYS B 1 182 ? -15.008 1.323 14.008 1 98.31 182 LYS B N 1
ATOM 3002 C CA . LYS B 1 182 ? -14.07 1.176 15.117 1 98.31 182 LYS B CA 1
ATOM 3003 C C . LYS B 1 182 ? -12.875 0.319 14.711 1 98.31 182 LYS B C 1
ATOM 3005 O O . LYS B 1 182 ? -11.727 0.68 14.984 1 98.31 182 LYS B O 1
ATOM 3010 N N . ALA B 1 183 ? -13.133 -0.791 14.016 1 98.62 183 ALA B N 1
ATOM 3011 C CA . ALA B 1 183 ? -12.07 -1.689 13.555 1 98.62 183 ALA B CA 1
ATOM 3012 C C . ALA B 1 183 ? -11.156 -0.992 12.555 1 98.62 183 ALA B C 1
ATOM 3014 O O . ALA B 1 183 ? -9.938 -1.208 12.562 1 98.62 183 ALA B O 1
ATOM 3015 N N . GLY B 1 184 ? -11.773 -0.184 11.672 1 98.75 184 GLY B N 1
ATOM 3016 C CA . GLY B 1 184 ? -10.977 0.587 10.734 1 98.75 184 GLY B CA 1
ATOM 3017 C C . GLY B 1 184 ? -10.039 1.569 11.406 1 98.75 184 GLY B C 1
ATOM 3018 O O . GLY B 1 184 ? -8.867 1.674 11.031 1 98.75 184 GLY B O 1
ATOM 3019 N N . HIS B 1 185 ? -10.555 2.244 12.406 1 98.81 185 HIS B N 1
ATOM 3020 C CA . HIS B 1 185 ? -9.719 3.176 13.156 1 98.81 185 HIS B CA 1
ATOM 3021 C C . HIS B 1 185 ? -8.617 2.439 13.914 1 98.81 185 HIS B C 1
ATOM 3023 O O . HIS B 1 185 ? -7.492 2.93 14.016 1 98.81 185 HIS B O 1
ATOM 3029 N N . GLU B 1 186 ? -8.906 1.325 14.445 1 98.81 186 GLU B N 1
ATOM 3030 C CA . GLU B 1 186 ? -7.902 0.518 15.125 1 98.81 186 GLU B CA 1
ATOM 3031 C C . GLU B 1 186 ? -6.785 0.099 14.18 1 98.81 186 GLU B C 1
ATOM 3033 O O . GLU B 1 186 ? -5.609 0.12 14.539 1 98.81 186 GLU B O 1
ATOM 3038 N N . ALA B 1 187 ? -7.172 -0.284 12.992 1 98.81 187 ALA B N 1
ATOM 3039 C CA . ALA B 1 187 ? -6.188 -0.668 11.977 1 98.81 187 ALA B CA 1
ATOM 3040 C C . ALA B 1 187 ? -5.273 0.501 11.633 1 98.81 187 ALA B C 1
ATOM 3042 O O . ALA B 1 187 ? -4.055 0.338 11.539 1 98.81 187 ALA B O 1
ATOM 3043 N N . ILE B 1 188 ? -5.863 1.658 11.445 1 98.88 188 ILE B N 1
ATOM 3044 C CA . ILE B 1 188 ? -5.09 2.85 11.117 1 98.88 188 ILE B CA 1
ATOM 3045 C C . ILE B 1 188 ? -4.148 3.191 12.266 1 98.88 188 ILE B C 1
ATOM 3047 O O . ILE B 1 188 ? -2.967 3.475 12.047 1 98.88 188 ILE B O 1
ATOM 3051 N N . ALA B 1 189 ? -4.637 3.141 13.492 1 98.88 189 ALA B N 1
ATOM 3052 C CA . ALA B 1 189 ? -3.82 3.445 14.672 1 98.88 189 ALA B CA 1
ATOM 3053 C C . ALA B 1 189 ? -2.645 2.479 14.781 1 98.88 189 ALA B C 1
ATOM 3055 O O . ALA B 1 189 ? -1.507 2.898 15 1 98.88 189 ALA B O 1
ATOM 3056 N N . SER B 1 190 ? -2.926 1.208 14.586 1 98.69 190 SER B N 1
ATOM 3057 C CA . SER B 1 190 ? -1.883 0.19 14.664 1 98.69 190 SER B CA 1
ATOM 3058 C C . SER B 1 190 ? -0.829 0.394 13.578 1 98.69 190 SER B C 1
ATOM 3060 O O . SER B 1 190 ? 0.367 0.236 13.836 1 98.69 190 SER B O 1
ATOM 3062 N N . THR B 1 191 ? -1.289 0.697 12.438 1 98.75 191 THR B N 1
ATOM 3063 C CA . THR B 1 191 ? -0.382 0.948 11.328 1 98.75 191 THR B CA 1
ATOM 3064 C C . THR B 1 191 ? 0.518 2.145 11.617 1 98.75 191 THR B C 1
ATOM 3066 O O . THR B 1 191 ? 1.732 2.08 11.414 1 98.75 191 THR B O 1
ATOM 3069 N N . TRP B 1 192 ? -0.096 3.232 12.102 1 98.81 192 TRP B N 1
ATOM 3070 C CA . TRP B 1 192 ? 0.677 4.422 12.445 1 98.81 192 TRP B CA 1
ATOM 3071 C C . TRP B 1 192 ? 1.76 4.09 13.469 1 98.81 192 TRP B C 1
ATOM 3073 O O . TRP B 1 192 ? 2.916 4.488 13.305 1 98.81 192 TRP B O 1
ATOM 3083 N N . LEU B 1 193 ? 1.425 3.344 14.492 1 98.62 193 LEU B N 1
ATOM 3084 C CA . LEU B 1 193 ? 2.363 2.996 15.555 1 98.62 193 LEU B CA 1
ATOM 3085 C C . LEU B 1 193 ? 3.5 2.135 15.016 1 98.62 193 LEU B C 1
ATOM 3087 O O . LEU B 1 193 ? 4.648 2.285 15.43 1 98.62 193 LEU B O 1
ATOM 3091 N N . GLU B 1 194 ? 3.189 1.31 14.094 1 97.81 194 GLU B N 1
ATOM 3092 C CA . GLU B 1 194 ? 4.199 0.434 13.5 1 97.81 194 GLU B CA 1
ATOM 3093 C C . GLU B 1 194 ? 5.195 1.228 12.664 1 97.81 194 GLU B C 1
ATOM 3095 O O . GLU B 1 194 ? 6.395 0.952 12.695 1 97.81 194 GLU B O 1
ATOM 3100 N N . PHE B 1 195 ? 4.738 2.193 11.938 1 98.12 195 PHE B N 1
ATOM 3101 C CA . PHE B 1 195 ? 5.574 2.918 10.992 1 98.12 195 PHE B CA 1
ATOM 3102 C C . PHE B 1 195 ? 6.34 4.035 11.688 1 98.12 195 PHE B C 1
ATOM 3104 O O . PHE B 1 195 ? 7.281 4.594 11.117 1 98.12 195 PHE B O 1
ATOM 3111 N N . THR B 1 196 ? 5.922 4.414 12.93 1 96.56 196 THR B N 1
ATOM 3112 C CA . THR B 1 196 ? 6.562 5.535 13.602 1 96.56 196 THR B CA 1
ATOM 3113 C C . THR B 1 196 ? 7.34 5.062 14.828 1 96.56 196 THR B C 1
ATOM 3115 O O . THR B 1 196 ? 7.797 5.879 15.633 1 96.56 196 THR B O 1
ATOM 3118 N N . LYS B 1 197 ? 7.594 3.664 15.094 1 86.19 197 LYS B N 1
ATOM 3119 C CA . LYS B 1 197 ? 8.438 3.137 16.156 1 86.19 197 LYS B CA 1
ATOM 3120 C C . LYS B 1 197 ? 9.914 3.436 15.898 1 86.19 197 LYS B C 1
ATOM 3122 O O . LYS B 1 197 ? 10.336 3.521 14.742 1 86.19 197 LYS B O 1
#

pLDDT: mean 96.94, std 3.36, range [83.06, 98.94]